Protein AF-0000000083108172 (afdb_homodimer)

Sequence (520 aa):
MPKREPLAPMTARENNGAVRSPKTAEIVADTLRRMIVEGQLKDGDFLPYEAELMNHFQVSRPSLREAVRVLESDRLVEVRRGSRTGARVRVPGPEIVARPAGFLLALAGTTLADVMTARMGIEPYAARLLAEDGTVAAHRELRDLIDEIPAAWETGELAAASTGLHRRLVELSGNTTLTVIAGMLHEIFERHMTAAFLSVQNVVPKAQYNKLMRSYIRLADLVAERDGTEAEAHWRRHMKNASAELLKGYEKTKVQDIMHMPKREPLAPMTARENNGAVRSPKTAEIVADTLRRMIVEGQLKDGDFLPYEAELMNHFQVSRPSLREAVRVLESDRLVEVRRGSRTGARVRVPGPEIVARPAGFLLALAGTTLADVMTARMGIEPYAARLLAEDGTVAAHRELRDLIDEIPAAWETGELAAASTGLHRRLVELSGNTTLTVIAGMLHEIFERHMTAAFLSVQNVVPKAQYNKLMRSYIRLADLVAERDGTEAEAHWRRHMKNASAELLKGYEKTKVQDIMH

Foldseek 3Di:
DDDDDDDDWADDPDDPPCPPDVVLLQVLLVVVVVCDVVPVADAFDFDPQLVRSCRVSVHDSVSPVSSVVVCVVLVQWDDDPPDPTHTGGHDDALQSVLQVVLVVQQVVQHALLNLLVVLLVQQLLLLLLLLQPFDPVLLVVLVVLLVCQVVCLVVLNNVVSVLVSSLSSNVRSVDVVSNSVSRSSSVQNVVVCCVVCVVPSDRDDPVRVVVLSVLSVVSSVSSVVSVSVVNSVSVSVVSVVVVCVSCVVPRSPTGDNPND/DDDDDDDDQAQPDDPPPCPPDVVLLQVLLVVVVVCDVVPVADAFDFDPQLVSSCRRSVHDSVSPVSSVVVCVVLVQWADDPPDSTHTGGHDDALQSVLQVVLVVQQVVQHALLNLLVVLLVQQLLLLLLLLQPFDPVLLVVLVVLLVCQVVCLVVLNNVVSVLVSSLSSNVRSVDVVSNSVSRSSSVQNVVVCCVVCVVPSDNDDPVNVVVLSVLSVVSSVSSPVSVSVVNSVSVSVVSVVVVCVSCVVPRSPGGDNPND

pLDDT: mean 84.2, std 18.69, range [23.95, 98.88]

Organism: NCBI:txid185642

Solvent-accessible surface area (backbone atoms only — not comparable to full-atom values): 27479 Å² total; per-residue (Å²): 135,82,78,93,73,82,94,78,90,40,80,82,74,82,82,70,86,67,84,69,53,82,63,52,19,49,50,53,29,49,51,52,47,48,32,39,42,71,54,78,42,43,70,68,37,61,46,68,50,67,69,58,47,28,35,68,68,69,47,53,70,69,33,49,50,49,11,51,48,52,34,33,76,70,42,39,29,47,75,58,84,88,48,91,59,45,40,27,30,37,71,69,62,37,60,63,29,19,30,49,43,28,36,54,35,21,50,68,63,32,30,50,52,40,47,53,54,38,46,56,26,45,49,17,47,21,39,16,39,27,11,64,68,34,48,72,67,43,50,51,50,53,46,54,57,56,67,46,43,63,62,24,51,76,71,72,39,37,68,60,49,52,52,49,48,58,54,46,47,27,48,46,24,68,37,63,48,45,30,45,52,48,40,17,50,46,50,52,49,49,59,51,41,51,66,60,39,72,69,51,85,70,78,75,52,69,70,60,47,52,54,52,50,52,52,51,51,50,46,47,50,28,33,70,69,40,36,22,70,59,22,20,55,50,42,40,55,51,47,56,56,51,50,53,62,71,32,60,93,39,61,78,40,57,44,59,66,54,78,117,133,80,74,85,70,79,82,71,86,23,90,35,67,87,80,70,89,62,83,62,51,83,62,48,19,48,49,53,29,49,52,53,48,48,33,38,42,71,54,77,43,42,72,69,36,61,45,68,50,68,69,57,47,26,46,39,67,48,47,53,70,68,33,48,51,48,12,51,47,53,35,33,76,69,43,38,29,46,74,58,85,88,47,91,58,44,40,27,30,37,72,71,63,37,60,63,31,18,30,47,44,26,38,54,36,21,49,68,63,34,30,48,50,41,46,53,54,39,46,57,24,47,48,17,45,21,38,16,38,25,13,64,70,34,50,72,67,43,50,51,48,52,44,54,56,57,67,46,42,65,61,24,50,75,71,70,39,37,69,60,49,52,50,50,47,58,53,47,47,26,48,47,25,66,38,64,48,45,30,46,52,49,40,16,51,46,51,53,49,48,60,50,40,51,66,60,37,72,69,51,85,70,79,74,52,68,71,59,47,53,53,49,48,52,51,54,52,51,45,48,52,28,33,70,68,40,36,23,72,59,21,20,54,50,42,40,53,50,47,55,57,51,48,54,62,71,33,61,96,41,59,79,39,56,42,59,65,54,80,118

InterPro domains:
  IPR000524 Transcription regulator HTH, GntR [PF00392] (25-85)
  IPR000524 Transcription regulator HTH, GntR [PR00035] (47-61)
  IPR000524 Transcription regulator HTH, GntR [PR00035] (61-77)
  IPR000524 Transcription regulator HTH, GntR [PS50949] (22-92)
  IPR000524 Transcription regulator HTH, GntR [SM00345] (28-89)
  IPR000524 Transcription regulator HTH, GntR [cd07377] (25-90)
  IPR008920 Transcription regulator FadR/GntR, C-terminal [G3DSA:1.20.120.530] (97-252)
  IPR008920 Transcription regulator FadR/GntR, C-terminal [SSF48008] (112-248)
  IPR011711 GntR, C-terminal [PF07729] (114-240)
  IPR011711 GntR, C-terminal [SM00895] (114-241)
  IPR036388 Winged helix-like DNA-binding domain superfamily [G3DSA:1.10.10.10] (15-89)
  IPR036390 Winged helix DNA-binding domain superfamily [SSF46785] (20-93)

Nearest PDB structures (foldseek):
  6az6-assembly1_B  TM=8.075E-01  e=2.100E-08  Streptococcus agalactiae
  6az6-assembly1_A  TM=8.289E-01  e=2.541E-08  Streptococcus agalactiae
  9jpj-assembly2_C  TM=5.125E-01  e=6.687E-06  Achromobacter denitrificans NBRC 15125
  6on4-assembly1_B  TM=4.326E-01  e=1.094E-06  Escherichia coli K-12
  9jpj-assembly2_D  TM=5.599E-01  e=1.010E-04  Achromobacter denitrificans NBRC 15125

Structure (mmCIF, N/CA/C/O backbone):
data_AF-0000000083108172-model_v1
#
loop_
_entity.id
_entity.type
_entity.pdbx_description
1 polymer 'GntR family transcriptional regulator'
#
loop_
_atom_site.group_PDB
_atom_site.id
_atom_site.type_symbol
_atom_site.label_atom_id
_atom_site.label_alt_id
_atom_site.label_comp_id
_atom_site.label_asym_id
_atom_site.label_entity_id
_atom_site.label_seq_id
_atom_site.pdbx_PDB_ins_code
_atom_site.Cartn_x
_atom_site.Cartn_y
_atom_site.Cartn_z
_atom_site.occupancy
_atom_site.B_iso_or_equiv
_atom_site.auth_seq_id
_atom_site.auth_comp_id
_atom_site.auth_asym_id
_atom_site.auth_atom_id
_atom_site.pdbx_PDB_model_num
ATOM 1 N N . MET A 1 1 ? 22.766 3.486 49.062 1 23.95 1 MET A N 1
ATOM 2 C CA . MET A 1 1 ? 23.094 4.27 47.875 1 23.95 1 MET A CA 1
ATOM 3 C C . MET A 1 1 ? 21.828 4.762 47.156 1 23.95 1 MET A C 1
ATOM 5 O O . MET A 1 1 ? 20.984 3.963 46.781 1 23.95 1 MET A O 1
ATOM 9 N N . PRO A 1 2 ? 21.203 5.934 47.062 1 26.52 2 PRO A N 1
ATOM 10 C CA . PRO A 1 2 ? 19.844 6.367 46.719 1 26.52 2 PRO A CA 1
ATOM 11 C C . PRO A 1 2 ? 19.609 6.469 45.219 1 26.52 2 PRO A C 1
ATOM 13 O O . PRO A 1 2 ? 20.453 6.992 44.5 1 26.52 2 PRO A O 1
ATOM 16 N N . LYS A 1 3 ? 19.078 5.777 44.344 1 31.72 3 LYS A N 1
ATOM 17 C CA . LYS A 1 3 ? 19.344 5.668 42.906 1 31.72 3 LYS A CA 1
ATOM 18 C C . LYS A 1 3 ? 18.812 6.879 42.156 1 31.72 3 LYS A C 1
ATOM 20 O O . LYS A 1 3 ? 17.609 7.188 42.25 1 31.72 3 LYS A O 1
ATOM 25 N N . ARG A 1 4 ? 19.281 8 42 1 31.02 4 ARG A N 1
ATOM 26 C CA . ARG A 1 4 ? 18.766 8.93 41 1 31.02 4 ARG A CA 1
ATOM 27 C C . ARG A 1 4 ? 18.219 8.188 39.781 1 31.02 4 ARG A C 1
ATOM 29 O O . ARG A 1 4 ? 18.766 7.172 39.375 1 31.02 4 ARG A O 1
ATOM 36 N N . GLU A 1 5 ? 16.875 8.57 39.094 1 29.33 5 GLU A N 1
ATOM 37 C CA . GLU A 1 5 ? 15.523 8.812 38.625 1 29.33 5 GLU A CA 1
ATOM 38 C C . GLU A 1 5 ? 15.539 9.406 37.219 1 29.33 5 GLU A C 1
ATOM 40 O O . GLU A 1 5 ? 16.281 10.352 36.938 1 29.33 5 GLU A O 1
ATOM 45 N N . PRO A 1 6 ? 15.234 8.906 35.969 1 34.59 6 PRO A N 1
ATOM 46 C CA . PRO A 1 6 ? 16 9.156 34.75 1 34.59 6 PRO A CA 1
ATOM 47 C C . PRO A 1 6 ? 16.219 10.641 34.469 1 34.59 6 PRO A C 1
ATOM 49 O O . PRO A 1 6 ? 15.578 11.484 35.094 1 34.59 6 PRO A O 1
ATOM 52 N N . LEU A 1 7 ? 16.688 11.109 33.281 1 29.92 7 LEU A N 1
ATOM 53 C CA . LEU A 1 7 ? 17 12.375 32.625 1 29.92 7 LEU A CA 1
ATOM 54 C C . LEU A 1 7 ? 15.969 13.445 33 1 29.92 7 LEU A C 1
ATOM 56 O O . LEU A 1 7 ? 14.773 13.258 32.75 1 29.92 7 LEU A O 1
ATOM 60 N N . ALA A 1 8 ? 16.188 14.492 33.812 1 29.23 8 ALA A N 1
ATOM 61 C CA . ALA A 1 8 ? 15.852 15.836 34.25 1 29.23 8 ALA A CA 1
ATOM 62 C C . ALA A 1 8 ? 15.93 16.844 33.125 1 29.23 8 ALA A C 1
ATOM 64 O O . ALA A 1 8 ? 16.656 16.641 32.156 1 29.23 8 ALA A O 1
ATOM 65 N N . PRO A 1 9 ? 15.508 18.25 33.531 1 26.44 9 PRO A N 1
ATOM 66 C CA . PRO A 1 9 ? 15.18 19.391 32.656 1 26.44 9 PRO A CA 1
ATOM 67 C C . PRO A 1 9 ? 16.375 19.906 31.875 1 26.44 9 PRO A C 1
ATOM 69 O O . PRO A 1 9 ? 17.531 19.594 32.219 1 26.44 9 PRO A O 1
ATOM 72 N N . MET A 1 10 ? 16.188 21.031 31.156 1 27.2 10 MET A N 1
ATOM 73 C CA . MET A 1 10 ? 16.422 21.922 30.031 1 27.2 10 MET A CA 1
ATOM 74 C C . MET A 1 10 ? 17.594 22.859 30.312 1 27.2 10 MET A C 1
ATOM 76 O O . MET A 1 10 ? 17.516 23.719 31.172 1 27.2 10 MET A O 1
ATOM 80 N N . THR A 1 11 ? 18.703 22.672 30.438 1 30.03 11 THR A N 1
ATOM 81 C CA . THR A 1 11 ? 19.578 23.812 30.641 1 30.03 11 THR A CA 1
ATOM 82 C C . THR A 1 11 ? 19.344 24.891 29.578 1 30.03 11 THR A C 1
ATOM 84 O O . THR A 1 11 ? 19.25 24.578 28.391 1 30.03 11 THR A O 1
ATOM 87 N N . ALA A 1 12 ? 18.922 26.266 30.016 1 29.67 12 ALA A N 1
ATOM 88 C CA . ALA A 1 12 ? 18.469 27.547 29.453 1 29.67 12 ALA A CA 1
ATOM 89 C C . ALA A 1 12 ? 19.5 28.094 28.469 1 29.67 12 ALA A C 1
ATOM 91 O O . ALA A 1 12 ? 20.547 28.609 28.875 1 29.67 12 ALA A O 1
ATOM 92 N N . ARG A 1 13 ? 19.734 27.484 27.422 1 32.09 13 ARG A N 1
ATOM 93 C CA . ARG A 1 13 ? 20.578 28.266 26.531 1 32.09 13 ARG A CA 1
ATOM 94 C C . ARG A 1 13 ? 20.031 29.672 26.359 1 32.09 13 ARG A C 1
ATOM 96 O O . ARG A 1 13 ? 18.812 29.891 26.453 1 32.09 13 ARG A O 1
ATOM 103 N N . GLU A 1 14 ? 20.859 30.703 26.062 1 30.8 14 GLU A N 1
ATOM 104 C CA . GLU A 1 14 ? 20.891 32.156 25.828 1 30.8 14 GLU A CA 1
ATOM 105 C C . GLU A 1 14 ? 19.828 32.562 24.828 1 30.8 14 GLU A C 1
ATOM 107 O O . GLU A 1 14 ? 19.375 31.766 24.016 1 30.8 14 GLU A O 1
ATOM 112 N N . ASN A 1 15 ? 19.172 33.875 24.891 1 31.91 15 ASN A N 1
ATOM 113 C CA . ASN A 1 15 ? 18.078 34.781 24.547 1 31.91 15 ASN A CA 1
ATOM 114 C C . ASN A 1 15 ? 17.969 34.938 23.031 1 31.91 15 ASN A C 1
ATOM 116 O O . ASN A 1 15 ? 17.406 35.938 22.562 1 31.91 15 ASN A O 1
ATOM 120 N N . ASN A 1 16 ? 18.953 34.406 22.156 1 36.12 16 ASN A N 1
ATOM 121 C CA . ASN A 1 16 ? 18.859 35.062 20.844 1 36.12 16 ASN A CA 1
ATOM 122 C C . ASN A 1 16 ? 17.453 35 20.281 1 36.12 16 ASN A C 1
ATOM 124 O O . ASN A 1 16 ? 16.672 34.094 20.625 1 36.12 16 ASN A O 1
ATOM 128 N N . GLY A 1 17 ? 16.828 36.156 19.781 1 36.31 17 GLY A N 1
ATOM 129 C CA . GLY A 1 17 ? 15.555 36.406 19.141 1 36.31 17 GLY A CA 1
ATOM 130 C C . GLY A 1 17 ? 15.094 35.281 18.234 1 36.31 17 GLY A C 1
ATOM 131 O O . GLY A 1 17 ? 15.391 35.281 17.047 1 36.31 17 GLY A O 1
ATOM 132 N N . ALA A 1 18 ? 14.961 34.125 18.656 1 39.12 18 ALA A N 1
ATOM 133 C CA . ALA A 1 18 ? 14.758 32.812 18 1 39.12 18 ALA A CA 1
ATOM 134 C C . ALA A 1 18 ? 13.469 32.812 17.188 1 39.12 18 ALA A C 1
ATOM 136 O O . ALA A 1 18 ? 12.383 32.625 17.734 1 39.12 18 ALA A O 1
ATOM 137 N N . VAL A 1 19 ? 13.055 33.875 16.484 1 40.12 19 VAL A N 1
ATOM 138 C CA . VAL A 1 19 ? 12.023 33.719 15.469 1 40.12 19 VAL A CA 1
ATOM 139 C C . VAL A 1 19 ? 12.242 32.375 14.734 1 40.12 19 VAL A C 1
ATOM 141 O O . VAL A 1 19 ? 13.164 32.281 13.922 1 40.12 19 VAL A O 1
ATOM 144 N N . ARG A 1 20 ? 12.344 31.109 15.352 1 47.69 20 ARG A N 1
ATOM 145 C CA . ARG A 1 20 ? 12.812 29.781 14.984 1 47.69 20 ARG A CA 1
ATOM 146 C C . ARG A 1 20 ? 11.914 29.156 13.922 1 47.69 20 ARG A C 1
ATOM 148 O O . ARG A 1 20 ? 10.695 29.062 14.109 1 47.69 20 ARG A O 1
ATOM 155 N N . SER A 1 21 ? 12.242 29.078 12.492 1 54.81 21 SER A N 1
ATOM 156 C CA . SER A 1 21 ? 11.828 28.781 11.125 1 54.81 21 SER A CA 1
ATOM 157 C C . SER A 1 21 ? 11.125 27.438 11.039 1 54.81 21 SER A C 1
ATOM 159 O O . SER A 1 21 ? 11.266 26.594 11.93 1 54.81 21 SER A O 1
ATOM 161 N N . PRO A 1 22 ? 10.031 27.297 10.102 1 59.28 22 PRO A N 1
ATOM 162 C CA . PRO A 1 22 ? 9.383 26.078 9.617 1 59.28 22 PRO A CA 1
ATOM 163 C C . PRO A 1 22 ? 10.297 24.859 9.672 1 59.28 22 PRO A C 1
ATOM 165 O O . PRO A 1 22 ? 9.844 23.766 10.031 1 59.28 22 PRO A O 1
ATOM 168 N N . LYS A 1 23 ? 11.531 25.031 9.758 1 71.88 23 LYS A N 1
ATOM 169 C CA . LYS A 1 23 ? 12.492 23.938 9.789 1 71.88 23 LYS A CA 1
ATOM 170 C C . LYS A 1 23 ? 12.617 23.375 11.203 1 71.88 23 LYS A C 1
ATOM 172 O O . LYS A 1 23 ? 12.742 22.156 11.383 1 71.88 23 LYS A O 1
ATOM 177 N N . THR A 1 24 ? 12.445 24.297 12.234 1 81.62 24 THR A N 1
ATOM 178 C CA . THR A 1 24 ? 12.609 23.812 13.609 1 81.62 24 THR A CA 1
ATOM 179 C C . THR A 1 24 ? 11.445 22.922 14.016 1 81.62 24 THR A C 1
ATOM 181 O O . THR A 1 24 ? 11.648 21.875 14.633 1 81.62 24 THR A O 1
ATOM 184 N N . ALA A 1 25 ? 10.273 23.375 13.688 1 86.06 25 ALA A N 1
ATOM 185 C CA . ALA A 1 25 ? 9.086 22.578 13.984 1 86.06 25 ALA A CA 1
ATOM 186 C C . ALA A 1 25 ? 9.18 21.188 13.352 1 86.06 25 ALA A C 1
ATOM 188 O O . ALA A 1 25 ? 8.812 20.188 13.977 1 86.06 25 ALA A O 1
ATOM 189 N N . GLU A 1 26 ? 9.695 21.172 12.234 1 82.56 26 GLU A N 1
ATOM 190 C CA . GLU A 1 26 ? 9.844 19.906 11.516 1 82.56 26 GLU A CA 1
ATOM 191 C C . GLU A 1 26 ? 10.844 19 12.211 1 82.56 26 GLU A C 1
ATOM 193 O O . GLU A 1 26 ? 10.633 17.781 12.297 1 82.56 26 GLU A O 1
ATOM 198 N N . ILE A 1 27 ? 11.867 19.594 12.656 1 85.56 27 ILE A N 1
ATOM 199 C CA . ILE A 1 27 ? 12.898 18.828 13.352 1 85.56 27 ILE A CA 1
ATOM 200 C C . ILE A 1 27 ? 12.32 18.234 14.633 1 85.56 27 ILE A C 1
ATOM 202 O O . ILE A 1 27 ? 12.555 17.062 14.938 1 85.56 27 ILE A O 1
ATOM 206 N N . VAL A 1 28 ? 11.633 19.047 15.367 1 90.38 28 VAL A N 1
ATOM 207 C CA . VAL A 1 28 ? 11.016 18.578 16.609 1 90.38 28 VAL A CA 1
ATOM 208 C C . VAL A 1 28 ? 10.023 17.453 16.281 1 90.38 28 VAL A C 1
ATOM 210 O O . VAL A 1 28 ? 10.023 16.422 16.953 1 90.38 28 VAL A O 1
ATOM 213 N N . ALA A 1 29 ? 9.203 17.656 15.281 1 88.56 29 ALA A N 1
ATOM 214 C CA . ALA A 1 29 ? 8.234 16.641 14.875 1 88.56 29 ALA A CA 1
ATOM 215 C C . ALA A 1 29 ? 8.93 15.344 14.5 1 88.56 29 ALA A C 1
ATOM 217 O O . ALA A 1 29 ? 8.492 14.258 14.906 1 88.56 29 ALA A O 1
ATOM 218 N N . ASP A 1 30 ? 9.984 15.484 13.82 1 85.25 30 ASP A N 1
ATOM 219 C CA . ASP A 1 30 ? 10.734 14.312 13.383 1 85.25 30 ASP A CA 1
ATOM 220 C C . ASP A 1 30 ? 11.32 13.562 14.57 1 85.25 30 ASP A C 1
ATOM 222 O O . ASP A 1 30 ? 11.32 12.328 14.594 1 85.25 30 ASP A O 1
ATOM 226 N N . THR A 1 31 ? 11.844 14.289 15.477 1 88 31 THR A N 1
ATOM 227 C CA . THR A 1 31 ? 12.414 13.656 16.672 1 88 31 THR A CA 1
ATOM 228 C C . THR A 1 31 ? 11.336 12.922 17.453 1 88 31 THR A C 1
ATOM 230 O O . THR A 1 31 ? 11.539 11.781 17.875 1 88 31 THR A O 1
ATOM 233 N N . LEU A 1 32 ? 10.25 13.531 17.672 1 88.94 32 LEU A N 1
ATOM 234 C CA . LEU A 1 32 ? 9.156 12.898 18.391 1 88.94 32 LEU A CA 1
ATOM 235 C C . LEU A 1 32 ? 8.648 11.664 17.656 1 88.94 32 LEU A C 1
ATOM 237 O O . LEU A 1 32 ? 8.344 10.641 18.266 1 88.94 32 LEU A O 1
ATOM 241 N N . ARG A 1 33 ? 8.586 11.781 16.422 1 87.12 33 ARG A N 1
ATOM 242 C CA . ARG A 1 33 ? 8.211 10.641 15.594 1 87.12 33 ARG A CA 1
ATOM 243 C C . ARG A 1 33 ? 9.18 9.477 15.789 1 87.12 33 ARG A C 1
ATOM 245 O O . ARG A 1 33 ? 8.75 8.328 15.922 1 87.12 33 ARG A O 1
ATOM 252 N N . ARG A 1 34 ? 10.422 9.797 15.781 1 85.69 34 ARG A N 1
ATOM 253 C CA . ARG A 1 34 ? 11.43 8.766 16 1 85.69 34 ARG A CA 1
ATOM 254 C C . ARG A 1 34 ? 11.242 8.109 17.359 1 85.69 34 ARG A C 1
ATOM 256 O O . ARG A 1 34 ? 11.383 6.887 17.5 1 85.69 34 ARG A O 1
ATOM 263 N N . MET A 1 35 ? 10.898 8.891 18.297 1 87.62 35 MET A N 1
ATOM 264 C CA . MET A 1 35 ? 10.68 8.352 19.625 1 87.62 35 MET A CA 1
ATOM 265 C C . MET A 1 35 ? 9.492 7.395 19.641 1 87.62 35 MET A C 1
ATOM 267 O O . MET A 1 35 ? 9.5 6.391 20.359 1 87.62 35 MET A O 1
ATOM 271 N N . ILE A 1 36 ? 8.547 7.672 18.859 1 87 36 ILE A N 1
ATOM 272 C CA . ILE A 1 36 ? 7.375 6.805 18.75 1 87 36 ILE A CA 1
ATOM 273 C C . ILE A 1 36 ? 7.75 5.512 18.031 1 87 36 ILE A C 1
ATOM 275 O O . ILE A 1 36 ? 7.441 4.418 18.516 1 87 36 ILE A O 1
ATOM 279 N N . VAL A 1 37 ? 8.5 5.645 17.016 1 83.88 37 VAL A N 1
ATOM 280 C CA . VAL A 1 37 ? 8.883 4.5 16.203 1 83.88 37 VAL A CA 1
ATOM 281 C C . VAL A 1 37 ? 9.82 3.59 16.984 1 83.88 37 VAL A C 1
ATOM 283 O O . VAL A 1 37 ? 9.719 2.365 16.906 1 83.88 37 VAL A O 1
ATOM 286 N N . GLU A 1 38 ? 10.656 4.227 17.781 1 85.38 38 GLU A N 1
ATOM 287 C CA . GLU A 1 38 ? 11.648 3.463 18.531 1 85.38 38 GLU A CA 1
ATOM 288 C C . GLU A 1 38 ? 11.062 2.945 19.844 1 85.38 38 GLU A C 1
ATOM 290 O O . GLU A 1 38 ? 11.727 2.234 20.594 1 85.38 38 GLU A O 1
ATOM 295 N N . GLY A 1 39 ? 9.875 3.314 20.109 1 85.38 39 GLY A N 1
ATOM 296 C CA . GLY A 1 39 ? 9.172 2.75 21.25 1 85.38 39 GLY A CA 1
ATOM 297 C C . GLY A 1 39 ? 9.383 3.531 22.531 1 85.38 39 GLY A C 1
ATOM 298 O O . GLY A 1 39 ? 8.93 3.119 23.609 1 85.38 39 GLY A O 1
ATOM 299 N N . GLN A 1 40 ? 10.086 4.598 22.438 1 88.69 40 GLN A N 1
ATOM 300 C CA . GLN A 1 40 ? 10.258 5.445 23.609 1 88.69 40 GLN A CA 1
ATOM 301 C C . GLN A 1 40 ? 8.938 6.09 24.031 1 88.69 40 GLN A C 1
ATOM 303 O O . GLN A 1 40 ? 8.727 6.367 25.219 1 88.69 40 GLN A O 1
ATOM 308 N N . LEU A 1 41 ? 8.125 6.41 23.062 1 89.69 41 LEU A N 1
ATOM 309 C CA . LEU A 1 41 ? 6.738 6.836 23.25 1 89.69 41 LEU A CA 1
ATOM 310 C C . LEU A 1 41 ? 5.77 5.793 22.703 1 89.69 41 LEU A C 1
ATOM 312 O O . LEU A 1 41 ? 5.836 5.438 21.516 1 89.69 41 LEU A O 1
ATOM 316 N N . LYS A 1 42 ? 4.926 5.301 23.562 1 90.25 42 LYS A N 1
ATOM 317 C CA . LYS A 1 42 ? 4.051 4.195 23.188 1 90.25 42 LYS A CA 1
ATOM 318 C C . LYS A 1 42 ? 2.613 4.672 23 1 90.25 42 LYS A C 1
ATOM 320 O O . LYS A 1 42 ? 2.25 5.762 23.438 1 90.25 42 LYS A O 1
ATOM 325 N N . ASP A 1 43 ? 1.905 3.805 22.25 1 89.81 43 ASP A N 1
ATOM 326 C CA . ASP A 1 43 ? 0.487 4.09 22.062 1 89.81 43 ASP A CA 1
ATOM 327 C C . ASP A 1 43 ? -0.2 4.367 23.391 1 89.81 43 ASP A C 1
ATOM 329 O O . ASP A 1 43 ? -0.028 3.613 24.359 1 89.81 43 ASP A O 1
ATOM 333 N N . GLY A 1 44 ? -0.871 5.48 23.422 1 90.88 44 GLY A N 1
ATOM 334 C CA . GLY A 1 44 ? -1.602 5.832 24.625 1 90.88 44 GLY A CA 1
ATOM 335 C C . GLY A 1 44 ? -0.826 6.758 25.547 1 90.88 44 GLY A C 1
ATOM 336 O O . GLY A 1 44 ? -1.405 7.387 26.438 1 90.88 44 GLY A O 1
ATOM 337 N N . ASP A 1 45 ? 0.447 6.793 25.406 1 90.94 45 ASP A N 1
ATOM 338 C CA . ASP A 1 45 ? 1.252 7.707 26.219 1 90.94 45 ASP A CA 1
ATOM 339 C C . ASP A 1 45 ? 0.892 9.164 25.922 1 90.94 45 ASP A C 1
ATOM 341 O O . ASP A 1 45 ? 0.511 9.5 24.797 1 90.94 45 ASP A O 1
ATOM 345 N N . PHE A 1 46 ? 1.088 9.914 26.922 1 91 46 PHE A N 1
ATOM 346 C CA . PHE A 1 46 ? 1.019 11.359 26.719 1 91 46 PHE A CA 1
ATOM 347 C C . PHE A 1 46 ? 2.406 11.938 26.469 1 91 46 PHE A C 1
ATOM 349 O O . PHE A 1 46 ? 3.379 11.523 27.109 1 91 46 PHE A O 1
ATOM 356 N N . LEU A 1 47 ? 2.365 12.836 25.516 1 91.12 47 LEU A N 1
ATOM 357 C CA . LEU A 1 47 ? 3.605 13.594 25.406 1 91.12 47 LEU A CA 1
ATOM 358 C C . LEU A 1 47 ? 3.887 14.359 26.703 1 91.12 47 LEU A C 1
ATOM 360 O O . LEU A 1 47 ? 2.959 14.789 27.391 1 91.12 47 LEU A O 1
ATOM 364 N N . PRO A 1 48 ? 5.219 14.547 26.938 1 85.81 48 PRO A N 1
ATOM 365 C CA . PRO A 1 48 ? 5.535 15.414 28.078 1 85.81 48 PRO A CA 1
ATOM 366 C C . PRO A 1 48 ? 4.895 16.797 27.969 1 85.81 48 PRO A C 1
ATOM 368 O O . PRO A 1 48 ? 4.461 17.188 26.891 1 85.81 48 PRO A O 1
ATOM 371 N N . TYR A 1 49 ? 4.867 17.453 29.094 1 85.81 49 TYR A N 1
ATOM 372 C CA . TYR A 1 49 ? 4.285 18.797 29.125 1 85.81 49 TYR A CA 1
ATOM 373 C C . TYR A 1 49 ? 5.031 19.734 28.188 1 85.81 49 TYR A C 1
ATOM 375 O O . TYR A 1 49 ? 6.242 19.609 28 1 85.81 49 TYR A O 1
ATOM 383 N N . GLU A 1 50 ? 4.242 20.641 27.609 1 87.12 50 GLU A N 1
ATOM 384 C CA . GLU A 1 50 ? 4.793 21.594 26.656 1 87.12 50 GLU A CA 1
ATOM 385 C C . GLU A 1 50 ? 6.055 22.266 27.203 1 87.12 50 GLU A C 1
ATOM 387 O O . GLU A 1 50 ? 7.047 22.406 26.484 1 87.12 50 GLU A O 1
ATOM 392 N N . ALA A 1 51 ? 6.004 22.609 28.516 1 87.38 51 ALA A N 1
ATOM 393 C CA . ALA A 1 51 ? 7.145 23.281 29.141 1 87.38 51 ALA A CA 1
ATOM 394 C C . ALA A 1 51 ? 8.383 22.406 29.109 1 87.38 51 ALA A C 1
ATOM 396 O O . ALA A 1 51 ? 9.492 22.875 28.844 1 87.38 51 ALA A O 1
ATOM 397 N N . GLU A 1 52 ? 8.25 21.156 29.406 1 89.81 52 GLU A N 1
ATOM 398 C CA . GLU A 1 52 ? 9.352 20.203 29.406 1 89.81 52 GLU A CA 1
ATOM 399 C C . GLU A 1 52 ? 9.906 20 28 1 89.81 52 GLU A C 1
ATOM 401 O O . GLU A 1 52 ? 11.125 19.953 27.797 1 89.81 52 GLU A O 1
ATOM 406 N N . LEU A 1 53 ? 8.992 19.891 27.078 1 89.56 53 LEU A N 1
ATOM 407 C CA . LEU A 1 53 ? 9.414 19.688 25.703 1 89.56 53 LEU A CA 1
ATOM 408 C C . LEU A 1 53 ? 10.133 20.922 25.172 1 89.56 53 LEU A C 1
ATOM 410 O O . LEU A 1 53 ? 11.125 20.797 24.453 1 89.56 53 LEU A O 1
ATOM 414 N N . MET A 1 54 ? 9.617 22.062 25.5 1 90.69 54 MET A N 1
ATOM 415 C CA . MET A 1 54 ? 10.258 23.312 25.094 1 90.69 54 MET A CA 1
ATOM 416 C C . MET A 1 54 ? 11.688 23.391 25.641 1 90.69 54 MET A C 1
ATOM 418 O O . MET A 1 54 ? 12.602 23.797 24.922 1 90.69 54 MET A O 1
ATOM 422 N N . ASN A 1 55 ? 11.805 22.984 26.875 1 90.88 55 ASN A N 1
ATOM 423 C CA . ASN A 1 55 ? 13.117 23 27.516 1 90.88 55 ASN A CA 1
ATOM 424 C C . ASN A 1 55 ? 14.047 21.969 26.891 1 90.88 55 ASN A C 1
ATOM 426 O O . ASN A 1 55 ? 15.219 22.25 26.641 1 90.88 55 ASN A O 1
ATOM 430 N N . HIS A 1 56 ? 13.531 20.875 26.625 1 89.44 56 HIS A N 1
ATOM 431 C CA . HIS A 1 56 ? 14.32 19.781 26.062 1 89.44 56 HIS A CA 1
ATOM 432 C C . HIS A 1 56 ? 14.789 20.094 24.656 1 89.44 56 HIS A C 1
ATOM 434 O O . HIS A 1 56 ? 15.953 19.875 24.312 1 89.44 56 HIS A O 1
ATOM 440 N N . PHE A 1 57 ? 13.875 20.625 23.891 1 90.75 57 PHE A N 1
ATOM 441 C CA . PHE A 1 57 ? 14.188 20.844 22.484 1 90.75 57 PHE A CA 1
ATOM 442 C C . PHE A 1 57 ? 14.695 22.266 22.266 1 90.75 57 PHE A C 1
ATOM 444 O O . PHE A 1 57 ? 15.156 22.594 21.188 1 90.75 57 PHE A O 1
ATOM 451 N N . GLN A 1 58 ? 14.578 23.062 23.266 1 91.56 58 GLN A N 1
ATOM 452 C CA . GLN A 1 58 ? 14.977 24.469 23.188 1 91.56 58 GLN A CA 1
ATOM 453 C C . GLN A 1 58 ? 14.273 25.172 22.031 1 91.56 58 GLN A C 1
ATOM 455 O O . GLN A 1 58 ? 14.922 25.797 21.188 1 91.56 58 GLN A O 1
ATOM 460 N N . VAL A 1 59 ? 12.977 25.031 22.062 1 92.25 59 VAL A N 1
ATOM 461 C CA . VAL A 1 59 ? 12.164 25.641 21.016 1 92.25 59 VAL A CA 1
ATOM 462 C C . VAL A 1 59 ? 11.047 26.469 21.656 1 92.25 59 VAL A C 1
ATOM 464 O O . VAL A 1 59 ? 10.742 26.312 22.844 1 92.25 59 VAL A O 1
ATOM 467 N N . SER A 1 60 ? 10.539 27.375 20.812 1 90.75 60 SER A N 1
ATOM 468 C CA . SER A 1 60 ? 9.438 28.219 21.266 1 90.75 60 SER A CA 1
ATOM 469 C C . SER A 1 60 ? 8.125 27.438 21.297 1 90.75 60 SER A C 1
ATOM 471 O O . SER A 1 60 ? 8.031 26.344 20.734 1 90.75 60 SER A O 1
ATOM 473 N N . ARG A 1 61 ? 7.172 28 22.047 1 88.19 61 ARG A N 1
ATOM 474 C CA . ARG A 1 61 ? 5.859 27.375 22.156 1 88.19 61 ARG A CA 1
ATOM 475 C C . ARG A 1 61 ? 5.191 27.266 20.781 1 88.19 61 ARG A C 1
ATOM 477 O O . ARG A 1 61 ? 4.652 26.219 20.438 1 88.19 61 ARG A O 1
ATOM 484 N N . PRO A 1 62 ? 5.258 28.312 20 1 86.06 62 PRO A N 1
ATOM 485 C CA . PRO A 1 62 ? 4.66 28.188 18.672 1 86.06 62 PRO A CA 1
ATOM 486 C C . PRO A 1 62 ? 5.312 27.094 17.828 1 86.06 62 PRO A C 1
ATOM 488 O O . PRO A 1 62 ? 4.625 26.375 17.109 1 86.06 62 PRO A O 1
ATOM 491 N N . SER A 1 63 ? 6.547 26.969 17.906 1 87.75 63 SER A N 1
ATOM 492 C CA . SER A 1 63 ? 7.262 25.922 17.172 1 87.75 63 SER A CA 1
ATOM 493 C C . SER A 1 63 ? 6.871 24.531 17.656 1 87.75 63 SER A C 1
ATOM 495 O O . SER A 1 63 ? 6.695 23.609 16.859 1 87.75 63 SER A O 1
ATOM 497 N N . LEU A 1 64 ? 6.789 24.406 18.891 1 90.38 64 LEU A N 1
ATOM 498 C CA . LEU A 1 64 ? 6.391 23.109 19.453 1 90.38 64 LEU A CA 1
ATOM 499 C C . LEU A 1 64 ? 4.969 22.75 19.031 1 90.38 64 LEU A C 1
ATOM 501 O O . LEU A 1 64 ? 4.699 21.609 18.641 1 90.38 64 LEU A O 1
ATOM 505 N N . ARG A 1 65 ? 4.113 23.656 19.078 1 83.75 65 ARG A N 1
ATOM 506 C CA . ARG A 1 65 ? 2.73 23.422 18.688 1 83.75 65 ARG A CA 1
ATOM 507 C C . ARG A 1 65 ? 2.637 23.047 17.219 1 83.75 65 ARG A C 1
ATOM 509 O O . ARG A 1 65 ? 1.819 22.219 16.828 1 83.75 65 ARG A O 1
ATOM 516 N N . GLU A 1 66 ? 3.436 23.703 16.453 1 84.12 66 GLU A N 1
ATOM 517 C CA . GLU A 1 66 ? 3.492 23.344 15.047 1 84.12 66 GLU A CA 1
ATOM 518 C C . GLU A 1 66 ? 3.984 21.906 14.867 1 84.12 66 GLU A C 1
ATOM 520 O O . GLU A 1 66 ? 3.463 21.172 14.031 1 84.12 66 GLU A O 1
ATOM 525 N N . ALA A 1 67 ? 4.934 21.547 15.625 1 87.94 67 ALA A N 1
ATOM 526 C CA . ALA A 1 67 ? 5.445 20.188 15.578 1 87.94 67 ALA A CA 1
ATOM 527 C C . ALA A 1 67 ? 4.359 19.188 15.953 1 87.94 67 ALA A C 1
ATOM 529 O O . ALA A 1 67 ? 4.203 18.156 15.281 1 87.94 67 ALA A O 1
ATOM 530 N N . VAL A 1 68 ? 3.672 19.5 16.953 1 86.62 68 VAL A N 1
ATOM 531 C CA . VAL A 1 68 ? 2.611 18.609 17.422 1 86.62 68 VAL A CA 1
ATOM 532 C C . VAL A 1 68 ? 1.492 18.547 16.375 1 86.62 68 VAL A C 1
ATOM 534 O O . VAL A 1 68 ? 0.895 17.484 16.172 1 86.62 68 VAL A O 1
ATOM 537 N N . ARG A 1 69 ? 1.255 19.625 15.734 1 81.44 69 ARG A N 1
ATOM 538 C CA . ARG A 1 69 ? 0.249 19.641 14.672 1 81.44 69 ARG A CA 1
ATOM 539 C C . ARG A 1 69 ? 0.644 18.734 13.523 1 81.44 69 ARG A C 1
ATOM 541 O O . ARG A 1 69 ? -0.208 18.047 12.938 1 81.44 69 ARG A O 1
ATOM 548 N N . VAL A 1 70 ? 1.844 18.797 13.203 1 78.31 70 VAL A N 1
ATOM 549 C CA . VAL A 1 70 ? 2.344 17.906 12.156 1 78.31 70 VAL A CA 1
ATOM 550 C C . VAL A 1 70 ? 2.109 16.453 12.555 1 78.31 70 VAL A C 1
ATOM 552 O O . VAL A 1 70 ? 1.621 15.656 11.75 1 78.31 70 VAL A O 1
ATOM 555 N N . LEU A 1 71 ? 2.42 16.141 13.773 1 83.94 71 LEU A N 1
ATOM 556 C CA . LEU A 1 71 ? 2.229 14.781 14.273 1 83.94 71 LEU A CA 1
ATOM 557 C C . LEU A 1 71 ? 0.75 14.414 14.281 1 83.94 71 LEU A C 1
ATOM 559 O O . LEU A 1 71 ? 0.393 13.258 14.039 1 83.94 71 LEU A O 1
ATOM 563 N N . GLU A 1 72 ? -0.024 15.375 14.547 1 82.62 72 GLU A N 1
ATOM 564 C CA . GLU A 1 72 ? -1.466 15.148 14.555 1 82.62 72 GLU A CA 1
ATOM 565 C C . GLU A 1 72 ? -1.985 14.875 13.141 1 82.62 72 GLU A C 1
ATOM 567 O O . GLU A 1 72 ? -2.803 13.977 12.938 1 82.62 72 GLU A O 1
ATOM 572 N N . SER A 1 73 ? -1.493 15.656 12.25 1 73.62 73 SER A N 1
ATOM 573 C CA . SER A 1 73 ? -1.878 15.461 10.859 1 73.62 73 SER A CA 1
ATOM 574 C C . SER A 1 73 ? -1.487 14.07 10.367 1 73.62 73 SER A C 1
ATOM 576 O O . SER A 1 73 ? -2.172 13.492 9.523 1 73.62 73 SER A O 1
ATOM 578 N N . ASP A 1 74 ? -0.401 13.609 10.984 1 74.31 74 ASP A N 1
ATOM 579 C CA . ASP A 1 74 ? 0.07 12.266 10.641 1 74.31 74 ASP A CA 1
ATOM 580 C C . ASP A 1 74 ? -0.645 11.203 11.469 1 74.31 74 ASP A C 1
ATOM 582 O O . ASP A 1 74 ? -0.343 10.016 11.352 1 74.31 74 ASP A O 1
ATOM 586 N N . ARG A 1 75 ? -1.456 11.609 12.375 1 80.06 75 ARG A N 1
ATOM 587 C CA . ARG A 1 75 ? -2.277 10.766 13.234 1 80.06 75 ARG A CA 1
ATOM 588 C C . ARG A 1 75 ? -1.419 10.023 14.258 1 80.06 75 ARG A C 1
ATOM 590 O O . ARG A 1 75 ? -1.748 8.906 14.656 1 80.06 75 ARG A O 1
ATOM 597 N N . LEU A 1 76 ? -0.344 10.648 14.562 1 85.38 76 LEU A N 1
ATOM 598 C CA . LEU A 1 76 ? 0.558 10.031 15.531 1 85.38 76 LEU A CA 1
ATOM 599 C C . LEU A 1 76 ? 0.236 10.5 16.953 1 85.38 76 LEU A C 1
ATOM 601 O O . LEU A 1 76 ? 0.676 9.891 17.922 1 85.38 76 LEU A O 1
ATOM 605 N N . VAL A 1 77 ? -0.448 11.648 17.031 1 88.44 77 VAL A N 1
ATOM 606 C CA . VAL A 1 77 ? -0.905 12.148 18.312 1 88.44 77 VAL A CA 1
ATOM 607 C C . VAL A 1 77 ? -2.33 12.68 18.188 1 88.44 77 VAL A C 1
ATOM 609 O O . VAL A 1 77 ? -2.805 12.945 17.078 1 88.44 77 VAL A O 1
ATOM 612 N N . GLU A 1 78 ? -2.979 12.672 19.172 1 87.75 78 GLU A N 1
ATOM 613 C CA . GLU A 1 78 ? -4.301 13.289 19.281 1 87.75 78 GLU A CA 1
ATOM 614 C C . GLU A 1 78 ? -4.305 14.406 20.328 1 87.75 78 GLU A C 1
ATOM 616 O O . GLU A 1 78 ? -3.85 14.219 21.453 1 87.75 78 GLU A O 1
ATOM 621 N N . VAL A 1 79 ? -4.684 15.562 19.797 1 83.5 79 VAL A N 1
ATOM 622 C CA . VAL A 1 79 ? -4.738 16.703 20.703 1 83.5 79 VAL A CA 1
ATOM 623 C C . VAL A 1 79 ? -6.188 16.984 21.094 1 83.5 79 VAL A C 1
ATOM 625 O O . VAL A 1 79 ? -7.066 17.078 20.234 1 83.5 79 VAL A O 1
ATOM 628 N N . ARG A 1 80 ? -6.508 16.797 22.328 1 74.69 80 ARG A N 1
ATOM 629 C CA . ARG A 1 80 ? -7.832 17.172 22.797 1 74.69 80 ARG A CA 1
ATOM 630 C C . ARG A 1 80 ? -7.879 18.641 23.188 1 74.69 80 ARG A C 1
ATOM 632 O O . ARG A 1 80 ? -7.055 19.109 23.969 1 74.69 80 ARG A O 1
ATOM 639 N N . ARG A 1 81 ? -8.711 19.359 22.531 1 66.12 81 ARG A N 1
ATOM 640 C CA . ARG A 1 81 ? -8.852 20.797 22.812 1 66.12 81 ARG A CA 1
ATOM 641 C C . ARG A 1 81 ? -9.219 21.031 24.266 1 66.12 81 ARG A C 1
ATOM 643 O O . ARG A 1 81 ? -10.078 20.344 24.812 1 66.12 81 ARG A O 1
ATOM 650 N N . GLY A 1 82 ? -8.539 21.891 24.75 1 62.19 82 GLY A N 1
ATOM 651 C CA . GLY A 1 82 ? -8.875 22.312 26.109 1 62.19 82 GLY A CA 1
ATOM 652 C C . GLY A 1 82 ? -8.273 21.406 27.172 1 62.19 82 GLY A C 1
ATOM 653 O O . GLY A 1 82 ? -8.422 21.672 28.375 1 62.19 82 GLY A O 1
ATOM 654 N N . SER A 1 83 ? -7.812 20.281 26.719 1 61.09 83 SER A N 1
ATOM 655 C CA . SER A 1 83 ? -7.293 19.359 27.734 1 61.09 83 SER A CA 1
ATOM 656 C C . SER A 1 83 ? -5.949 19.828 28.266 1 61.09 83 SER A C 1
ATOM 658 O O . SER A 1 83 ? -5.16 20.438 27.547 1 61.09 83 SER A O 1
ATOM 660 N N . ARG A 1 84 ? -5.887 19.953 29.5 1 63.25 84 ARG A N 1
ATOM 661 C CA . ARG A 1 84 ? -4.641 20.266 30.188 1 63.25 84 ARG A CA 1
ATOM 662 C C . ARG A 1 84 ? -3.637 19.125 30.047 1 63.25 84 ARG A C 1
ATOM 664 O O . ARG A 1 84 ? -2.484 19.25 30.469 1 63.25 84 ARG A O 1
ATOM 671 N N . THR A 1 85 ? -4.188 18.016 29.328 1 67.12 85 THR A N 1
ATOM 672 C CA . THR A 1 85 ? -3.291 16.875 29.156 1 67.12 85 THR A CA 1
ATOM 673 C C . THR A 1 85 ? -2.57 16.953 27.812 1 67.12 85 THR A C 1
ATOM 675 O O . THR A 1 85 ? -3.07 17.578 26.875 1 67.12 85 THR A O 1
ATOM 678 N N . GLY A 1 86 ? -1.276 16.953 27.75 1 79.5 86 GLY A N 1
ATOM 679 C CA . GLY A 1 86 ? -0.445 16.938 26.562 1 79.5 86 GLY A CA 1
ATOM 680 C C . GLY A 1 86 ? -1.004 16.062 25.453 1 79.5 86 GLY A C 1
ATOM 681 O O . GLY A 1 86 ? -2.039 15.414 25.625 1 79.5 86 GLY A O 1
ATOM 682 N N . ALA A 1 87 ? -0.662 16.156 24.234 1 88.88 87 ALA A N 1
ATOM 683 C CA . ALA A 1 87 ? -1.027 15.305 23.109 1 88.88 87 ALA A CA 1
ATOM 684 C C . ALA A 1 87 ? -0.797 13.836 23.422 1 88.88 87 ALA A C 1
ATOM 686 O O . ALA A 1 87 ? 0.186 13.477 24.078 1 88.88 87 ALA A O 1
ATOM 687 N N . ARG A 1 88 ? -1.787 13 23.109 1 92.31 88 ARG A N 1
ATOM 688 C CA . ARG A 1 88 ? -1.683 11.57 23.344 1 92.31 88 ARG A CA 1
ATOM 689 C C . ARG A 1 88 ? -1.164 10.844 22.109 1 92.31 88 ARG A C 1
ATOM 691 O O . ARG A 1 88 ? -1.649 11.07 21 1 92.31 88 ARG A O 1
ATOM 698 N N . VAL A 1 89 ? -0.209 10.016 22.328 1 91.38 89 VAL A N 1
ATOM 699 C CA . VAL A 1 89 ? 0.371 9.234 21.234 1 91.38 89 VAL A CA 1
ATOM 700 C C . VAL A 1 89 ? -0.636 8.188 20.766 1 91.38 89 VAL A C 1
ATOM 702 O O . VAL A 1 89 ? -1.298 7.539 21.578 1 91.38 89 VAL A O 1
ATOM 705 N N . ARG A 1 90 ? -0.8 8.125 19.422 1 88.5 90 ARG A N 1
ATOM 706 C CA . ARG A 1 90 ? -1.627 7.125 18.766 1 88.5 90 ARG A CA 1
ATOM 707 C C . ARG A 1 90 ? -0.854 6.434 17.641 1 88.5 90 ARG A C 1
ATOM 709 O O . ARG A 1 90 ? -0.162 7.09 16.859 1 88.5 90 ARG A O 1
ATOM 716 N N . VAL A 1 91 ? -0.888 5.148 17.766 1 82.19 91 VAL A N 1
ATOM 717 C CA . VAL A 1 91 ? -0.301 4.391 16.672 1 82.19 91 VAL A CA 1
ATOM 718 C C . VAL A 1 91 ? -1.391 3.998 15.672 1 82.19 91 VAL A C 1
ATOM 720 O O . VAL A 1 91 ? -2.291 3.223 16 1 82.19 91 VAL A O 1
ATOM 723 N N . PRO A 1 92 ? -1.271 4.59 14.555 1 81.75 92 PRO A N 1
ATOM 724 C CA . PRO A 1 92 ? -2.324 4.312 13.57 1 81.75 92 PRO A CA 1
ATOM 725 C C . PRO A 1 92 ? -2.236 2.9 13 1 81.75 92 PRO A C 1
ATOM 727 O O . PRO A 1 92 ? -1.206 2.236 13.133 1 81.75 92 PRO A O 1
ATOM 730 N N . GLY A 1 93 ? -3.43 2.445 12.516 1 83 93 GLY A N 1
ATOM 731 C CA . GLY A 1 93 ? -3.494 1.194 11.773 1 83 93 GLY A CA 1
ATOM 732 C C . GLY A 1 93 ? -3.373 1.38 10.273 1 83 93 GLY A C 1
ATOM 733 O O . GLY A 1 93 ? -2.875 2.408 9.812 1 83 93 GLY A O 1
ATOM 734 N N . PRO A 1 94 ? -3.699 0.417 9.57 1 84.19 94 PRO A N 1
ATOM 735 C CA . PRO A 1 94 ? -3.543 0.452 8.117 1 84.19 94 PRO A CA 1
ATOM 736 C C . PRO A 1 94 ? -4.367 1.559 7.461 1 84.19 94 PRO A C 1
ATOM 738 O O . PRO A 1 94 ? -4.145 1.885 6.293 1 84.19 94 PRO A O 1
ATOM 741 N N . GLU A 1 95 ? -5.281 2.105 8.172 1 84.81 95 GLU A N 1
ATOM 742 C CA . GLU A 1 95 ? -6.125 3.156 7.605 1 84.81 95 GLU A CA 1
ATOM 743 C C . GLU A 1 95 ? -5.297 4.367 7.188 1 84.81 95 GLU A C 1
ATOM 745 O O . GLU A 1 95 ? -5.691 5.117 6.293 1 84.81 95 GLU A O 1
ATOM 750 N N . ILE A 1 96 ? -4.148 4.559 7.785 1 85.06 96 ILE A N 1
ATOM 751 C CA . ILE A 1 96 ? -3.344 5.73 7.469 1 85.06 96 ILE A CA 1
ATOM 752 C C . ILE A 1 96 ? -2.689 5.551 6.098 1 85.06 96 ILE A C 1
ATOM 754 O O . ILE A 1 96 ? -2.324 6.531 5.445 1 85.06 96 ILE A O 1
ATOM 758 N N . VAL A 1 97 ? -2.512 4.312 5.688 1 90.81 97 VAL A N 1
ATOM 759 C CA . VAL A 1 97 ? -1.974 4.023 4.359 1 90.81 97 VAL A CA 1
ATOM 760 C C . VAL A 1 97 ? -3.098 4.055 3.328 1 90.81 97 VAL A C 1
ATOM 762 O O . VAL A 1 97 ? -2.893 4.488 2.191 1 90.81 97 VAL A O 1
ATOM 765 N N . ALA A 1 98 ? -4.246 3.711 3.766 1 92 98 ALA A N 1
ATOM 766 C CA . ALA A 1 98 ? -5.395 3.602 2.873 1 92 98 ALA A CA 1
ATOM 767 C C . ALA A 1 98 ? -5.82 4.973 2.35 1 92 98 ALA A C 1
ATOM 769 O O . ALA A 1 98 ? -6.281 5.094 1.213 1 92 98 ALA A O 1
ATOM 770 N N . ARG A 1 99 ? -5.656 5.895 3.117 1 85.12 99 ARG A N 1
ATOM 771 C CA . ARG A 1 99 ? -6.164 7.215 2.76 1 85.12 99 ARG A CA 1
ATOM 772 C C . ARG A 1 99 ? -5.445 7.766 1.534 1 85.12 99 ARG A C 1
ATOM 774 O O . ARG A 1 99 ? -6.074 8.055 0.514 1 85.12 99 ARG A O 1
ATOM 781 N N . PRO A 1 100 ? -4.141 7.883 1.618 1 86.19 100 PRO A N 1
ATOM 782 C CA . PRO A 1 100 ? -3.461 8.398 0.426 1 86.19 100 PRO A CA 1
ATOM 783 C C . PRO A 1 100 ? -3.561 7.445 -0.765 1 86.19 100 PRO A C 1
ATOM 785 O O . PRO A 1 100 ? -3.615 7.891 -1.913 1 86.19 100 PRO A O 1
ATOM 788 N N . ALA A 1 101 ? -3.59 6.188 -0.517 1 93.06 101 ALA A N 1
ATOM 789 C CA . ALA A 1 101 ? -3.758 5.23 -1.607 1 93.06 101 ALA A CA 1
ATOM 790 C C . ALA A 1 101 ? -5.125 5.383 -2.266 1 93.06 101 ALA A C 1
ATOM 792 O O . ALA A 1 101 ? -5.23 5.402 -3.494 1 93.06 101 ALA A O 1
ATOM 793 N N . GLY A 1 102 ? -6.129 5.41 -1.378 1 90.75 102 GLY A N 1
ATOM 794 C CA . GLY A 1 102 ? -7.473 5.621 -1.89 1 90.75 102 GLY A CA 1
ATOM 795 C C . GLY A 1 102 ? -7.605 6.887 -2.711 1 90.75 102 GLY A C 1
ATOM 796 O O . GLY A 1 102 ? -8.297 6.902 -3.732 1 90.75 102 GLY A O 1
ATOM 797 N N . PHE A 1 103 ? -6.945 7.895 -2.334 1 84.94 103 PHE A N 1
ATOM 798 C CA . PHE A 1 103 ? -6.949 9.164 -3.055 1 84.94 103 PHE A CA 1
ATOM 799 C C . PHE A 1 103 ? -6.363 8.992 -4.449 1 84.94 103 PHE A C 1
ATOM 801 O O . PHE A 1 103 ? -6.961 9.422 -5.438 1 84.94 103 PHE A O 1
ATOM 808 N N . LEU A 1 104 ? -5.203 8.375 -4.52 1 90.44 104 LEU A N 1
ATOM 809 C CA . LEU A 1 104 ? -4.555 8.172 -5.812 1 90.44 104 LEU A CA 1
ATOM 810 C C . LEU A 1 104 ? -5.418 7.301 -6.719 1 90.44 104 LEU A C 1
ATOM 812 O O . LEU A 1 104 ? -5.516 7.555 -7.922 1 90.44 104 LEU A O 1
ATOM 816 N N . LEU A 1 105 ? -6 6.332 -6.156 1 93.94 105 LEU A N 1
ATOM 817 C CA . LEU A 1 105 ? -6.848 5.445 -6.945 1 93.94 105 LEU A CA 1
ATOM 818 C C . LEU A 1 105 ? -8.086 6.184 -7.449 1 93.94 105 LEU A C 1
ATOM 820 O O . LEU A 1 105 ? -8.49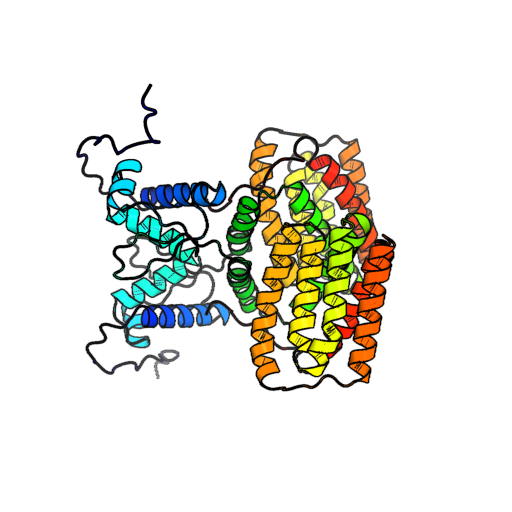2 6 -8.594 1 93.94 105 LEU A O 1
ATOM 824 N N . ALA A 1 106 ? -8.664 6.969 -6.562 1 89.31 106 ALA A N 1
ATOM 825 C CA . ALA A 1 106 ? -9.82 7.773 -6.965 1 89.31 106 ALA A CA 1
ATOM 826 C C . ALA A 1 106 ? -9.445 8.742 -8.086 1 89.31 106 ALA A C 1
ATOM 828 O O . ALA A 1 106 ? -10.188 8.891 -9.062 1 89.31 106 ALA A O 1
ATOM 829 N N . LEU A 1 107 ? -8.352 9.391 -7.957 1 87.38 107 LEU A N 1
ATOM 830 C CA . LEU A 1 107 ? -7.863 10.336 -8.953 1 87.38 107 LEU A CA 1
ATOM 831 C C . LEU A 1 107 ? -7.684 9.656 -10.305 1 87.38 107 LEU A C 1
ATOM 833 O O . LEU A 1 107 ? -7.945 10.258 -11.352 1 87.38 107 LEU A O 1
ATOM 837 N N . ALA A 1 108 ? -7.293 8.406 -10.25 1 91.38 108 ALA A N 1
ATOM 838 C CA . ALA A 1 108 ? -7.031 7.652 -11.477 1 91.38 108 ALA A CA 1
ATOM 839 C C . ALA A 1 108 ? -8.32 7.059 -12.039 1 91.38 108 ALA A C 1
ATOM 841 O O . ALA A 1 108 ? -8.305 6.434 -13.102 1 91.38 108 ALA A O 1
ATOM 842 N N . GLY A 1 109 ? -9.414 7.23 -11.344 1 90.31 109 GLY A N 1
ATOM 843 C CA . GLY A 1 109 ? -10.664 6.637 -11.789 1 90.31 109 GLY A CA 1
ATOM 844 C C . GLY A 1 109 ? -10.664 5.121 -11.688 1 90.31 109 GLY A C 1
ATOM 845 O O . GLY A 1 109 ? -11.305 4.445 -12.5 1 90.31 109 GLY A O 1
ATOM 846 N N . THR A 1 110 ? -9.984 4.57 -10.703 1 94.56 110 THR A N 1
ATOM 847 C CA . THR A 1 110 ? -9.812 3.133 -10.539 1 94.56 110 THR A CA 1
ATOM 848 C C . THR A 1 110 ? -11.102 2.482 -10.062 1 94.56 110 THR A C 1
ATOM 850 O O . THR A 1 110 ? -11.82 3.051 -9.234 1 94.56 110 THR A O 1
ATOM 853 N N . THR A 1 111 ? -11.359 1.291 -10.516 1 93.25 111 THR A N 1
ATOM 854 C CA . THR A 1 111 ? -12.57 0.571 -10.125 1 93.25 111 THR A CA 1
ATOM 855 C C . THR A 1 111 ? -12.289 -0.347 -8.938 1 93.25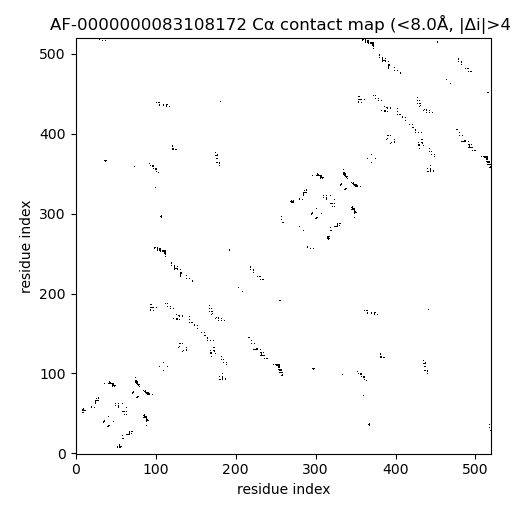 111 THR A C 1
ATOM 857 O O . THR A 1 111 ? -11.133 -0.679 -8.664 1 93.25 111 THR A O 1
ATOM 860 N N . LEU A 1 112 ? -13.367 -0.78 -8.32 1 91.56 112 LEU A N 1
ATOM 861 C CA . LEU A 1 112 ? -13.258 -1.776 -7.258 1 91.56 112 LEU A CA 1
ATOM 862 C C . LEU A 1 112 ? -12.758 -3.105 -7.812 1 91.56 112 LEU A C 1
ATOM 864 O O . LEU A 1 112 ? -12.039 -3.842 -7.129 1 91.56 112 LEU A O 1
ATOM 868 N N . ALA A 1 113 ? -13.117 -3.4 -9.062 1 93.44 113 ALA A N 1
ATOM 869 C CA . ALA A 1 113 ? -12.617 -4.605 -9.719 1 93.44 113 ALA A CA 1
ATOM 870 C C . ALA A 1 113 ? -11.102 -4.582 -9.82 1 93.44 113 ALA A C 1
ATOM 872 O O . ALA A 1 113 ? -10.445 -5.617 -9.672 1 93.44 113 ALA A O 1
ATOM 873 N N . ASP A 1 114 ? -10.594 -3.436 -10.062 1 96 114 ASP A N 1
ATOM 874 C CA . ASP A 1 114 ? -9.148 -3.262 -10.125 1 96 114 ASP A CA 1
ATOM 875 C C . ASP A 1 114 ? -8.5 -3.541 -8.773 1 96 114 ASP A C 1
ATOM 877 O O . ASP A 1 114 ? -7.492 -4.242 -8.688 1 96 114 ASP A O 1
ATOM 881 N N . VAL A 1 115 ? -9.125 -3.082 -7.719 1 95.44 115 VAL A N 1
ATOM 882 C CA . VAL A 1 115 ? -8.656 -3.324 -6.355 1 95.44 115 VAL A CA 1
ATOM 883 C C . VAL A 1 115 ? -8.711 -4.82 -6.051 1 95.44 115 VAL A C 1
ATOM 885 O O . VAL A 1 115 ? -7.773 -5.375 -5.473 1 95.44 115 VAL A O 1
ATOM 888 N N . MET A 1 116 ? -9.75 -5.441 -6.465 1 93.81 116 MET A N 1
ATOM 889 C CA . MET A 1 116 ? -9.898 -6.871 -6.223 1 93.81 116 MET A CA 1
ATOM 890 C C . MET A 1 116 ? -8.836 -7.664 -6.977 1 93.81 116 MET A C 1
ATOM 892 O O . MET A 1 116 ? -8.305 -8.648 -6.457 1 93.81 116 MET A O 1
ATOM 896 N N . THR A 1 117 ? -8.547 -7.246 -8.156 1 96.25 117 THR A N 1
ATOM 897 C CA . THR A 1 117 ? -7.48 -7.895 -8.914 1 96.25 117 THR A CA 1
ATOM 898 C C . THR A 1 117 ? -6.156 -7.797 -8.164 1 96.25 117 THR A C 1
ATOM 900 O O . THR A 1 117 ? -5.406 -8.773 -8.094 1 96.25 117 THR A O 1
ATOM 903 N N . ALA A 1 118 ? -5.867 -6.668 -7.598 1 97.75 118 ALA A N 1
ATOM 904 C CA . ALA A 1 118 ? -4.637 -6.508 -6.824 1 97.75 118 ALA A CA 1
ATOM 905 C C . ALA A 1 118 ? -4.617 -7.441 -5.621 1 97.75 118 ALA A C 1
ATOM 907 O O . ALA A 1 118 ? -3.574 -8.008 -5.285 1 97.75 118 ALA A O 1
ATOM 908 N N . ARG A 1 119 ? -5.73 -7.613 -4.984 1 97 119 ARG A N 1
ATOM 909 C CA . ARG A 1 119 ? -5.816 -8.523 -3.846 1 97 119 ARG A CA 1
ATOM 910 C C . ARG A 1 119 ? -5.441 -9.945 -4.25 1 97 119 ARG A C 1
ATOM 912 O O . ARG A 1 119 ? -4.914 -10.703 -3.436 1 97 119 ARG A O 1
ATOM 919 N N . MET A 1 120 ? -5.641 -10.289 -5.516 1 96.69 120 MET A N 1
ATOM 920 C CA . MET A 1 120 ? -5.32 -11.617 -6.027 1 96.69 120 MET A CA 1
ATOM 921 C C . MET A 1 120 ? -3.812 -11.828 -6.09 1 96.69 120 MET A C 1
ATOM 923 O O . MET A 1 120 ? -3.342 -12.969 -6.137 1 96.69 120 MET A O 1
ATOM 927 N N . GLY A 1 121 ? -3.094 -10.773 -6.109 1 96.75 121 GLY A N 1
ATOM 928 C CA . GLY A 1 121 ? -1.646 -10.891 -6.043 1 96.75 121 GLY A CA 1
ATOM 929 C C . GLY A 1 121 ? -1.124 -11.023 -4.625 1 96.75 121 GLY A C 1
ATOM 930 O O . GLY A 1 121 ? -0.016 -11.523 -4.414 1 96.75 121 GLY A O 1
ATOM 931 N N . ILE A 1 122 ? -1.923 -10.695 -3.645 1 98.19 122 ILE A N 1
ATOM 932 C CA . ILE A 1 122 ? -1.47 -10.57 -2.262 1 98.19 122 ILE A CA 1
ATOM 933 C C . ILE A 1 122 ? -1.902 -11.805 -1.467 1 98.19 122 ILE A C 1
ATOM 935 O O . ILE A 1 122 ? -1.062 -12.523 -0.924 1 98.19 122 ILE A O 1
ATOM 939 N N . GLU A 1 123 ? -3.16 -12.094 -1.438 1 98.5 123 GLU A N 1
ATOM 940 C CA . GLU A 1 123 ? -3.711 -13.062 -0.496 1 98.5 123 GLU A CA 1
ATOM 941 C C . GLU A 1 123 ? -3.303 -14.484 -0.868 1 98.5 123 GLU A C 1
ATOM 943 O O . GLU A 1 123 ? -2.914 -15.273 -0.002 1 98.5 123 GLU A O 1
ATOM 948 N N . PRO A 1 124 ? -3.354 -14.898 -2.186 1 98.56 124 PRO A N 1
ATOM 949 C CA . PRO A 1 124 ? -2.896 -16.25 -2.514 1 98.56 124 PRO A CA 1
ATOM 950 C C . PRO A 1 124 ? -1.424 -16.469 -2.176 1 98.56 124 PRO A C 1
ATOM 952 O O . PRO A 1 124 ? -1.056 -17.547 -1.681 1 98.56 124 PRO A O 1
ATOM 955 N N . TYR A 1 125 ? -0.617 -15.445 -2.436 1 98.5 125 TYR A N 1
ATOM 956 C CA . TYR A 1 125 ? 0.792 -15.562 -2.074 1 98.5 125 TYR A CA 1
ATOM 957 C C . TYR A 1 125 ? 0.959 -15.68 -0.564 1 98.5 125 TYR A C 1
ATOM 959 O O . TYR A 1 125 ? 1.794 -16.453 -0.084 1 98.5 125 TYR A O 1
ATOM 967 N N . ALA A 1 126 ? 0.161 -14.922 0.202 1 98.81 126 ALA A N 1
ATOM 968 C CA . ALA A 1 126 ? 0.176 -15.031 1.659 1 98.81 126 ALA A CA 1
ATOM 969 C C . ALA A 1 126 ? -0.208 -16.438 2.107 1 98.81 126 ALA A C 1
ATOM 971 O O . ALA A 1 126 ? 0.365 -16.969 3.062 1 98.81 126 ALA A O 1
ATOM 972 N N . ALA A 1 127 ? -1.188 -17.047 1.41 1 98.88 127 ALA A N 1
ATOM 973 C CA . ALA A 1 127 ? -1.58 -18.422 1.714 1 98.88 127 ALA A CA 1
ATOM 974 C C . ALA A 1 127 ? -0.418 -19.391 1.494 1 98.88 127 ALA A C 1
ATOM 976 O O . ALA A 1 127 ? -0.205 -20.297 2.291 1 98.88 127 ALA A O 1
ATOM 977 N N . ARG A 1 128 ? 0.327 -19.172 0.448 1 98.62 128 ARG A N 1
ATOM 978 C CA . ARG A 1 128 ? 1.513 -19.969 0.186 1 98.62 128 ARG A CA 1
ATOM 979 C C . ARG A 1 128 ? 2.529 -19.844 1.314 1 98.62 128 ARG A C 1
ATOM 981 O O . ARG A 1 128 ? 3.031 -20.844 1.831 1 98.62 128 ARG A O 1
ATOM 988 N N . LEU A 1 129 ? 2.834 -18.594 1.672 1 98.62 129 LEU A N 1
ATOM 989 C CA . LEU A 1 129 ? 3.811 -18.359 2.729 1 98.62 129 LEU A CA 1
ATOM 990 C C . LEU A 1 129 ? 3.371 -19.016 4.035 1 98.62 129 LEU A C 1
ATOM 992 O O . LEU A 1 129 ? 4.188 -19.609 4.742 1 98.62 129 LEU A O 1
ATOM 996 N N . LEU A 1 130 ? 2.07 -18.844 4.344 1 98.81 130 LEU A N 1
ATOM 997 C CA . LEU A 1 130 ? 1.536 -19.453 5.562 1 98.81 130 LEU A CA 1
ATOM 998 C C . LEU A 1 130 ? 1.715 -20.969 5.547 1 98.81 130 LEU A C 1
ATOM 1000 O O . LEU A 1 130 ? 2.078 -21.562 6.566 1 98.81 130 LEU A O 1
ATOM 1004 N N . ALA A 1 131 ? 1.454 -21.594 4.391 1 98.81 131 ALA A N 1
ATOM 1005 C CA . ALA A 1 131 ? 1.617 -23.031 4.262 1 98.81 131 ALA A CA 1
ATOM 1006 C C . ALA A 1 131 ? 3.082 -23.438 4.406 1 98.81 131 ALA A C 1
ATOM 1008 O O . ALA A 1 131 ? 3.41 -24.344 5.176 1 98.81 131 ALA A O 1
ATOM 1009 N N . GLU A 1 132 ? 3.98 -22.719 3.793 1 98.31 132 GLU A N 1
ATOM 1010 C CA . GLU A 1 132 ? 5.379 -23.125 3.691 1 98.31 132 GLU A CA 1
ATOM 1011 C C . GLU A 1 132 ? 6.148 -22.766 4.961 1 98.31 132 GLU A C 1
ATOM 1013 O O . GLU A 1 132 ? 6.992 -23.547 5.418 1 98.31 132 GLU A O 1
ATOM 1018 N N . ASP A 1 133 ? 5.785 -21.594 5.566 1 97.38 133 ASP A N 1
ATOM 1019 C CA . ASP A 1 133 ? 6.664 -21.062 6.602 1 97.38 133 ASP A CA 1
ATOM 1020 C C . ASP A 1 133 ? 5.906 -20.844 7.91 1 97.38 133 ASP A C 1
ATOM 1022 O O . ASP A 1 133 ? 6.512 -20.547 8.938 1 97.38 133 ASP A O 1
ATOM 1026 N N . GLY A 1 134 ? 4.574 -20.969 7.895 1 97.69 134 GLY A N 1
ATOM 1027 C CA . GLY A 1 134 ? 3.771 -20.703 9.078 1 97.69 134 GLY A CA 1
ATOM 1028 C C . GLY A 1 134 ? 4.051 -21.656 10.219 1 97.69 134 GLY A C 1
ATOM 1029 O O . GLY A 1 134 ? 4.422 -22.797 10 1 97.69 134 GLY A O 1
ATOM 1030 N N . THR A 1 135 ? 3.838 -21.188 11.406 1 98 135 THR A N 1
ATOM 1031 C CA . THR A 1 135 ? 3.969 -22.031 12.594 1 98 135 THR A CA 1
ATOM 1032 C C . THR A 1 135 ? 2.723 -22.906 12.781 1 98 135 THR A C 1
ATOM 1034 O O . THR A 1 135 ? 1.673 -22.625 12.195 1 98 135 THR A O 1
ATOM 1037 N N . VAL A 1 136 ? 2.906 -23.875 13.609 1 97.75 136 VAL A N 1
ATOM 1038 C CA . VAL A 1 136 ? 1.772 -24.734 13.961 1 97.75 136 VAL A CA 1
ATOM 1039 C C . VAL A 1 136 ? 0.685 -23.891 14.625 1 97.75 136 VAL A C 1
ATOM 1041 O O . VAL A 1 136 ? -0.505 -24.094 14.383 1 97.75 136 VAL A O 1
ATOM 1044 N N . ALA A 1 137 ? 1.085 -22.969 15.383 1 98.31 137 ALA A N 1
ATOM 1045 C CA . ALA A 1 137 ? 0.131 -22.078 16.047 1 98.31 137 ALA A CA 1
ATOM 1046 C C . ALA A 1 137 ? -0.642 -21.25 15.031 1 98.31 137 ALA A C 1
ATOM 1048 O O . ALA A 1 137 ? -1.85 -21.047 15.172 1 98.31 137 ALA A O 1
ATOM 1049 N N . ALA A 1 138 ? 0.011 -20.781 14.047 1 98.5 138 ALA A N 1
ATOM 1050 C CA . ALA A 1 138 ? -0.643 -20 12.992 1 98.5 138 ALA A CA 1
ATOM 1051 C C . ALA A 1 138 ? -1.631 -20.859 12.211 1 98.5 138 ALA A C 1
ATOM 1053 O O . ALA A 1 138 ? -2.73 -20.406 11.883 1 98.5 138 ALA A O 1
ATOM 1054 N N . HIS A 1 139 ? -1.203 -22.109 11.914 1 98.56 139 HIS A N 1
ATOM 1055 C CA . HIS A 1 139 ? -2.098 -23.031 11.227 1 98.56 139 HIS A CA 1
ATOM 1056 C C . HIS A 1 139 ? -3.357 -23.297 12.047 1 98.56 139 HIS A C 1
ATOM 1058 O O . HIS A 1 139 ? -4.465 -23.297 11.5 1 98.56 139 HIS A O 1
ATOM 1064 N N . ARG A 1 140 ? -3.188 -23.484 13.312 1 98.31 140 ARG A N 1
ATOM 1065 C CA . ARG A 1 140 ? -4.316 -23.734 14.203 1 98.31 140 ARG A CA 1
ATOM 1066 C C . ARG A 1 140 ? -5.234 -22.516 14.273 1 98.31 140 ARG A C 1
ATOM 1068 O O . ARG A 1 140 ? -6.457 -22.656 14.258 1 98.31 140 ARG A O 1
ATOM 1075 N N . GLU A 1 141 ? -4.645 -21.359 14.297 1 98.62 141 GLU A N 1
ATOM 1076 C CA . GLU A 1 141 ? -5.453 -20.141 14.344 1 98.62 141 GLU A CA 1
ATOM 1077 C C . GLU A 1 141 ? -6.309 -20 13.086 1 98.62 141 GLU A C 1
ATOM 1079 O O . GLU A 1 141 ? -7.465 -19.562 13.164 1 98.62 141 GLU A O 1
ATOM 1084 N N . LEU A 1 142 ? -5.758 -20.328 11.969 1 98.62 142 LEU A N 1
ATOM 1085 C CA . LEU A 1 142 ? -6.539 -20.281 10.734 1 98.62 142 LEU A CA 1
ATOM 1086 C C . LEU A 1 142 ? -7.758 -21.203 10.836 1 98.62 142 LEU A C 1
ATOM 1088 O O . LEU A 1 142 ? -8.867 -20.797 10.484 1 98.62 142 LEU A O 1
ATOM 1092 N N . ARG A 1 143 ? -7.547 -22.359 11.352 1 98.38 143 ARG A N 1
ATOM 1093 C CA . ARG A 1 143 ? -8.641 -23.312 11.516 1 98.38 143 ARG A CA 1
ATOM 1094 C C . ARG A 1 143 ? -9.688 -22.797 12.492 1 98.38 143 ARG A C 1
ATOM 1096 O O . ARG A 1 143 ? -10.883 -22.938 12.266 1 98.38 143 ARG A O 1
ATOM 1103 N N . ASP A 1 144 ? -9.227 -22.234 13.547 1 98.44 144 ASP A N 1
ATOM 1104 C CA . ASP A 1 144 ? -10.141 -21.656 14.539 1 98.44 144 ASP A CA 1
ATOM 1105 C C . ASP A 1 144 ? -11.016 -20.578 13.914 1 98.44 144 ASP A C 1
ATOM 1107 O O . ASP A 1 144 ? -12.211 -20.5 14.188 1 98.44 144 ASP A O 1
ATOM 1111 N N . LEU A 1 145 ? -10.422 -19.75 13.094 1 98.31 145 LEU A N 1
ATOM 1112 C CA . LEU A 1 145 ? -11.172 -18.688 12.414 1 98.31 145 LEU A CA 1
ATOM 1113 C C . LEU A 1 145 ? -12.227 -19.281 11.484 1 98.31 145 LEU A C 1
ATOM 1115 O O . LEU A 1 145 ? -13.352 -18.797 11.422 1 98.31 145 LEU A O 1
ATOM 1119 N N . ILE A 1 146 ? -11.867 -20.344 10.797 1 98.56 146 ILE A N 1
ATOM 1120 C CA . ILE A 1 146 ? -12.781 -21 9.867 1 98.56 146 ILE A CA 1
ATOM 1121 C C . ILE A 1 146 ? -13.93 -21.641 10.641 1 98.56 146 ILE A C 1
ATOM 1123 O O . ILE A 1 146 ? -15.078 -21.609 10.195 1 98.56 146 ILE A O 1
ATOM 1127 N N . ASP A 1 147 ? -13.656 -22.141 11.805 1 97.94 147 ASP A N 1
ATOM 1128 C CA . ASP A 1 147 ? -14.656 -22.797 12.641 1 97.94 147 ASP A CA 1
ATOM 1129 C C . ASP A 1 147 ? -15.688 -21.797 13.156 1 97.94 147 ASP A C 1
ATOM 1131 O O . ASP A 1 147 ? -16.75 -22.188 13.641 1 97.94 147 ASP A O 1
ATOM 1135 N N . GLU A 1 148 ? -15.406 -20.516 13.039 1 97.38 148 GLU A N 1
ATOM 1136 C CA . GLU A 1 148 ? -16.328 -19.484 13.492 1 97.38 148 GLU A CA 1
ATOM 1137 C C . GLU A 1 148 ? -17.312 -19.109 12.391 1 97.38 148 GLU A C 1
ATOM 1139 O O . GLU A 1 148 ? -18.328 -18.453 12.648 1 97.38 148 GLU A O 1
ATOM 1144 N N . ILE A 1 149 ? -17.094 -19.547 11.211 1 97.31 149 ILE A N 1
ATOM 1145 C CA . ILE A 1 149 ? -17.828 -19.078 10.039 1 97.31 149 ILE A CA 1
ATOM 1146 C C . ILE A 1 149 ? -19.281 -19.547 10.109 1 97.31 149 ILE A C 1
ATOM 1148 O O . ILE A 1 149 ? -20.203 -18.766 9.836 1 97.31 149 ILE A O 1
ATOM 1152 N N . PRO A 1 150 ? -19.547 -20.828 10.578 1 97.25 150 PRO A N 1
ATOM 1153 C CA . PRO A 1 150 ? -20.938 -21.266 10.648 1 97.25 150 PRO A CA 1
ATOM 1154 C C . PRO A 1 150 ? -21.797 -20.406 11.578 1 97.25 150 PRO A C 1
ATOM 1156 O O . PRO A 1 150 ? -22.906 -20.016 11.219 1 97.25 150 PRO A O 1
ATOM 1159 N N . ALA A 1 151 ? -21.281 -20.062 12.68 1 96.88 151 ALA A N 1
ATOM 1160 C CA . ALA A 1 151 ? -22.016 -19.203 13.609 1 96.88 151 ALA A CA 1
ATOM 1161 C C . ALA A 1 151 ? -22.266 -17.828 13 1 96.88 151 ALA A C 1
ATOM 1163 O O . ALA A 1 151 ? -23.344 -17.25 13.172 1 96.88 151 ALA A O 1
ATOM 1164 N N . ALA A 1 152 ? -21.344 -17.25 12.273 1 94.56 152 ALA A N 1
ATOM 1165 C CA . ALA A 1 152 ? -21.484 -15.953 11.625 1 94.56 152 ALA A CA 1
ATOM 1166 C C . ALA A 1 152 ? -22.547 -15.992 10.539 1 94.56 152 ALA A C 1
ATOM 1168 O O . ALA A 1 152 ? -23.297 -15.031 10.359 1 94.56 152 ALA A O 1
ATOM 1169 N N . TRP A 1 153 ? -22.547 -17.078 9.828 1 94.12 153 TRP A N 1
ATOM 1170 C CA . TRP A 1 153 ? -23.578 -17.234 8.797 1 94.12 153 TRP A CA 1
ATOM 1171 C C . TRP A 1 153 ? -24.969 -17.25 9.406 1 94.12 153 TRP A C 1
ATOM 1173 O O . TRP A 1 153 ? -25.875 -16.562 8.922 1 94.12 153 TRP A O 1
ATOM 1183 N N . GLU A 1 154 ? -25.125 -17.938 10.523 1 94.12 154 GLU A N 1
ATOM 1184 C CA . GLU A 1 154 ? -26.406 -18.062 11.195 1 94.12 154 GLU A CA 1
ATOM 1185 C C . GLU A 1 154 ? -26.875 -16.703 11.734 1 94.12 154 GLU A C 1
ATOM 1187 O O . GLU A 1 154 ? -28.062 -16.422 11.758 1 94.12 154 GLU A O 1
ATOM 1192 N N . THR A 1 155 ? -25.969 -15.883 12.102 1 92.81 155 THR A N 1
ATOM 1193 C CA . THR A 1 155 ? -26.312 -14.625 12.742 1 92.81 155 THR A CA 1
ATOM 1194 C C . THR A 1 155 ? -26.312 -13.477 11.734 1 92.81 155 THR A C 1
ATOM 1196 O O . THR A 1 155 ? -26.5 -12.32 12.109 1 92.81 155 THR A O 1
ATOM 1199 N N . GLY A 1 156 ? -26.078 -13.781 10.508 1 86.94 156 GLY A N 1
ATOM 1200 C CA . GLY A 1 156 ? -26.094 -12.75 9.477 1 86.94 156 GLY A CA 1
ATOM 1201 C C . GLY A 1 156 ? -24.828 -11.922 9.445 1 86.94 156 GLY A C 1
ATOM 1202 O O . GLY A 1 156 ? -24.828 -10.797 8.945 1 86.94 156 GLY A O 1
ATOM 1203 N N . GLU A 1 157 ? -23.719 -12.406 10 1 90.19 157 GLU A N 1
ATOM 1204 C CA . GLU A 1 157 ? -22.453 -11.68 10.094 1 90.19 157 GLU A CA 1
ATOM 1205 C C . GLU A 1 157 ? -21.391 -12.312 9.195 1 90.19 157 GLU A C 1
ATOM 1207 O O . GLU A 1 157 ? -20.188 -12.133 9.422 1 90.19 157 GLU A O 1
ATOM 1212 N N . LEU A 1 158 ? -21.828 -13.078 8.156 1 90.81 158 LEU A N 1
ATOM 1213 C CA . LEU A 1 158 ? -20.906 -13.836 7.316 1 90.81 158 LEU A CA 1
ATOM 1214 C C . LEU A 1 158 ? -19.953 -12.906 6.566 1 90.81 158 LEU A C 1
ATOM 1216 O O . LEU A 1 158 ? -18.766 -13.195 6.426 1 90.81 158 LEU A O 1
ATOM 1220 N N . ALA A 1 159 ? -20.469 -11.789 6.129 1 85.06 159 ALA A N 1
ATOM 1221 C CA . ALA A 1 159 ? -19.641 -10.852 5.375 1 85.06 159 ALA A CA 1
ATOM 1222 C C . ALA A 1 159 ? -18.484 -10.352 6.219 1 85.06 159 ALA A C 1
ATOM 1224 O O . ALA A 1 159 ? -17.328 -10.359 5.773 1 85.06 159 ALA A O 1
ATOM 1225 N N . ALA A 1 160 ? -18.781 -10 7.402 1 86.5 160 ALA A N 1
ATOM 1226 C CA . ALA A 1 160 ? -17.75 -9.5 8.312 1 86.5 160 ALA A CA 1
ATOM 1227 C C . ALA A 1 160 ? -16.766 -10.602 8.688 1 86.5 160 ALA A C 1
ATOM 1229 O O . ALA A 1 160 ? -15.555 -10.367 8.711 1 86.5 160 ALA A O 1
ATOM 1230 N N . ALA A 1 161 ? -17.25 -11.75 8.953 1 91.62 161 ALA A N 1
ATOM 1231 C CA . ALA A 1 161 ? -16.391 -12.875 9.32 1 91.62 161 ALA A CA 1
ATOM 1232 C C . ALA A 1 161 ? -15.477 -13.266 8.164 1 91.62 161 ALA A C 1
ATOM 1234 O O . ALA A 1 161 ? -14.297 -13.57 8.367 1 91.62 161 ALA A O 1
ATOM 1235 N N . SER A 1 162 ? -15.984 -13.297 6.957 1 92.38 162 SER A N 1
ATOM 1236 C CA . SER A 1 162 ? -15.203 -13.617 5.77 1 92.38 162 SER A CA 1
ATOM 1237 C C . SER A 1 162 ? -14.109 -12.57 5.531 1 92.38 162 SER A C 1
ATOM 1239 O O . SER A 1 162 ? -12.961 -12.922 5.25 1 92.38 162 SER A O 1
ATOM 1241 N N . THR A 1 163 ? -14.516 -11.367 5.73 1 89.75 163 THR A N 1
ATOM 1242 C CA . THR A 1 163 ? -13.539 -10.289 5.594 1 89.75 163 THR A CA 1
ATOM 1243 C C . THR A 1 163 ? -12.422 -10.438 6.625 1 89.75 163 THR A C 1
ATOM 1245 O O . THR A 1 163 ? -11.242 -10.289 6.297 1 89.75 163 THR A O 1
ATOM 1248 N N . GLY A 1 164 ? -12.82 -10.703 7.797 1 92.69 164 GLY A N 1
ATOM 1249 C CA . GLY A 1 164 ? -11.844 -10.914 8.852 1 92.69 164 GLY A CA 1
ATOM 1250 C C . GLY A 1 164 ? -10.914 -12.078 8.57 1 92.69 164 GLY A C 1
ATOM 1251 O O . GLY A 1 164 ? -9.719 -12 8.844 1 92.69 164 GLY A O 1
ATOM 1252 N N . LEU A 1 165 ? -11.453 -13.141 8.031 1 96.94 165 LEU A N 1
ATOM 1253 C CA . LEU A 1 165 ? -10.664 -14.328 7.707 1 96.94 165 LEU A CA 1
ATOM 1254 C C . LEU A 1 165 ? -9.617 -14 6.645 1 96.94 165 LEU A C 1
ATOM 1256 O O . LEU A 1 165 ? -8.453 -14.375 6.781 1 96.94 165 LEU A O 1
ATOM 1260 N N . HIS A 1 166 ? -10 -13.305 5.594 1 96.75 166 HIS A N 1
ATOM 1261 C CA . HIS A 1 166 ? -9.078 -12.945 4.523 1 96.75 166 HIS A CA 1
ATOM 1262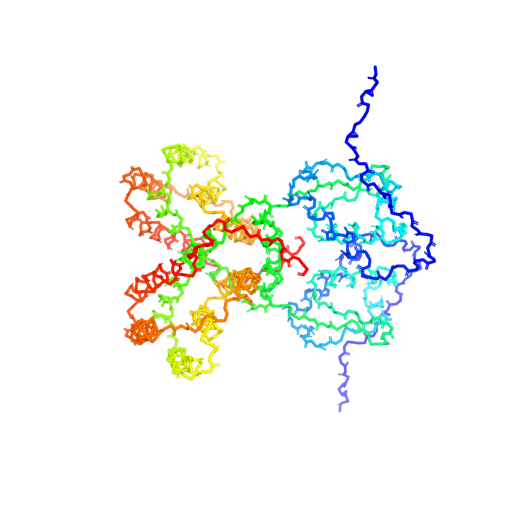 C C . HIS A 1 166 ? -7.945 -12.062 5.039 1 96.75 166 HIS A C 1
ATOM 1264 O O . HIS A 1 166 ? -6.781 -12.281 4.703 1 96.75 166 HIS A O 1
ATOM 1270 N N . ARG A 1 167 ? -8.273 -11.125 5.871 1 95.12 167 ARG A N 1
ATOM 1271 C CA . ARG A 1 167 ? -7.27 -10.234 6.438 1 95.12 167 ARG A CA 1
ATOM 1272 C C . ARG A 1 167 ? -6.316 -10.992 7.352 1 95.12 167 ARG A C 1
ATOM 1274 O O . ARG A 1 167 ? -5.094 -10.844 7.254 1 95.12 167 ARG A O 1
ATOM 1281 N N . ARG A 1 168 ? -6.859 -11.789 8.195 1 97.56 168 ARG A N 1
ATOM 1282 C CA . ARG A 1 168 ? -6.047 -12.523 9.164 1 97.56 168 ARG A CA 1
ATOM 1283 C C . ARG A 1 168 ? -5.164 -13.555 8.461 1 97.56 168 ARG A C 1
ATOM 1285 O O . ARG A 1 168 ? -4.039 -13.812 8.898 1 97.56 168 ARG A O 1
ATOM 1292 N N . LEU A 1 169 ? -5.699 -14.141 7.391 1 98.56 169 LEU A N 1
ATOM 1293 C CA . LEU A 1 169 ? -4.895 -15.047 6.586 1 98.56 169 LEU A CA 1
ATOM 1294 C C . LEU A 1 169 ? -3.568 -14.406 6.195 1 98.56 169 LEU A C 1
ATOM 1296 O O . LEU A 1 169 ? -2.508 -15.016 6.355 1 98.56 169 LEU A O 1
ATOM 1300 N N . VAL A 1 170 ? -3.6 -13.172 5.777 1 98.56 170 VAL A N 1
ATOM 1301 C CA . VAL A 1 170 ? -2.393 -12.477 5.352 1 98.56 170 VAL A CA 1
ATOM 1302 C C . VAL A 1 170 ? -1.504 -12.195 6.562 1 98.56 170 VAL A C 1
ATOM 1304 O O . VAL A 1 170 ? -0.285 -12.367 6.5 1 98.56 170 VAL A O 1
ATOM 1307 N N . GLU A 1 171 ? -2.104 -11.82 7.66 1 97.75 171 GLU A N 1
ATOM 1308 C CA . GLU A 1 171 ? -1.341 -11.578 8.883 1 97.75 171 GLU A CA 1
ATOM 1309 C C . GLU A 1 171 ? -0.616 -12.836 9.344 1 97.75 171 GLU A C 1
ATOM 1311 O O . GLU A 1 171 ? 0.543 -12.781 9.758 1 97.75 171 GLU A O 1
ATOM 1316 N N . LEU A 1 172 ? -1.282 -13.953 9.219 1 98.5 172 LEU A N 1
ATOM 1317 C CA . LEU A 1 172 ? -0.745 -15.227 9.695 1 98.5 172 LEU A CA 1
ATOM 1318 C C . LEU A 1 172 ? 0.391 -15.703 8.797 1 98.5 172 LEU A C 1
ATOM 1320 O O . LEU A 1 172 ? 1.153 -16.594 9.18 1 98.5 172 LEU A O 1
ATOM 1324 N N . SER A 1 173 ? 0.505 -15.148 7.586 1 98.25 173 SER A N 1
ATOM 1325 C CA . SER A 1 173 ? 1.611 -15.5 6.703 1 98.25 173 SER A CA 1
ATOM 1326 C C . SER A 1 173 ? 2.951 -15.086 7.301 1 98.25 173 SER A C 1
ATOM 1328 O O . SER A 1 173 ? 4.004 -15.57 6.883 1 98.25 173 SER A O 1
ATOM 1330 N N . GLY A 1 174 ? 2.908 -14.078 8.172 1 97.62 174 GLY A N 1
ATOM 1331 C CA . GLY A 1 174 ? 4.113 -13.625 8.852 1 97.62 174 GLY A CA 1
ATOM 1332 C C . GLY A 1 174 ? 4.828 -12.508 8.117 1 97.62 174 GLY A C 1
ATOM 1333 O O . GLY A 1 174 ? 5.832 -11.984 8.594 1 97.62 174 GLY A O 1
ATOM 1334 N N . ASN A 1 175 ? 4.418 -12.117 7.035 1 98.06 175 ASN A N 1
ATOM 1335 C CA . ASN A 1 175 ? 5.02 -11.008 6.305 1 98.06 175 ASN A CA 1
ATOM 1336 C C . ASN A 1 175 ? 4.336 -9.68 6.637 1 98.06 175 ASN A C 1
ATOM 1338 O O . ASN A 1 175 ? 3.193 -9.445 6.238 1 98.06 175 ASN A O 1
ATOM 1342 N N . THR A 1 176 ? 5.035 -8.828 7.293 1 97.5 176 THR A N 1
ATOM 1343 C CA . THR A 1 176 ? 4.484 -7.578 7.809 1 97.5 176 THR A CA 1
ATOM 1344 C C . THR A 1 176 ? 4.113 -6.641 6.664 1 97.5 176 THR A C 1
ATOM 1346 O O . THR A 1 176 ? 3.094 -5.945 6.727 1 97.5 176 THR A O 1
ATOM 1349 N N . THR A 1 177 ? 4.91 -6.613 5.641 1 97.81 177 THR A N 1
ATOM 1350 C CA . THR A 1 177 ? 4.645 -5.742 4.5 1 97.81 177 THR A CA 1
ATOM 1351 C C . THR A 1 177 ? 3.342 -6.137 3.809 1 97.81 177 THR A C 1
ATOM 1353 O O . THR A 1 177 ? 2.494 -5.285 3.535 1 97.81 177 THR A O 1
ATOM 1356 N N . LEU A 1 178 ? 3.113 -7.406 3.6 1 98.5 178 LEU A N 1
ATOM 1357 C CA . LEU A 1 178 ? 1.856 -7.879 3.029 1 98.5 178 LEU A CA 1
ATOM 1358 C C . LEU A 1 178 ? 0.68 -7.516 3.928 1 98.5 178 LEU A C 1
ATOM 1360 O O . LEU A 1 178 ? -0.401 -7.18 3.438 1 98.5 178 LEU A O 1
ATOM 1364 N N . THR A 1 179 ? 0.898 -7.605 5.219 1 98 179 THR A N 1
ATOM 1365 C CA . THR A 1 179 ? -0.143 -7.27 6.188 1 98 179 THR A CA 1
ATOM 1366 C C . THR A 1 179 ? -0.561 -5.809 6.043 1 98 179 THR A C 1
ATOM 1368 O O . THR A 1 179 ? -1.754 -5.496 6.035 1 98 179 THR A O 1
ATOM 1371 N N . VAL A 1 180 ? 0.417 -4.949 5.852 1 96.75 180 VAL A N 1
ATOM 1372 C CA . VAL A 1 180 ? 0.13 -3.527 5.684 1 96.75 180 VAL A CA 1
ATOM 1373 C C . VAL A 1 180 ? -0.643 -3.307 4.387 1 96.75 180 VAL A C 1
ATOM 1375 O O . VAL A 1 180 ? -1.639 -2.58 4.363 1 96.75 180 VAL A O 1
ATOM 1378 N N . ILE A 1 181 ? -0.265 -3.945 3.312 1 98 181 ILE A N 1
ATOM 1379 C CA . ILE A 1 181 ? -0.901 -3.805 2.006 1 98 181 ILE A CA 1
ATOM 1380 C C . ILE A 1 181 ? -2.334 -4.328 2.072 1 98 181 ILE A C 1
ATOM 1382 O O . ILE A 1 181 ? -3.268 -3.654 1.625 1 98 181 ILE A O 1
ATOM 1386 N N . ALA A 1 182 ? -2.467 -5.484 2.688 1 97.44 182 ALA A N 1
ATOM 1387 C CA . ALA A 1 182 ? -3.797 -6.078 2.799 1 97.44 182 ALA A CA 1
ATOM 1388 C C . ALA A 1 182 ? -4.719 -5.203 3.643 1 97.44 182 ALA A C 1
ATOM 1390 O O . ALA A 1 182 ? -5.891 -5.016 3.301 1 97.44 182 ALA A O 1
ATOM 1391 N N . GLY A 1 183 ? -4.18 -4.75 4.762 1 95.44 183 GLY A N 1
ATOM 1392 C CA . GLY A 1 183 ? -4.965 -3.85 5.59 1 95.44 183 GLY A CA 1
ATOM 1393 C C . GLY A 1 183 ? -5.414 -2.602 4.855 1 95.44 183 GLY A C 1
ATOM 1394 O O . GLY A 1 183 ? -6.566 -2.18 4.984 1 95.44 183 GLY A O 1
ATOM 1395 N N . MET A 1 184 ? -4.52 -2.051 4.07 1 94.19 184 MET A N 1
ATOM 1396 C CA . MET A 1 184 ? -4.816 -0.878 3.252 1 94.19 184 MET A CA 1
ATOM 1397 C C . MET A 1 184 ? -5.941 -1.173 2.266 1 94.19 184 MET A C 1
ATOM 1399 O O . MET A 1 184 ? -6.914 -0.424 2.188 1 94.19 184 MET A O 1
ATOM 1403 N N . LEU A 1 185 ? -5.906 -2.24 1.555 1 95.38 185 LEU A N 1
ATOM 1404 C CA . LEU A 1 185 ? -6.891 -2.59 0.535 1 95.38 185 LEU A CA 1
ATOM 1405 C C . LEU A 1 185 ? -8.234 -2.936 1.171 1 95.38 185 LEU A C 1
ATOM 1407 O O . LEU A 1 185 ? -9.289 -2.623 0.614 1 95.38 185 LEU A O 1
ATOM 1411 N N . HIS A 1 186 ? -8.102 -3.59 2.314 1 92 186 HIS A N 1
ATOM 1412 C CA . HIS A 1 186 ? -9.32 -3.898 3.053 1 92 186 HIS A CA 1
ATOM 1413 C C . HIS A 1 186 ? -10.07 -2.627 3.439 1 92 186 HIS A C 1
ATOM 1415 O O . HIS A 1 186 ? -11.281 -2.541 3.266 1 92 186 HIS A O 1
ATOM 1421 N N . GLU A 1 187 ? -9.359 -1.692 3.91 1 89.62 187 GLU A N 1
ATOM 1422 C CA . GLU A 1 187 ? -9.969 -0.424 4.289 1 89.62 187 GLU A CA 1
ATOM 1423 C C . GLU A 1 187 ? -10.633 0.249 3.086 1 89.62 187 GLU A C 1
ATOM 1425 O O . GLU A 1 187 ? -11.75 0.745 3.184 1 89.62 187 GLU A O 1
ATOM 1430 N N . ILE A 1 188 ? -9.977 0.23 1.994 1 89.19 188 ILE A N 1
ATOM 1431 C CA . ILE A 1 188 ? -10.484 0.864 0.781 1 89.19 188 ILE A CA 1
ATOM 1432 C C . ILE A 1 188 ? -11.727 0.13 0.293 1 89.19 188 ILE A C 1
ATOM 1434 O O . ILE A 1 188 ? -12.742 0.758 -0.03 1 89.19 188 ILE A O 1
ATOM 1438 N N . PHE A 1 189 ? -11.672 -1.172 0.318 1 84.81 189 PHE A N 1
ATOM 1439 C CA . PHE A 1 189 ? -12.773 -1.983 -0.188 1 84.81 189 PHE A CA 1
ATOM 1440 C C . PHE A 1 189 ? -13.977 -1.902 0.743 1 84.81 189 PHE A C 1
ATOM 1442 O O . PHE A 1 189 ? -15.117 -1.752 0.286 1 84.81 189 PHE A O 1
ATOM 1449 N N . GLU A 1 190 ? -13.789 -2.018 2.061 1 80.69 190 GLU A N 1
ATOM 1450 C CA . GLU A 1 190 ? -14.867 -2.012 3.039 1 80.69 190 GLU A CA 1
ATOM 1451 C C . GLU A 1 190 ? -15.641 -0.694 3 1 80.69 190 GLU A C 1
ATOM 1453 O O . GLU A 1 190 ? -16.859 -0.677 3.17 1 80.69 190 GLU A O 1
ATOM 1458 N N . ARG A 1 191 ? -15.023 0.264 2.793 1 78.31 191 ARG A N 1
ATOM 1459 C CA . ARG A 1 191 ? -15.688 1.563 2.754 1 78.31 191 ARG A CA 1
ATOM 1460 C C . ARG A 1 191 ? -16.641 1.658 1.566 1 78.31 191 ARG A C 1
ATOM 1462 O O . ARG A 1 191 ? -17.688 2.311 1.649 1 78.31 191 ARG A O 1
ATOM 1469 N N . HIS A 1 192 ? -16.375 1.023 0.559 1 76.31 192 HIS A N 1
ATOM 1470 C CA . HIS A 1 192 ? -17.234 1.056 -0.622 1 76.31 192 HIS A CA 1
ATOM 1471 C C . HIS A 1 192 ? -18.344 0.01 -0.529 1 76.31 192 HIS A C 1
ATOM 1473 O O . HIS A 1 192 ? -19.453 0.23 -1.017 1 76.31 192 HIS A O 1
ATOM 1479 N N . MET A 1 193 ? -17.984 -1.085 0.1 1 72.5 193 MET A N 1
ATOM 1480 C CA . MET A 1 193 ? -19.016 -2.113 0.239 1 72.5 193 MET A CA 1
ATOM 1481 C C . MET A 1 193 ? -20.094 -1.679 1.228 1 72.5 193 MET A C 1
ATOM 1483 O O . MET A 1 193 ? -21.281 -1.953 1.023 1 72.5 193 MET A O 1
ATOM 1487 N N . THR A 1 194 ? -19.625 -1.161 2.275 1 63.25 194 THR A N 1
ATOM 1488 C CA . THR A 1 194 ? -20.609 -0.649 3.213 1 63.25 194 THR A CA 1
ATOM 1489 C C . THR A 1 194 ? -21.531 0.363 2.529 1 63.25 194 THR A C 1
ATOM 1491 O O . THR A 1 194 ? -22.75 0.343 2.73 1 63.25 194 THR A O 1
ATOM 1494 N N . ALA A 1 195 ? -20.984 1.05 1.727 1 56.75 195 ALA A N 1
ATOM 1495 C CA . ALA A 1 195 ? -21.797 2.025 0.998 1 56.75 195 ALA A CA 1
ATOM 1496 C C . ALA A 1 195 ? -22.734 1.334 0.016 1 56.75 195 ALA A C 1
ATOM 1498 O O . ALA A 1 195 ? -23.891 1.738 -0.134 1 56.75 195 ALA A O 1
ATOM 1499 N N . ALA A 1 196 ? -22.188 0.324 -0.58 1 54.41 196 ALA A N 1
ATOM 1500 C CA . ALA A 1 196 ? -22.969 -0.411 -1.573 1 54.41 196 ALA A CA 1
ATOM 1501 C C . ALA A 1 196 ? -23.891 -1.425 -0.905 1 54.41 196 ALA A C 1
ATOM 1503 O O . ALA A 1 196 ? -25.031 -1.626 -1.347 1 54.41 196 ALA A O 1
ATOM 1504 N N . PHE A 1 197 ? -23.344 -2.152 0.141 1 53.41 197 PHE A N 1
ATOM 1505 C CA . PHE A 1 197 ? -24.062 -3.266 0.743 1 53.41 197 PHE A CA 1
ATOM 1506 C C . PHE A 1 197 ? -25.078 -2.762 1.768 1 53.41 197 PHE A C 1
ATOM 1508 O O . PHE A 1 197 ? -26 -3.486 2.145 1 53.41 197 PHE A O 1
ATOM 1515 N N . LEU A 1 198 ? -24.766 -1.595 2.52 1 49.5 198 LEU A N 1
ATOM 1516 C CA . LEU A 1 198 ? -25.859 -1.135 3.371 1 49.5 198 LEU A CA 1
ATOM 1517 C C . LEU A 1 198 ? -27.203 -1.352 2.689 1 49.5 198 LEU A C 1
ATOM 1519 O O . LEU A 1 198 ? -28.234 -1.395 3.355 1 49.5 198 LEU A O 1
ATOM 1523 N N . SER A 1 199 ? -27.109 -1.427 1.522 1 46.59 199 SER A N 1
ATOM 1524 C CA . SER A 1 199 ? -28.453 -1.572 0.973 1 46.59 199 SER A CA 1
ATOM 1525 C C . SER A 1 199 ? -28.875 -3.039 0.903 1 46.59 199 SER A C 1
ATOM 1527 O O . SER A 1 199 ? -30.047 -3.35 0.709 1 46.59 199 SER A O 1
ATOM 1529 N N . VAL A 1 200 ? -27.859 -3.973 0.802 1 47.72 200 VAL A N 1
ATOM 1530 C CA . VAL A 1 200 ? -28.391 -5.297 0.501 1 47.72 200 VAL A CA 1
ATOM 1531 C C . VAL A 1 200 ? -28.266 -6.199 1.729 1 47.72 200 VAL A C 1
ATOM 1533 O O . VAL A 1 200 ? -27.156 -6.402 2.246 1 47.72 200 VAL A O 1
ATOM 1536 N N . GLN A 1 201 ? -29.078 -6.168 2.689 1 51.44 201 GLN A N 1
ATOM 1537 C CA . GLN A 1 201 ? -29.25 -7.172 3.734 1 51.44 201 GLN A CA 1
ATOM 1538 C C . GLN A 1 201 ? -28.938 -8.57 3.211 1 51.44 201 GLN A C 1
ATOM 1540 O O . GLN A 1 201 ? -29.844 -9.328 2.871 1 51.44 201 GLN A O 1
ATOM 1545 N N . ASN A 1 202 ? -27.922 -8.922 2.303 1 57.91 202 ASN A N 1
ATOM 1546 C CA . ASN A 1 202 ? -28.094 -10.141 1.523 1 57.91 202 ASN A CA 1
ATOM 1547 C C . ASN A 1 202 ? -27.641 -11.375 2.305 1 57.91 202 ASN A C 1
ATOM 1549 O O . ASN A 1 202 ? -26.516 -11.43 2.787 1 57.91 202 ASN A O 1
ATOM 1553 N N . VAL A 1 203 ? -28.703 -12.047 2.92 1 70.19 203 VAL A N 1
ATOM 1554 C CA . VAL A 1 203 ? -28.547 -13.43 3.344 1 70.19 203 VAL A CA 1
ATOM 1555 C C . VAL A 1 203 ? -27.875 -14.242 2.242 1 70.19 203 VAL A C 1
ATOM 1557 O O . VAL A 1 203 ? -28.328 -14.242 1.094 1 70.19 203 VAL A O 1
ATOM 1560 N N . VAL A 1 204 ? -26.734 -14.773 2.596 1 83.38 204 VAL A N 1
ATOM 1561 C CA . VAL A 1 204 ? -26.047 -15.664 1.667 1 83.38 204 VAL A CA 1
ATOM 1562 C C . VAL A 1 204 ? -26.766 -17 1.602 1 83.38 204 VAL A C 1
ATOM 1564 O O . VAL A 1 204 ? -26.891 -17.703 2.611 1 83.38 204 VAL A O 1
ATOM 1567 N N . PRO A 1 205 ? -27.266 -17.359 0.453 1 89 205 PRO A N 1
ATOM 1568 C CA . PRO A 1 205 ? -27.969 -18.641 0.317 1 89 205 PRO A CA 1
ATOM 1569 C C . PRO A 1 205 ? -27.125 -19.828 0.752 1 89 205 PRO A C 1
ATOM 1571 O O . PRO A 1 205 ? -25.906 -19.812 0.607 1 89 205 PRO A O 1
ATOM 1574 N N . LYS A 1 206 ? -27.781 -20.922 1.237 1 93.81 206 LYS A N 1
ATOM 1575 C CA . LYS A 1 206 ? -27.125 -22.094 1.81 1 93.81 206 LYS A CA 1
ATOM 1576 C C . LYS A 1 206 ? -26.156 -22.719 0.813 1 93.81 206 LYS A C 1
ATOM 1578 O O . LYS A 1 206 ? -25.062 -23.141 1.189 1 93.81 206 LYS A O 1
ATOM 1583 N N . ALA A 1 207 ? -26.5 -22.766 -0.457 1 94.06 207 ALA A N 1
ATOM 1584 C CA . ALA A 1 207 ? -25.641 -23.359 -1.477 1 94.06 207 ALA A CA 1
ATOM 1585 C C . ALA A 1 207 ? -24.328 -22.594 -1.604 1 94.06 207 ALA A C 1
ATOM 1587 O O . ALA A 1 207 ? -23.266 -23.203 -1.724 1 94.06 207 ALA A O 1
ATOM 1588 N N . GLN A 1 208 ? -24.453 -21.297 -1.576 1 91.44 208 GLN A N 1
ATOM 1589 C CA . GLN A 1 208 ? -23.266 -20.469 -1.657 1 91.44 208 GLN A CA 1
ATOM 1590 C C . GLN A 1 208 ? -22.422 -20.594 -0.393 1 91.44 208 GLN A C 1
ATOM 1592 O O . GLN A 1 208 ? -21.188 -20.641 -0.464 1 91.44 208 GLN A O 1
ATOM 1597 N N . TYR A 1 209 ? -23.094 -20.672 0.712 1 94.06 209 TYR A N 1
ATOM 1598 C CA . TYR A 1 209 ? -22.406 -20.875 1.989 1 94.06 209 TYR A CA 1
ATOM 1599 C C . TYR A 1 209 ? -21.656 -22.203 2 1 94.06 209 TYR A C 1
ATOM 1601 O O . TYR A 1 209 ? -20.5 -22.25 2.43 1 94.06 209 TYR A O 1
ATOM 1609 N N . ASN A 1 210 ? -22.234 -23.281 1.521 1 96.88 210 ASN A N 1
ATOM 1610 C CA . ASN A 1 210 ? -21.594 -24.594 1.495 1 96.88 210 ASN A CA 1
ATOM 1611 C C . ASN A 1 210 ? -20.344 -24.594 0.608 1 96.88 210 ASN A C 1
ATOM 1613 O O . ASN A 1 210 ? -19.328 -25.188 0.958 1 96.88 210 ASN A O 1
ATOM 1617 N N . LYS A 1 211 ? -20.453 -23.922 -0.507 1 96 211 LYS A N 1
ATOM 1618 C CA . LYS A 1 211 ? -19.297 -23.797 -1.394 1 96 211 LYS A CA 1
ATOM 1619 C C . LYS A 1 211 ? -18.172 -23.031 -0.717 1 96 211 LYS A C 1
ATOM 1621 O O . LYS A 1 211 ? -17.016 -23.422 -0.803 1 96 211 LYS A O 1
ATOM 1626 N N . LEU A 1 212 ? -18.547 -22.016 -0.032 1 96.06 212 LEU A N 1
ATOM 1627 C CA . LEU A 1 212 ? -17.578 -21.188 0.695 1 96.06 212 LEU A CA 1
ATOM 1628 C C . LEU A 1 212 ? -16.891 -22 1.781 1 96.06 212 LEU A C 1
ATOM 1630 O O . LEU A 1 212 ? -15.656 -21.969 1.892 1 96.06 212 LEU A O 1
ATOM 1634 N N . MET A 1 213 ? -17.656 -22.766 2.498 1 97.75 213 MET A N 1
ATOM 1635 C CA . MET A 1 213 ? -17.109 -23.547 3.6 1 97.75 213 MET A CA 1
ATOM 1636 C C . MET A 1 213 ? -16.172 -24.641 3.08 1 97.75 213 MET A C 1
ATOM 1638 O O . MET A 1 213 ? -15.117 -24.891 3.672 1 97.75 213 MET A O 1
ATOM 1642 N N . ARG A 1 214 ? -16.547 -25.266 1.948 1 98.25 214 ARG A N 1
ATOM 1643 C CA . ARG A 1 214 ? -15.664 -26.266 1.355 1 98.25 214 ARG A CA 1
ATOM 1644 C C . ARG A 1 214 ? -14.32 -25.656 0.97 1 98.25 214 ARG A C 1
ATOM 1646 O O . ARG A 1 214 ? -13.266 -26.266 1.195 1 98.25 214 ARG A O 1
ATOM 1653 N N . SER A 1 215 ? -14.422 -24.516 0.441 1 98.44 215 SER A N 1
ATOM 1654 C CA . SER A 1 215 ? -13.195 -23.828 0.031 1 98.44 215 SER A CA 1
ATOM 1655 C C . SER A 1 215 ? -12.336 -23.469 1.235 1 98.44 215 SER A C 1
ATOM 1657 O O . SER A 1 215 ? -11.117 -23.672 1.21 1 98.44 215 SER A O 1
ATOM 1659 N N . TYR A 1 216 ? -12.93 -22.984 2.311 1 98.69 216 TYR A N 1
ATOM 1660 C CA . TYR A 1 216 ? -12.195 -22.594 3.514 1 98.69 216 TYR A CA 1
ATOM 1661 C C . TYR A 1 216 ? -11.555 -23.812 4.176 1 98.69 216 TYR A C 1
ATOM 1663 O O . TYR A 1 216 ? -10.391 -23.766 4.578 1 98.69 216 TYR A O 1
ATOM 1671 N N . ILE A 1 217 ? -12.281 -24.891 4.207 1 98.69 217 ILE A N 1
ATOM 1672 C CA . ILE A 1 217 ? -11.773 -26.109 4.82 1 98.69 217 ILE A CA 1
ATOM 1673 C C . ILE A 1 217 ? -10.602 -26.656 4 1 98.69 217 ILE A C 1
ATOM 1675 O O . ILE A 1 217 ? -9.578 -27.047 4.559 1 98.69 217 ILE A O 1
ATOM 1679 N N . ARG A 1 218 ? -10.758 -26.625 2.711 1 98.81 218 ARG A N 1
ATOM 1680 C CA . ARG A 1 218 ? -9.688 -27.094 1.84 1 98.81 218 ARG A CA 1
ATOM 1681 C C . ARG A 1 218 ? -8.422 -26.25 2.041 1 98.81 218 ARG A C 1
ATOM 1683 O O . ARG A 1 218 ? -7.312 -26.797 2.059 1 98.81 218 ARG A O 1
ATOM 1690 N N . LEU A 1 219 ? -8.547 -24.938 2.176 1 98.81 219 LEU A N 1
ATOM 1691 C CA . LEU A 1 219 ? -7.391 -24.094 2.447 1 98.81 219 LEU A CA 1
ATOM 1692 C C . LEU A 1 219 ? -6.688 -24.516 3.729 1 98.81 219 LEU A C 1
ATOM 1694 O O . LEU A 1 219 ? -5.461 -24.656 3.75 1 98.81 219 LEU A O 1
ATOM 1698 N N . ALA A 1 220 ? -7.469 -24.703 4.785 1 98.75 220 ALA A N 1
ATOM 1699 C CA . ALA A 1 220 ? -6.891 -25.109 6.066 1 98.75 220 ALA A CA 1
ATOM 1700 C C . ALA A 1 220 ? -6.121 -26.422 5.938 1 98.75 220 ALA A C 1
ATOM 1702 O O . ALA A 1 220 ? -5.047 -26.578 6.516 1 98.75 220 ALA A O 1
ATOM 1703 N N . ASP A 1 221 ? -6.672 -27.344 5.137 1 98.69 221 ASP A N 1
ATOM 1704 C CA . ASP A 1 221 ? -6.016 -28.625 4.926 1 98.69 221 ASP A CA 1
ATOM 1705 C C . ASP A 1 221 ? -4.688 -28.453 4.191 1 98.69 221 ASP A C 1
ATOM 1707 O O . ASP A 1 221 ? -3.674 -29.031 4.59 1 98.69 221 ASP A O 1
ATOM 1711 N N . LEU A 1 222 ? -4.668 -27.672 3.168 1 98.81 222 LEU A N 1
ATOM 1712 C CA . LEU A 1 222 ? -3.465 -27.453 2.371 1 98.81 222 LEU A CA 1
ATOM 1713 C C . LEU A 1 222 ? -2.383 -26.766 3.199 1 98.81 222 LEU A C 1
ATOM 1715 O O . LEU A 1 222 ? -1.197 -27.062 3.053 1 98.81 222 LEU A O 1
ATOM 1719 N N . VAL A 1 223 ? -2.799 -25.844 4.047 1 98.75 223 VAL A N 1
ATOM 1720 C CA . VAL A 1 223 ? -1.873 -25.141 4.926 1 98.75 223 VAL A CA 1
ATOM 1721 C C . VAL A 1 223 ? -1.276 -26.125 5.934 1 98.75 223 VAL A C 1
ATOM 1723 O O . VAL A 1 223 ? -0.064 -26.125 6.16 1 98.75 223 VAL A O 1
ATOM 1726 N N . ALA A 1 224 ? -2.062 -26.953 6.48 1 98.25 224 ALA A N 1
ATOM 1727 C CA . ALA A 1 224 ? -1.6 -27.953 7.441 1 98.25 224 ALA A CA 1
ATOM 1728 C C . ALA A 1 224 ? -0.645 -28.938 6.781 1 98.25 224 ALA A C 1
ATOM 1730 O O . ALA A 1 224 ? 0.297 -29.422 7.418 1 98.25 224 ALA A O 1
ATOM 1731 N N . GLU A 1 225 ? -0.83 -29.25 5.516 1 98.38 225 GLU A N 1
ATOM 1732 C CA . GLU A 1 225 ? 0.003 -30.172 4.742 1 98.38 225 GLU A CA 1
ATOM 1733 C C . GLU A 1 225 ? 1.281 -29.484 4.266 1 98.38 225 GLU A C 1
ATOM 1735 O O . GLU A 1 225 ? 2.152 -30.125 3.672 1 98.38 225 GLU A O 1
ATOM 1740 N N . ARG A 1 226 ? 1.33 -28.203 4.441 1 98.62 226 ARG A N 1
ATOM 1741 C CA . ARG A 1 226 ? 2.453 -27.359 4.055 1 98.62 226 ARG A CA 1
ATOM 1742 C C . ARG A 1 226 ? 2.682 -27.406 2.547 1 98.62 226 ARG A C 1
ATOM 1744 O O . ARG A 1 226 ? 3.826 -27.375 2.086 1 98.62 226 ARG A O 1
ATOM 1751 N N . ASP A 1 227 ? 1.582 -27.609 1.85 1 98.5 227 ASP A N 1
ATOM 1752 C CA . ASP A 1 227 ? 1.627 -27.562 0.392 1 98.5 227 ASP A CA 1
ATOM 1753 C C . ASP A 1 227 ? 1.404 -26.141 -0.119 1 98.5 227 ASP A C 1
ATOM 1755 O O . ASP A 1 227 ? 0.29 -25.781 -0.502 1 98.5 227 ASP A O 1
ATOM 1759 N N . GLY A 1 228 ? 2.471 -25.391 -0.215 1 98.19 228 GLY A N 1
ATOM 1760 C CA . GLY A 1 228 ? 2.389 -23.969 -0.572 1 98.19 228 GLY A CA 1
ATOM 1761 C C . GLY A 1 228 ? 1.892 -23.75 -1.986 1 98.19 228 GLY A C 1
ATOM 1762 O O . GLY A 1 228 ? 1.093 -22.844 -2.229 1 98.19 228 GLY A O 1
ATOM 1763 N N . THR A 1 229 ? 2.371 -24.578 -2.871 1 97.19 229 THR A N 1
ATOM 1764 C CA . THR A 1 229 ? 1.981 -24.438 -4.27 1 97.19 229 THR A CA 1
ATOM 1765 C C . THR A 1 229 ? 0.474 -24.609 -4.43 1 97.19 229 THR A C 1
ATOM 1767 O O . THR A 1 229 ? -0.193 -23.766 -5.023 1 97.19 229 THR A O 1
ATOM 1770 N N . GLU A 1 230 ? -0.044 -25.641 -3.85 1 98.44 230 GLU A N 1
ATOM 1771 C CA . GLU A 1 230 ? -1.473 -25.906 -4 1 98.44 230 GLU A CA 1
ATOM 1772 C C . GLU A 1 230 ? -2.303 -24.922 -3.168 1 98.44 230 GLU A C 1
ATOM 1774 O O . GLU A 1 230 ? -3.42 -24.562 -3.551 1 98.44 230 GLU A O 1
ATOM 1779 N N . ALA A 1 231 ? -1.825 -24.469 -1.984 1 98.81 231 ALA A N 1
ATOM 1780 C CA . ALA A 1 231 ? -2.531 -23.469 -1.188 1 98.81 231 ALA A CA 1
ATOM 1781 C C . ALA A 1 231 ? -2.717 -22.172 -1.974 1 98.81 231 ALA A C 1
ATOM 1783 O O . ALA A 1 231 ? -3.807 -21.594 -1.978 1 98.81 231 ALA A O 1
ATOM 1784 N N . GLU A 1 232 ? -1.66 -21.75 -2.639 1 98.38 232 GLU A N 1
ATOM 1785 C CA . GLU A 1 232 ? -1.726 -20.531 -3.451 1 98.38 232 GLU A CA 1
ATOM 1786 C C . GLU A 1 232 ? -2.727 -20.688 -4.594 1 98.38 232 GLU A C 1
ATOM 1788 O O . GLU A 1 232 ? -3.572 -19.828 -4.809 1 98.38 232 GLU A O 1
ATOM 1793 N N . ALA A 1 233 ? -2.615 -21.812 -5.301 1 97.62 233 ALA A N 1
ATOM 1794 C CA . ALA A 1 233 ? -3.504 -22.047 -6.43 1 97.62 233 ALA A CA 1
ATOM 1795 C C . ALA A 1 233 ? -4.961 -22.125 -5.977 1 97.62 233 ALA A C 1
ATOM 1797 O O . ALA A 1 233 ? -5.844 -21.547 -6.613 1 97.62 233 ALA A O 1
ATOM 1798 N N . HIS A 1 234 ? -5.199 -22.844 -4.906 1 98.62 234 HIS A N 1
ATOM 1799 C CA . HIS A 1 234 ? -6.547 -23 -4.371 1 98.62 234 HIS A CA 1
ATOM 1800 C C . HIS A 1 234 ? -7.141 -21.656 -3.963 1 98.62 234 HIS A C 1
ATOM 1802 O O . HIS A 1 234 ? -8.289 -21.359 -4.293 1 98.62 234 HIS A O 1
ATOM 1808 N N . TRP A 1 235 ? -6.34 -20.859 -3.279 1 98.5 235 TRP A N 1
ATOM 1809 C CA . TRP A 1 235 ? -6.871 -19.578 -2.795 1 98.5 235 TRP A CA 1
ATOM 1810 C C . TRP A 1 235 ? -7.113 -18.625 -3.949 1 98.5 235 TRP A C 1
ATOM 1812 O O . TRP A 1 235 ? -8.047 -17.812 -3.906 1 98.5 235 TRP A O 1
ATOM 1822 N N . ARG A 1 236 ? -6.305 -18.703 -4.969 1 97.31 236 ARG A N 1
ATOM 1823 C CA . ARG A 1 236 ? -6.551 -17.906 -6.168 1 97.31 236 ARG A CA 1
ATOM 1824 C C . ARG A 1 236 ? -7.895 -18.266 -6.797 1 97.31 236 ARG A C 1
ATOM 1826 O O . ARG A 1 236 ? -8.656 -17.375 -7.18 1 97.31 236 ARG A O 1
ATOM 1833 N N . ARG A 1 237 ? -8.156 -19.562 -6.891 1 97.44 237 ARG A N 1
ATOM 1834 C CA . ARG A 1 237 ? -9.438 -20 -7.43 1 97.44 237 ARG A CA 1
ATOM 1835 C C . ARG A 1 237 ? -10.594 -19.516 -6.551 1 97.44 237 ARG A C 1
ATOM 1837 O O . ARG A 1 237 ? -11.609 -19.047 -7.059 1 97.44 237 ARG A O 1
ATOM 1844 N N . HIS A 1 238 ? -10.438 -19.656 -5.262 1 97.88 238 HIS A N 1
ATOM 1845 C CA . HIS A 1 238 ? -11.438 -19.188 -4.312 1 97.88 238 HIS A CA 1
ATOM 1846 C C . HIS A 1 238 ? -11.758 -17.703 -4.527 1 97.88 238 HIS A C 1
ATOM 1848 O O . HIS A 1 238 ? -12.922 -17.328 -4.625 1 97.88 238 HIS A O 1
ATOM 1854 N N . MET A 1 239 ? -10.727 -16.922 -4.66 1 96.62 239 MET A N 1
ATOM 1855 C CA . MET A 1 239 ? -10.898 -15.469 -4.75 1 96.62 239 MET A CA 1
ATOM 1856 C C . MET A 1 239 ? -11.492 -15.078 -6.098 1 96.62 239 MET A C 1
ATOM 1858 O O . MET A 1 239 ? -12.281 -14.133 -6.184 1 96.62 239 MET A O 1
ATOM 1862 N N . LYS A 1 240 ? -11.055 -15.742 -7.125 1 95 240 LYS A N 1
ATOM 1863 C CA . LYS A 1 240 ? -11.633 -15.469 -8.438 1 95 240 LYS A CA 1
ATOM 1864 C C . LYS A 1 240 ? -13.148 -15.664 -8.43 1 95 240 LYS A C 1
ATOM 1866 O O . LYS A 1 240 ? -13.891 -14.797 -8.883 1 95 240 LYS A O 1
ATOM 1871 N N . ASN A 1 241 ? -13.602 -16.766 -7.844 1 92.56 241 ASN A N 1
ATOM 1872 C CA . ASN A 1 241 ? -15.031 -17.062 -7.762 1 92.56 241 ASN A CA 1
ATOM 1873 C C . ASN A 1 241 ? -15.766 -16.094 -6.852 1 92.56 241 ASN A C 1
ATOM 1875 O O . ASN A 1 241 ? -16.828 -15.578 -7.207 1 92.56 241 ASN A O 1
ATOM 1879 N N . ALA A 1 242 ? -15.195 -15.812 -5.684 1 89.44 242 ALA A N 1
ATOM 1880 C CA . ALA A 1 242 ? -15.812 -14.93 -4.699 1 89.44 242 ALA A CA 1
ATOM 1881 C C . ALA A 1 242 ? -15.906 -13.5 -5.23 1 89.44 242 ALA A C 1
ATOM 1883 O O . ALA A 1 242 ? -16.906 -12.812 -5.02 1 89.44 242 ALA A O 1
ATOM 1884 N N . SER A 1 243 ? -14.859 -13.039 -5.922 1 87.94 243 SER A N 1
ATOM 1885 C CA . SER A 1 243 ? -14.828 -11.688 -6.465 1 87.94 243 SER A CA 1
ATOM 1886 C C . SER A 1 243 ? -15.906 -11.492 -7.531 1 87.94 243 SER A C 1
ATOM 1888 O O . SER A 1 243 ? -16.531 -10.438 -7.598 1 87.94 243 SER A O 1
ATOM 1890 N N . ALA A 1 244 ? -16.094 -12.516 -8.344 1 86.69 244 ALA A N 1
ATOM 1891 C CA . ALA A 1 244 ? -17.125 -12.453 -9.383 1 86.69 244 ALA A CA 1
ATOM 1892 C C . ALA A 1 244 ? -18.516 -12.281 -8.773 1 86.69 244 ALA A C 1
ATOM 1894 O O . ALA A 1 244 ? -19.312 -11.477 -9.25 1 86.69 244 ALA A O 1
ATOM 1895 N N . GLU A 1 245 ? -18.719 -12.961 -7.77 1 83.06 245 GLU A N 1
ATOM 1896 C CA . GLU A 1 245 ? -20 -12.875 -7.086 1 83.06 245 GLU A CA 1
ATOM 1897 C C . GLU A 1 245 ? -20.172 -11.523 -6.398 1 83.06 245 GLU A C 1
ATOM 1899 O O . GLU A 1 245 ? -21.234 -10.906 -6.477 1 83.06 245 GLU A O 1
ATOM 1904 N N . LEU A 1 246 ? -19.172 -11.031 -5.75 1 80.81 246 LEU A N 1
ATOM 1905 C CA . LEU A 1 246 ? -19.203 -9.812 -4.957 1 80.81 246 LEU A CA 1
ATOM 1906 C C . LEU A 1 246 ? -19.375 -8.586 -5.852 1 80.81 246 LEU A C 1
ATOM 1908 O O . LEU A 1 246 ? -20.062 -7.633 -5.48 1 80.81 246 LEU A O 1
ATOM 1912 N N . LEU A 1 247 ? -18.844 -8.617 -7.027 1 84.12 247 LEU A N 1
ATOM 1913 C CA . LEU A 1 247 ? -18.797 -7.445 -7.887 1 84.12 247 LEU A CA 1
ATOM 1914 C C . LEU A 1 247 ? -19.969 -7.461 -8.875 1 84.12 247 LEU A C 1
ATOM 1916 O O . LEU A 1 247 ? -20.125 -6.527 -9.664 1 84.12 247 LEU A O 1
ATOM 1920 N N . LYS A 1 248 ? -20.703 -8.531 -8.805 1 81.88 248 LYS A N 1
ATOM 1921 C CA . LYS A 1 248 ? -21.812 -8.609 -9.742 1 81.88 248 LYS A CA 1
ATOM 1922 C C . LYS A 1 248 ? -22.703 -7.371 -9.648 1 81.88 248 LYS A C 1
ATOM 1924 O O . LYS A 1 248 ? -23.234 -7.059 -8.586 1 81.88 248 LYS A O 1
ATOM 1929 N N . GLY A 1 249 ? -22.812 -6.605 -10.664 1 78.56 249 GLY A N 1
ATOM 1930 C CA . GLY A 1 249 ? -23.594 -5.383 -10.711 1 78.56 249 GLY A CA 1
ATOM 1931 C C . GLY A 1 249 ? -22.812 -4.152 -10.289 1 78.56 249 GLY A C 1
ATOM 1932 O O . GLY A 1 249 ? -23.312 -3.029 -10.375 1 78.56 249 GLY A O 1
ATOM 1933 N N . TYR A 1 250 ? -21.547 -4.422 -9.82 1 80.25 250 TYR A N 1
ATOM 1934 C CA . TYR A 1 250 ? -20.719 -3.318 -9.336 1 80.25 250 TYR A CA 1
ATOM 1935 C C . TYR A 1 250 ? -19.375 -3.285 -10.031 1 80.25 250 TYR A C 1
ATOM 1937 O O . TYR A 1 250 ? -18.406 -2.725 -9.508 1 80.25 250 TYR A O 1
ATOM 1945 N N . GLU A 1 251 ? -19.344 -3.816 -11.18 1 81.69 251 GLU A N 1
ATOM 1946 C CA . GLU A 1 251 ? -18.078 -3.994 -11.891 1 81.69 251 GLU A CA 1
ATOM 1947 C C . GLU A 1 251 ? -17.469 -2.648 -12.266 1 81.69 251 GLU A C 1
ATOM 1949 O O . GLU A 1 251 ? -16.234 -2.525 -12.367 1 81.69 251 GLU A O 1
ATOM 1954 N N . LYS A 1 252 ? -18.312 -1.638 -12.359 1 84.88 252 LYS A N 1
ATOM 1955 C CA . LYS A 1 252 ? -17.828 -0.35 -12.844 1 84.88 252 LYS A CA 1
ATOM 1956 C C . LYS A 1 252 ? -17.797 0.683 -11.719 1 84.88 252 LYS A C 1
ATOM 1958 O O . LYS A 1 252 ? -17.516 1.86 -11.961 1 84.88 252 LYS A O 1
ATOM 1963 N N . THR A 1 253 ? -18 0.147 -10.516 1 87.06 253 THR A N 1
ATOM 1964 C CA . THR A 1 253 ? -17.969 1.066 -9.383 1 87.06 253 THR A CA 1
ATOM 1965 C C . THR A 1 253 ? -16.547 1.581 -9.156 1 87.06 253 THR A C 1
ATOM 1967 O O . THR A 1 253 ? -15.609 0.793 -9.055 1 87.06 253 THR A O 1
ATOM 1970 N N . LYS A 1 254 ? -16.453 2.887 -9.062 1 89.19 254 LYS A N 1
ATOM 1971 C CA . LYS A 1 254 ? -15.141 3.512 -8.906 1 89.19 254 LYS A CA 1
ATOM 1972 C C . LYS A 1 254 ? -14.805 3.713 -7.43 1 89.19 254 LYS A C 1
ATOM 1974 O O . LYS A 1 254 ? -15.695 3.932 -6.609 1 89.19 254 LYS A O 1
ATOM 1979 N N . VAL A 1 255 ? -13.508 3.574 -7.172 1 88.5 255 VAL A N 1
ATOM 1980 C CA . VAL A 1 255 ? -13.023 3.912 -5.84 1 88.5 255 VAL A CA 1
ATOM 1981 C C . VAL A 1 255 ? -13.281 5.391 -5.555 1 88.5 255 VAL A C 1
ATOM 1983 O O . VAL A 1 255 ? -13.031 6.246 -6.406 1 88.5 255 VAL A O 1
ATOM 1986 N N . GLN A 1 256 ? -13.828 5.648 -4.406 1 79 256 GLN A N 1
ATOM 1987 C CA . GLN A 1 256 ? -14.055 7.023 -3.963 1 79 256 GLN A CA 1
ATOM 1988 C C . GLN A 1 256 ? -13.008 7.441 -2.93 1 79 256 GLN A C 1
ATOM 1990 O O . GLN A 1 256 ? -12.43 6.594 -2.25 1 79 256 GLN A O 1
ATOM 1995 N N . ASP A 1 257 ? -12.688 8.703 -2.977 1 71.81 257 ASP A N 1
ATOM 1996 C CA . ASP A 1 257 ? -11.758 9.227 -1.978 1 71.81 257 ASP A CA 1
ATOM 1997 C C . ASP A 1 257 ? -12.281 8.984 -0.563 1 71.81 257 ASP A C 1
ATOM 1999 O O . ASP A 1 257 ? -13.422 9.344 -0.249 1 71.81 257 ASP A O 1
ATOM 2003 N N . ILE A 1 258 ? -11.445 8.211 0.213 1 59.81 258 ILE A N 1
ATOM 2004 C CA . ILE A 1 258 ? -11.906 7.754 1.519 1 59.81 258 ILE A CA 1
ATOM 2005 C C . ILE A 1 258 ? -11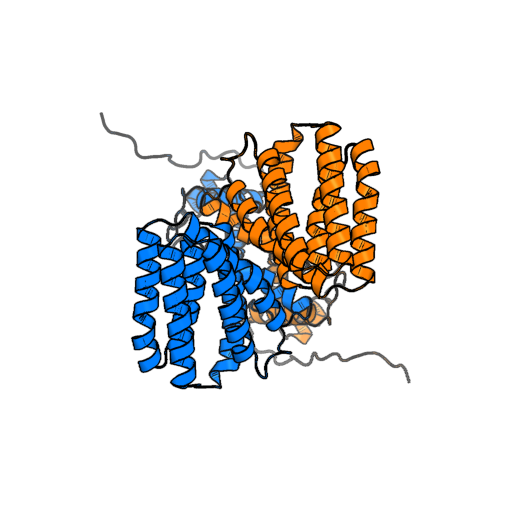.422 8.719 2.604 1 59.81 258 ILE A C 1
ATOM 2007 O O . ILE A 1 258 ? -11.391 8.367 3.785 1 59.81 258 ILE A O 1
ATOM 2011 N N . MET A 1 259 ? -10.852 9.922 2.371 1 58.41 259 MET A N 1
ATOM 2012 C CA . MET A 1 259 ? -10.258 10.805 3.369 1 58.41 259 MET A CA 1
ATOM 2013 C C . MET A 1 259 ? -11.25 11.109 4.488 1 58.41 259 MET A C 1
ATOM 2015 O O . MET A 1 259 ? -10.852 11.469 5.598 1 58.41 259 MET A O 1
ATOM 2019 N N . HIS A 1 260 ? -12.539 11.148 4.273 1 50.75 260 HIS A N 1
ATOM 2020 C CA . HIS A 1 260 ? -13.352 11.516 5.426 1 50.75 260 HIS A CA 1
ATOM 2021 C C . HIS A 1 260 ? -14.141 10.312 5.941 1 50.75 260 HIS A C 1
ATOM 2023 O O . HIS A 1 260 ? -14.523 9.438 5.164 1 50.75 260 HIS A O 1
A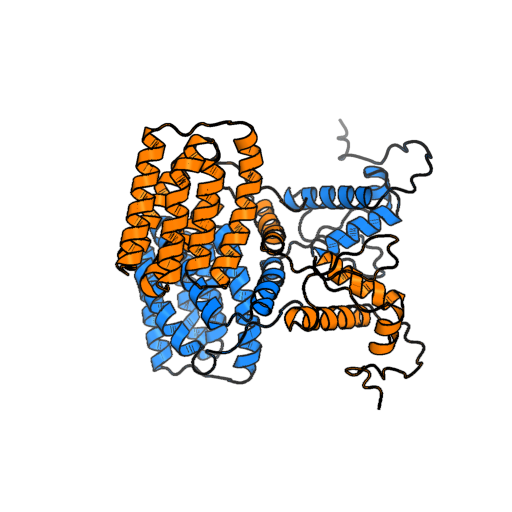TOM 2029 N N . MET B 1 1 ? -21.969 40.594 -27.484 1 24.44 1 MET B N 1
ATOM 2030 C CA . MET B 1 1 ? -22.359 40.125 -26.172 1 24.44 1 MET B CA 1
ATOM 2031 C C . MET B 1 1 ? -21.172 39.531 -25.438 1 24.44 1 MET B C 1
ATOM 2033 O O . MET B 1 1 ? -20.516 38.625 -25.953 1 24.44 1 MET B O 1
ATOM 2037 N N . PRO B 1 2 ? -20.484 39.906 -24.406 1 24.48 2 PRO B N 1
ATOM 2038 C CA . PRO B 1 2 ? -19.125 39.625 -23.953 1 24.48 2 PRO B CA 1
ATOM 2039 C C . PRO B 1 2 ? -19.031 38.281 -23.203 1 24.48 2 PRO B C 1
ATOM 2041 O O . PRO B 1 2 ? -19.891 37.969 -22.375 1 24.48 2 PRO B O 1
ATOM 2044 N N . LYS B 1 3 ? -18.688 37.312 -23.469 1 28.7 3 LYS B N 1
ATOM 2045 C CA . LYS B 1 3 ? -19.203 36 -22.984 1 28.7 3 LYS B CA 1
ATOM 2046 C C . LYS B 1 3 ? -18.625 35.656 -21.625 1 28.7 3 LYS B C 1
ATOM 2048 O O . LYS B 1 3 ? -18.047 34.594 -21.438 1 28.7 3 LYS B O 1
ATOM 2053 N N . ARG B 1 4 ? -18.156 36.656 -20.734 1 30.77 4 ARG B N 1
ATOM 2054 C CA . ARG B 1 4 ? -17.641 35.938 -19.578 1 30.77 4 ARG B CA 1
ATOM 2055 C C . ARG B 1 4 ? -18.656 34.906 -19.062 1 30.77 4 ARG B C 1
ATOM 2057 O O . ARG B 1 4 ? -19.859 35.062 -19.266 1 30.77 4 ARG B O 1
ATOM 2064 N N . GLU B 1 5 ? -18.359 33.656 -18.312 1 28.31 5 GLU B N 1
ATOM 2065 C CA . GLU B 1 5 ? -17.266 32.688 -18.156 1 28.31 5 GLU B CA 1
ATOM 2066 C C . GLU B 1 5 ? -17.594 31.656 -17.078 1 28.31 5 GLU B C 1
ATOM 2068 O O . GLU B 1 5 ? -18.109 32 -16.016 1 28.31 5 GLU B O 1
ATOM 2073 N N . PRO B 1 6 ? -17.609 30.391 -16.688 1 32.38 6 PRO B N 1
ATOM 2074 C CA . PRO B 1 6 ? -18.547 29.516 -15.992 1 32.38 6 PRO B CA 1
ATOM 2075 C C . PRO B 1 6 ? -18.969 30.078 -14.633 1 32.38 6 PRO B C 1
ATOM 2077 O O . PRO B 1 6 ? -18.234 30.859 -14.031 1 32.38 6 PRO B O 1
ATOM 2080 N N . LEU B 1 7 ? -20.359 30.203 -14.117 1 28.03 7 LEU B N 1
ATOM 2081 C CA . LEU B 1 7 ? -20.312 30.359 -12.664 1 28.03 7 LEU B CA 1
ATOM 2082 C C . LEU B 1 7 ? -19.062 29.703 -12.086 1 28.03 7 LEU B C 1
ATOM 2084 O O . LEU B 1 7 ? -18.734 28.578 -12.445 1 28.03 7 LEU B O 1
ATOM 2088 N N . ALA B 1 8 ? -18.875 29.969 -11.008 1 32.28 8 ALA B N 1
ATOM 2089 C CA . ALA B 1 8 ? -19.359 31.219 -10.422 1 32.28 8 ALA B CA 1
ATOM 2090 C C . ALA B 1 8 ? -19.984 30.984 -9.055 1 32.28 8 ALA B C 1
ATOM 2092 O O . ALA B 1 8 ? -20.438 31.938 -8.398 1 32.28 8 ALA B O 1
ATOM 2093 N N . PRO B 1 9 ? -20.109 29.453 -8.898 1 33 9 PRO B N 1
ATOM 2094 C CA . PRO B 1 9 ? -21.266 29.016 -8.102 1 33 9 PRO B CA 1
ATOM 2095 C C . PRO B 1 9 ? -21.297 29.656 -6.715 1 33 9 PRO B C 1
ATOM 2097 O O . PRO B 1 9 ? -22.094 29.234 -5.859 1 33 9 PRO B O 1
ATOM 2100 N N . MET B 1 10 ? -20.922 30.906 -6.418 1 28 10 MET B N 1
ATOM 2101 C CA . MET B 1 10 ? -20.594 31.219 -5.027 1 28 10 MET B CA 1
ATOM 2102 C C . MET B 1 10 ? -21.875 31.422 -4.211 1 28 10 MET B C 1
ATOM 2104 O O . MET B 1 10 ? -21.797 31.75 -3.025 1 28 10 MET B O 1
ATOM 2108 N N . THR B 1 11 ? -23.094 31.547 -4.309 1 29.92 11 THR B N 1
ATOM 2109 C CA . THR B 1 11 ? -23.766 32.594 -3.533 1 29.92 11 THR B CA 1
ATOM 2110 C C . THR B 1 11 ? -23.922 32.156 -2.076 1 29.92 11 THR B C 1
ATOM 2112 O O . THR B 1 11 ? -24.812 31.375 -1.742 1 29.92 11 THR B O 1
ATOM 2115 N N . ALA B 1 12 ? -22.844 31.969 -1.268 1 29.11 12 ALA B N 1
ATOM 2116 C CA . ALA B 1 12 ? -22.828 31.625 0.152 1 29.11 12 ALA B CA 1
ATOM 2117 C C . ALA B 1 12 ? -23.281 32.812 1.007 1 29.11 12 ALA B C 1
ATOM 2119 O O . ALA B 1 12 ? -22.641 33.125 2.014 1 29.11 12 ALA B O 1
ATOM 2120 N N . ARG B 1 13 ? -24.109 33.812 0.843 1 30.92 13 ARG B N 1
ATOM 2121 C CA . ARG B 1 13 ? -23.875 34.938 1.744 1 30.92 13 ARG B CA 1
ATOM 2122 C C . ARG B 1 13 ? -24.203 34.562 3.184 1 30.92 13 ARG B C 1
ATOM 2124 O O . ARG B 1 13 ? -23.875 35.312 4.113 1 30.92 13 ARG B O 1
ATOM 2131 N N . GLU B 1 14 ? -25.219 33.969 3.736 1 31.64 14 GLU B N 1
ATOM 2132 C CA . GLU B 1 14 ? -25.766 34.656 4.895 1 31.64 14 GLU B CA 1
ATOM 2133 C C . GLU B 1 14 ? -24.719 34.844 5.98 1 31.64 14 GLU B C 1
ATOM 2135 O O . GLU B 1 14 ? -23.766 34.062 6.078 1 31.64 14 GLU B O 1
ATOM 2140 N N . ASN B 1 15 ? -24.5 36.094 6.801 1 31.38 15 ASN B N 1
ATOM 2141 C CA . ASN B 1 15 ? -23.641 36.875 7.68 1 31.38 15 ASN B CA 1
ATOM 2142 C C . ASN B 1 15 ? -23.359 36.156 8.992 1 31.38 15 ASN B C 1
ATOM 2144 O O . ASN B 1 15 ? -22.875 36.75 9.945 1 31.38 15 ASN B O 1
ATOM 2148 N N . ASN B 1 16 ? -24.156 35.062 9.422 1 35.44 16 ASN B N 1
ATOM 2149 C CA . ASN B 1 16 ? -24.141 34.844 10.867 1 35.44 16 ASN B CA 1
ATOM 2150 C C . ASN B 1 16 ? -22.719 34.719 11.406 1 35.44 16 ASN B C 1
ATOM 2152 O O . ASN B 1 16 ? -21.797 34.375 10.664 1 35.44 16 ASN B O 1
ATOM 2156 N N . GLY B 1 17 ? -22.312 35.406 12.578 1 35.91 17 GLY B N 1
ATOM 2157 C CA . GLY B 1 17 ? -21.109 35.438 13.383 1 35.91 17 GLY B CA 1
ATOM 2158 C C . GLY B 1 17 ? -20.359 34.125 13.391 1 35.91 17 GLY B C 1
ATOM 2159 O O . GLY B 1 17 ? -20.5 33.312 14.312 1 35.91 17 GLY B O 1
ATOM 2160 N N . ALA B 1 18 ? -20.109 33.531 12.305 1 36.38 18 ALA B N 1
ATOM 2161 C CA . ALA B 1 18 ? -19.766 32.125 12.047 1 36.38 18 ALA B CA 1
ATOM 2162 C C . ALA B 1 18 ? -18.391 31.797 12.625 1 36.38 18 ALA B C 1
ATOM 2164 O O . ALA B 1 18 ? -17.359 32.188 12.07 1 36.38 18 ALA B O 1
ATOM 2165 N N . VAL B 1 19 ? -18.031 32.219 13.852 1 39.47 19 VAL B N 1
ATOM 2166 C CA . VAL B 1 19 ? -16.906 31.562 14.508 1 39.47 19 VAL B CA 1
ATOM 2167 C C . VAL B 1 19 ? -16.844 30.094 14.062 1 39.47 19 VAL B C 1
ATOM 2169 O O . VAL B 1 19 ? -17.641 29.266 14.5 1 39.47 19 VAL B O 1
ATOM 2172 N N . ARG B 1 20 ? -16.797 29.688 12.734 1 47.06 20 ARG B N 1
ATOM 2173 C CA . ARG B 1 20 ? -17.078 28.438 12.031 1 47.06 20 ARG B CA 1
ATOM 2174 C C . ARG B 1 20 ? -16 27.391 12.32 1 47.06 20 ARG B C 1
ATOM 2176 O O . ARG B 1 20 ? -14.812 27.656 12.188 1 47.06 20 ARG B O 1
ATOM 2183 N N . SER B 1 21 ? -16.219 26.297 13.266 1 54.78 21 SER B N 1
ATOM 2184 C CA . SER B 1 21 ? -15.672 25.141 13.969 1 54.78 21 SER B CA 1
ATOM 2185 C C . SER B 1 21 ? -14.773 24.328 13.055 1 54.78 21 SER B C 1
ATOM 2187 O O . SER B 1 21 ? -14.852 24.438 11.828 1 54.78 21 SER B O 1
ATOM 2189 N N . PRO B 1 22 ? -13.602 23.75 13.68 1 58.97 22 PRO B N 1
ATOM 2190 C CA . PRO B 1 22 ? -12.766 22.703 13.094 1 58.97 22 PRO B CA 1
ATOM 2191 C C . PRO B 1 22 ? -13.516 21.859 12.07 1 58.97 22 PRO B C 1
ATOM 2193 O O . PRO B 1 22 ? -12.945 21.484 11.039 1 58.97 22 PRO B O 1
ATOM 2196 N N . LYS B 1 23 ? -14.758 21.922 12.102 1 71.81 23 LYS B N 1
ATOM 2197 C CA . LYS B 1 23 ? -15.578 21.141 11.18 1 71.81 23 LYS B CA 1
ATOM 2198 C C . LYS B 1 23 ? -15.711 21.844 9.828 1 71.81 23 LYS B C 1
ATOM 2200 O O . LYS B 1 23 ? -15.688 21.203 8.781 1 71.81 23 LYS B O 1
ATOM 2205 N N . THR B 1 24 ? -15.719 23.25 9.906 1 81.38 24 THR B N 1
ATOM 2206 C CA . THR B 1 24 ? -15.906 23.984 8.656 1 81.38 24 THR B CA 1
ATOM 2207 C C . THR B 1 24 ? -14.656 23.875 7.781 1 81.38 24 THR B C 1
ATOM 2209 O O . THR B 1 24 ? -14.766 23.656 6.57 1 81.38 24 THR B O 1
ATOM 2212 N N . ALA B 1 25 ? -13.523 24.062 8.406 1 85.94 25 ALA B N 1
ATOM 2213 C CA . ALA B 1 25 ? -12.266 23.938 7.68 1 85.94 25 ALA B CA 1
ATOM 2214 C C . ALA B 1 25 ? -12.148 22.562 7.023 1 85.94 25 ALA B C 1
ATOM 2216 O O . ALA B 1 25 ? -11.703 22.453 5.879 1 85.94 25 ALA B O 1
ATOM 2217 N N . GLU B 1 26 ? -12.594 21.625 7.691 1 82.5 26 GLU B N 1
ATOM 2218 C CA . GLU B 1 26 ? -12.547 20.266 7.172 1 82.5 26 GLU B CA 1
ATOM 2219 C C . GLU B 1 26 ? -13.469 20.094 5.969 1 82.5 26 GLU B C 1
ATOM 2221 O O . GLU B 1 26 ? -13.109 19.422 4.996 1 82.5 26 GLU B O 1
ATOM 2226 N N . ILE B 1 27 ? -14.57 20.703 6.078 1 85.56 27 ILE B N 1
ATOM 2227 C CA . ILE B 1 27 ? -15.539 20.609 4.988 1 85.56 27 ILE B CA 1
ATOM 2228 C C . ILE B 1 27 ? -14.969 21.297 3.744 1 85.56 27 ILE B C 1
ATOM 2230 O O . ILE B 1 27 ? -15.062 20.75 2.637 1 85.56 27 ILE B O 1
ATOM 2234 N N . VAL B 1 28 ? -14.43 22.469 3.955 1 90.38 28 VAL B N 1
ATOM 2235 C CA . VAL B 1 28 ? -13.828 23.188 2.838 1 90.38 28 VAL B CA 1
ATOM 2236 C C . VAL B 1 28 ? -12.688 22.359 2.242 1 90.38 28 VAL B C 1
ATOM 2238 O O . VAL B 1 28 ? -12.594 22.203 1.021 1 90.38 28 VAL B O 1
ATOM 2241 N N . ALA B 1 29 ? -11.836 21.812 3.076 1 88.44 29 ALA B N 1
ATOM 2242 C CA . ALA B 1 29 ? -10.734 20.984 2.619 1 88.44 29 ALA B CA 1
ATOM 2243 C C . ALA B 1 29 ? -11.242 19.781 1.822 1 88.44 29 ALA B C 1
ATOM 2245 O O . ALA B 1 29 ? -10.695 19.469 0.761 1 88.44 29 ALA B O 1
ATOM 2246 N N . ASP B 1 30 ? -12.273 19.219 2.309 1 85.06 30 ASP B N 1
ATOM 2247 C CA . ASP B 1 30 ? -12.844 18.047 1.651 1 85.06 30 ASP B CA 1
ATOM 2248 C C . ASP B 1 30 ? -13.398 18.422 0.276 1 85.06 30 ASP B C 1
ATOM 2250 O O . ASP B 1 30 ? -13.25 17.656 -0.681 1 85.06 30 ASP B O 1
ATOM 2254 N N . THR B 1 31 ? -14.062 19.5 0.221 1 87.88 31 THR B N 1
ATOM 2255 C CA . THR B 1 31 ? -14.617 19.953 -1.055 1 87.88 31 THR B CA 1
ATOM 2256 C C . THR B 1 31 ? -13.5 20.219 -2.062 1 87.88 31 THR B C 1
ATOM 2258 O O . THR B 1 31 ? -13.586 19.797 -3.217 1 87.88 31 THR B O 1
ATOM 2261 N N . LEU B 1 32 ? -12.508 20.906 -1.671 1 88.94 32 LEU B N 1
ATOM 2262 C CA . LEU B 1 32 ? -11.391 21.188 -2.559 1 88.94 32 LEU B CA 1
ATOM 2263 C C . LEU B 1 32 ? -10.695 19.891 -2.994 1 88.94 32 LEU B C 1
ATOM 2265 O O . LEU B 1 32 ? -10.297 19.766 -4.152 1 88.94 32 LEU B O 1
ATOM 2269 N N . ARG B 1 33 ? -10.562 19.047 -2.111 1 86.94 33 ARG B N 1
ATOM 2270 C CA . ARG B 1 33 ? -10.008 17.734 -2.424 1 86.94 33 ARG B CA 1
ATOM 2271 C C . ARG B 1 33 ? -10.836 17.031 -3.496 1 86.94 33 ARG B C 1
ATOM 2273 O O . ARG B 1 33 ? -10.281 16.453 -4.441 1 86.94 33 ARG B O 1
ATOM 2280 N N . ARG B 1 34 ? -12.102 17.062 -3.326 1 85.31 34 ARG B N 1
ATOM 2281 C CA . ARG B 1 34 ? -12.992 16.469 -4.316 1 85.31 34 ARG B CA 1
ATOM 2282 C C . ARG B 1 34 ? -12.805 17.109 -5.684 1 85.31 34 ARG B C 1
ATOM 2284 O O . ARG B 1 34 ? -12.797 16.422 -6.707 1 85.31 34 ARG B O 1
ATOM 2291 N N . MET B 1 35 ? -12.617 18.359 -5.66 1 87.44 35 MET B N 1
ATOM 2292 C CA . MET B 1 35 ? -12.406 19.062 -6.918 1 87.44 35 MET B CA 1
ATOM 2293 C C . MET B 1 35 ? -11.109 18.609 -7.586 1 87.44 35 MET B C 1
ATOM 2295 O O . MET B 1 35 ? -11.039 18.531 -8.812 1 87.44 35 MET B O 1
ATOM 2299 N N . ILE B 1 36 ? -10.156 18.312 -6.816 1 86.81 36 ILE B N 1
ATOM 2300 C CA . ILE B 1 36 ? -8.883 17.828 -7.344 1 86.81 36 ILE B CA 1
ATOM 2301 C C . ILE B 1 36 ? -9.055 16.422 -7.895 1 86.81 36 ILE B C 1
ATOM 2303 O O . ILE B 1 36 ? -8.641 16.125 -9.016 1 86.81 36 ILE B O 1
ATOM 2307 N N . VAL B 1 37 ? -9.758 15.633 -7.18 1 83.06 37 VAL B N 1
ATOM 2308 C CA . VAL B 1 37 ? -9.953 14.234 -7.551 1 83.06 37 VAL B CA 1
ATOM 2309 C C . VAL B 1 37 ? -10.812 14.148 -8.805 1 83.06 37 VAL B C 1
ATOM 2311 O O . VAL B 1 37 ? -10.555 13.32 -9.688 1 83.06 37 VAL B O 1
ATOM 2314 N N . GLU B 1 38 ? -11.766 15.039 -8.875 1 85.06 38 GLU B N 1
ATOM 2315 C CA . GLU B 1 38 ? -12.695 15.008 -10 1 85.06 38 GLU B CA 1
ATOM 2316 C C . GLU B 1 38 ? -12.125 15.758 -11.203 1 85.06 38 GLU B C 1
ATOM 2318 O O . GLU B 1 38 ? -12.742 15.797 -12.266 1 85.06 38 GLU B O 1
ATOM 2323 N N . GLY B 1 39 ? -11.016 16.344 -11.023 1 85 39 GLY B N 1
ATOM 2324 C CA . GLY B 1 39 ? -10.312 16.953 -12.148 1 85 39 GLY B CA 1
ATOM 2325 C C . GLY B 1 39 ? -10.695 18.391 -12.391 1 85 39 GLY B C 1
ATOM 2326 O O . GLY B 1 39 ? -10.25 19.016 -13.359 1 85 39 GLY B O 1
ATOM 2327 N N . GLN B 1 40 ? -11.523 18.922 -11.555 1 88.31 40 GLN B N 1
ATOM 2328 C CA . GLN B 1 40 ? -11.867 20.328 -11.672 1 88.31 40 GLN B CA 1
ATOM 2329 C C . GLN B 1 40 ? -10.656 21.219 -11.367 1 88.31 40 GLN B C 1
ATOM 2331 O O . GLN B 1 40 ? -10.547 22.328 -11.898 1 88.31 40 GLN B O 1
ATOM 2336 N N . LEU B 1 41 ? -9.836 20.797 -10.461 1 89.56 41 LEU B N 1
ATOM 2337 C CA . LEU B 1 41 ? -8.531 21.375 -10.172 1 89.56 41 LEU B CA 1
ATOM 2338 C C . LEU B 1 41 ? -7.41 20.406 -10.562 1 89.56 41 LEU B C 1
ATOM 2340 O O . LEU B 1 41 ? -7.367 19.266 -10.086 1 89.56 41 LEU B O 1
ATOM 2344 N N . LYS B 1 42 ? -6.562 20.859 -11.445 1 90 42 LYS B N 1
ATOM 2345 C CA . LYS B 1 42 ? -5.539 19.969 -12 1 90 42 LYS B CA 1
ATOM 2346 C C . LYS B 1 42 ? -4.164 20.297 -11.422 1 90 42 LYS B C 1
ATOM 2348 O O . LYS B 1 42 ? -3.959 21.375 -10.859 1 90 42 LYS B O 1
ATOM 2353 N N . ASP B 1 43 ? -3.318 19.266 -11.578 1 89.81 43 ASP B N 1
ATOM 2354 C CA . ASP B 1 43 ? -1.937 19.469 -11.156 1 89.81 43 ASP B CA 1
ATOM 2355 C C . ASP B 1 43 ? -1.363 20.75 -11.758 1 89.81 43 ASP B C 1
ATOM 2357 O O . ASP B 1 43 ? -1.497 21 -12.961 1 89.81 43 ASP B O 1
ATOM 2361 N N . GLY B 1 44 ? -0.825 21.547 -10.875 1 90.88 44 GLY B N 1
ATOM 2362 C CA . GLY B 1 44 ? -0.21 22.781 -11.336 1 90.88 44 GLY B CA 1
ATOM 2363 C C . GLY B 1 44 ? -1.142 23.984 -11.258 1 90.88 44 GLY B C 1
ATOM 2364 O O . GLY B 1 44 ? -0.693 25.125 -11.312 1 90.88 44 GLY B O 1
ATOM 2365 N N . ASP B 1 45 ? -2.402 23.734 -11.219 1 90.94 45 ASP B N 1
ATOM 2366 C CA . ASP B 1 45 ? -3.357 24.844 -11.086 1 90.94 45 ASP B CA 1
ATOM 2367 C C . ASP B 1 45 ? -3.16 25.578 -9.766 1 90.94 45 ASP B C 1
ATOM 2369 O O . ASP B 1 45 ? -2.756 24.984 -8.766 1 90.94 45 ASP B O 1
ATOM 2373 N N . PHE B 1 46 ? -3.504 26.797 -9.844 1 91 46 PHE B N 1
ATOM 2374 C CA . PHE B 1 46 ? -3.596 27.562 -8.594 1 91 46 PHE B CA 1
ATOM 2375 C C . PHE B 1 46 ? -5.027 27.578 -8.078 1 91 46 PHE B C 1
ATOM 2377 O O . PHE B 1 46 ? -5.977 27.688 -8.859 1 91 46 PHE B O 1
ATOM 2384 N N . LEU B 1 47 ? -5.047 27.422 -6.77 1 91.12 47 LEU B N 1
ATOM 2385 C CA . LEU B 1 47 ? -6.363 27.672 -6.191 1 91.12 47 LEU B CA 1
ATOM 2386 C C . LEU B 1 47 ? -6.805 29.109 -6.445 1 91.12 47 LEU B C 1
ATOM 2388 O O . LEU B 1 47 ? -5.977 30.016 -6.496 1 91.12 47 LEU B O 1
ATOM 2392 N N . PRO B 1 48 ? -8.156 29.25 -6.535 1 85.75 48 PRO B N 1
ATOM 2393 C CA . PRO B 1 48 ? -8.641 30.625 -6.625 1 85.75 48 PRO B CA 1
ATOM 2394 C C . PRO B 1 48 ? -8.164 31.5 -5.457 1 85.75 48 PRO B C 1
ATOM 2396 O O . PRO B 1 48 ? -7.73 30.969 -4.434 1 85.75 48 PRO B O 1
ATOM 2399 N N . TYR B 1 49 ? -8.289 32.781 -5.66 1 85.75 49 TYR B N 1
ATOM 2400 C CA . TYR B 1 49 ? -7.871 33.719 -4.621 1 85.75 49 TYR B CA 1
ATOM 2401 C C . TYR B 1 49 ? -8.68 33.531 -3.346 1 85.75 49 TYR B C 1
ATOM 2403 O O . TYR B 1 49 ? -9.859 33.156 -3.4 1 85.75 49 TYR B O 1
ATOM 2411 N N . GLU B 1 50 ? -7.98 33.75 -2.234 1 87.12 50 GLU B N 1
ATOM 2412 C CA . GLU B 1 50 ? -8.594 33.562 -0.925 1 87.12 50 GLU B CA 1
ATOM 2413 C C . GLU B 1 50 ? -9.953 34.25 -0.847 1 87.12 50 GLU B C 1
ATOM 2415 O O . GLU B 1 50 ? -10.922 33.656 -0.336 1 87.12 50 GLU B O 1
ATOM 2420 N N . ALA B 1 51 ? -10.016 35.469 -1.412 1 87.38 51 ALA B N 1
ATOM 2421 C CA . ALA B 1 51 ? -11.258 36.219 -1.358 1 87.38 51 ALA B CA 1
ATOM 2422 C C . ALA B 1 51 ? -12.383 35.5 -2.098 1 87.38 51 ALA B C 1
ATOM 2424 O O . ALA B 1 51 ? -13.516 35.469 -1.624 1 87.38 51 ALA B O 1
ATOM 2425 N N . GLU B 1 52 ? -12.117 34.969 -3.219 1 89.75 52 GLU B N 1
ATOM 2426 C CA . GLU B 1 52 ? -13.086 34.219 -4.016 1 89.75 52 GLU B CA 1
ATOM 2427 C C . GLU B 1 52 ? -13.531 32.938 -3.301 1 89.75 52 GLU B C 1
ATOM 2429 O O . GLU B 1 52 ? -14.719 32.625 -3.289 1 89.75 52 GLU B O 1
ATOM 2434 N N . LEU B 1 53 ? -12.562 32.281 -2.756 1 89.5 53 LEU B N 1
ATOM 2435 C CA . LEU B 1 53 ? -12.867 31.047 -2.043 1 89.5 53 LEU B CA 1
ATOM 2436 C C . LEU B 1 53 ? -13.703 31.344 -0.8 1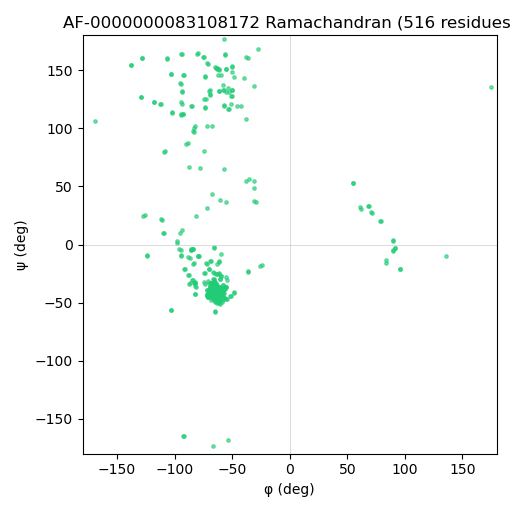 89.5 53 LEU B C 1
ATOM 2438 O O . LEU B 1 53 ? -14.641 30.594 -0.488 1 89.5 53 LEU B O 1
ATOM 2442 N N . MET B 1 54 ? -13.352 32.375 -0.106 1 90.62 54 MET B N 1
ATOM 2443 C CA . MET B 1 54 ? -14.117 32.781 1.071 1 90.62 54 MET B CA 1
ATOM 2444 C C . MET B 1 54 ? -15.57 33.062 0.702 1 90.62 54 MET B C 1
ATOM 2446 O O . MET B 1 54 ? -16.484 32.656 1.419 1 90.62 54 MET B O 1
ATOM 2450 N N . ASN B 1 55 ? -15.703 33.75 -0.397 1 91 55 ASN B N 1
ATOM 2451 C CA . ASN B 1 55 ? -17.047 34.094 -0.876 1 91 55 ASN B CA 1
ATOM 2452 C C . ASN B 1 55 ? -17.812 32.844 -1.315 1 91 55 ASN B C 1
ATOM 2454 O O . ASN B 1 55 ? -18.984 32.688 -1.013 1 91 55 ASN B O 1
ATOM 2458 N N . HIS B 1 56 ? -17.125 32 -1.938 1 89.25 56 HIS B N 1
ATOM 2459 C CA . HIS B 1 56 ? -17.75 30.797 -2.469 1 89.25 56 HIS B CA 1
ATOM 2460 C C . HIS B 1 56 ? -18.172 29.859 -1.347 1 89.25 56 HIS B C 1
ATOM 2462 O O . HIS B 1 56 ? -19.281 29.312 -1.373 1 89.25 56 HIS B O 1
ATOM 2468 N N . PHE B 1 57 ? -17.297 29.719 -0.424 1 90.62 57 PHE B N 1
ATOM 2469 C CA . PHE B 1 57 ? -17.562 28.734 0.632 1 90.62 57 PHE B CA 1
ATOM 2470 C C . PHE B 1 57 ? -18.219 29.406 1.833 1 90.62 57 PHE B C 1
ATOM 2472 O O . PHE B 1 57 ? -18.656 28.719 2.762 1 90.62 57 PHE B O 1
ATOM 2479 N N . GLN B 1 58 ? -18.25 30.688 1.797 1 91.31 58 GLN B N 1
ATOM 2480 C CA . GLN B 1 58 ? -18.812 31.469 2.896 1 91.31 58 GLN B CA 1
ATOM 2481 C C . GLN B 1 58 ? -18.141 31.109 4.219 1 91.31 58 GLN B C 1
ATOM 2483 O O . GLN B 1 58 ? -18.812 30.797 5.199 1 91.31 58 GLN B O 1
ATOM 2488 N N . VAL B 1 59 ? -16.859 31.203 4.156 1 92.12 59 VAL B N 1
ATOM 2489 C CA . VAL B 1 59 ? -16.078 30.891 5.344 1 92.12 59 VAL B CA 1
ATOM 2490 C C . VAL B 1 59 ? -15.117 32.031 5.641 1 92.12 59 VAL B C 1
ATOM 2492 O O . VAL B 1 59 ? -14.859 32.875 4.773 1 92.12 59 VAL B O 1
ATOM 2495 N N . SER B 1 60 ? -14.664 32.031 6.895 1 90.81 60 SER B N 1
ATOM 2496 C CA . SER B 1 60 ? -13.703 33.031 7.316 1 90.81 60 SER B CA 1
ATOM 2497 C C . SER B 1 60 ? -12.312 32.75 6.777 1 90.81 60 SER B C 1
ATOM 2499 O O . SER B 1 60 ? -12.047 31.625 6.309 1 90.81 60 SER B O 1
ATOM 2501 N N . ARG B 1 61 ? -11.477 33.781 6.781 1 88.25 61 ARG B N 1
ATOM 2502 C CA . ARG B 1 61 ? -10.102 33.625 6.316 1 88.25 61 ARG B CA 1
ATOM 2503 C C . ARG B 1 61 ? -9.359 32.594 7.148 1 88.25 61 ARG B C 1
ATOM 2505 O O . ARG B 1 61 ? -8.672 31.719 6.602 1 88.25 61 ARG B O 1
ATOM 2512 N N . PRO B 1 62 ? -9.508 32.625 8.438 1 86.06 62 PRO B N 1
ATOM 2513 C CA . PRO B 1 62 ? -8.828 31.609 9.234 1 86.06 62 PRO B CA 1
ATOM 2514 C C . PRO B 1 62 ? -9.297 30.188 8.906 1 86.06 62 PRO B C 1
ATOM 2516 O O . PRO B 1 62 ? -8.484 29.266 8.852 1 86.06 62 PRO B O 1
ATOM 2519 N N . SER B 1 63 ? -10.5 30.031 8.672 1 87.81 63 SER B N 1
ATOM 2520 C CA . SER B 1 63 ? -11.039 28.719 8.305 1 87.81 63 SER B CA 1
ATOM 2521 C C . SER B 1 63 ? -10.508 28.266 6.957 1 87.81 63 SER B C 1
ATOM 2523 O O . SER B 1 63 ? -10.172 27.094 6.781 1 87.81 63 SER B O 1
ATOM 2525 N N . LEU B 1 64 ? -10.469 29.125 6.07 1 90.38 64 LEU B N 1
ATOM 2526 C CA . LEU B 1 64 ? -9.945 28.797 4.75 1 90.38 64 LEU B CA 1
ATOM 2527 C C . LEU B 1 64 ? -8.469 28.422 4.836 1 90.38 64 LEU B C 1
ATOM 2529 O O . LEU B 1 64 ? -8.039 27.438 4.223 1 90.38 64 LEU B O 1
ATOM 2533 N N . ARG B 1 65 ? -7.75 29.141 5.535 1 83.62 65 ARG B N 1
ATOM 2534 C CA . ARG B 1 65 ? -6.328 28.859 5.691 1 83.62 65 ARG B CA 1
ATOM 2535 C C . ARG B 1 65 ? -6.109 27.5 6.355 1 83.62 65 ARG B C 1
ATOM 2537 O O . ARG B 1 65 ? -5.172 26.781 6.012 1 83.62 65 ARG B O 1
ATOM 2544 N N . GLU B 1 66 ? -6.938 27.234 7.293 1 84.19 66 GLU B N 1
ATOM 2545 C CA . GLU B 1 66 ? -6.871 25.922 7.914 1 84.19 66 GLU B CA 1
ATOM 2546 C C . GLU B 1 66 ? -7.172 24.812 6.902 1 84.19 66 GLU B C 1
ATOM 2548 O O . GLU B 1 66 ? -6.516 23.766 6.902 1 84.19 66 GLU B O 1
ATOM 2553 N N . ALA B 1 67 ? -8.109 25.047 6.09 1 88 67 ALA B N 1
ATOM 2554 C CA . ALA B 1 67 ? -8.445 24.094 5.043 1 88 67 ALA B CA 1
ATOM 2555 C C . ALA B 1 67 ? -7.266 23.875 4.102 1 88 67 ALA B C 1
ATOM 2557 O O . ALA B 1 67 ? -6.945 22.734 3.758 1 88 67 ALA B O 1
ATOM 2558 N N . VAL B 1 68 ? -6.676 24.922 3.736 1 86.69 68 VAL B N 1
ATOM 2559 C CA . VAL B 1 68 ? -5.539 24.859 2.822 1 86.69 68 VAL B CA 1
ATOM 2560 C C . VAL B 1 68 ? -4.367 24.156 3.504 1 86.69 68 VAL B C 1
ATOM 2562 O O . VAL B 1 68 ? -3.633 23.391 2.865 1 86.69 68 VAL B O 1
ATOM 2565 N N . ARG B 1 69 ? -4.227 24.359 4.766 1 81.5 69 ARG B N 1
ATOM 2566 C CA . ARG B 1 69 ? -3.176 23.688 5.523 1 81.5 69 ARG B CA 1
ATOM 2567 C C . ARG B 1 69 ? -3.389 22.188 5.539 1 81.5 69 ARG B C 1
ATOM 2569 O O . ARG B 1 69 ? -2.43 21.422 5.449 1 81.5 69 ARG B O 1
ATOM 2576 N N . VAL B 1 70 ? -4.57 21.828 5.715 1 78.25 70 VAL B N 1
ATOM 2577 C CA . VAL B 1 70 ? -4.895 20.406 5.684 1 78.25 70 VAL B CA 1
ATOM 2578 C C . VAL B 1 70 ? -4.508 19.828 4.328 1 78.25 70 VAL B C 1
ATOM 2580 O O . VAL B 1 70 ? -3.875 18.766 4.262 1 78.25 70 VAL B O 1
ATOM 2583 N N . LEU B 1 71 ? -4.852 20.516 3.287 1 83.81 71 LEU B N 1
ATOM 2584 C CA . LEU B 1 71 ? -4.523 20.062 1.94 1 83.81 71 LEU B CA 1
ATOM 2585 C C . LEU B 1 71 ? -3.012 20.016 1.735 1 83.81 71 LEU B C 1
ATOM 2587 O O . LEU B 1 71 ? -2.5 19.141 1.034 1 83.81 71 LEU B O 1
ATOM 2591 N N . GLU B 1 72 ? -2.381 20.938 2.355 1 82.56 72 GLU B N 1
ATOM 2592 C CA . GLU B 1 72 ? -0.924 20.969 2.262 1 82.56 72 GLU B CA 1
ATOM 2593 C C . GLU B 1 72 ? -0.294 19.781 2.988 1 82.56 72 GLU B C 1
ATOM 2595 O O . GLU B 1 72 ? 0.64 19.156 2.479 1 82.56 72 GLU B O 1
ATOM 2600 N N . SER B 1 73 ? -0.826 19.516 4.129 1 73.5 73 SER B N 1
ATOM 2601 C CA . SER B 1 73 ? -0.337 18.375 4.895 1 73.5 73 SER B CA 1
ATOM 2602 C C . SER B 1 73 ? -0.525 17.078 4.125 1 73.5 73 SER B C 1
ATOM 2604 O O . SER B 1 73 ? 0.271 16.141 4.262 1 73.5 73 SER B O 1
ATOM 2606 N N . ASP B 1 74 ? -1.578 17.125 3.305 1 74.19 74 ASP B N 1
ATOM 2607 C CA . ASP B 1 74 ? -1.858 15.961 2.477 1 74.19 74 ASP B CA 1
ATOM 2608 C C . ASP B 1 74 ? -1.067 16 1.171 1 74.19 74 ASP B C 1
ATOM 2610 O O . ASP B 1 74 ? -1.214 15.133 0.316 1 74.19 74 ASP B O 1
ATOM 2614 N N . ARG B 1 75 ? -0.36 17.062 0.946 1 80 75 ARG B N 1
ATOM 2615 C CA . ARG B 1 75 ? 0.509 17.281 -0.204 1 80 75 ARG B CA 1
ATOM 2616 C C . ARG B 1 75 ? -0.308 17.5 -1.476 1 80 75 ARG B C 1
ATOM 2618 O O . ARG B 1 75 ? 0.134 17.141 -2.568 1 80 75 ARG B O 1
ATOM 2625 N N . LEU B 1 76 ? -1.471 17.984 -1.268 1 85.12 76 LEU B N 1
ATOM 2626 C CA . LEU B 1 76 ? -2.342 18.234 -2.412 1 85.12 76 LEU B CA 1
ATOM 2627 C C . LEU B 1 76 ? -2.164 19.641 -2.941 1 85.12 76 LEU B C 1
ATOM 2629 O O . LEU B 1 76 ? -2.578 19.953 -4.062 1 85.12 76 LEU B O 1
ATOM 2633 N N . VAL B 1 77 ? -1.637 20.516 -2.074 1 88.38 77 VAL B N 1
ATOM 2634 C CA . VAL B 1 77 ? -1.321 21.875 -2.494 1 88.38 77 VAL B CA 1
ATOM 2635 C C . VAL B 1 77 ? 0.031 22.297 -1.919 1 88.38 77 VAL B C 1
ATOM 2637 O O . VAL B 1 77 ? 0.53 21.672 -0.978 1 88.38 77 VAL B O 1
ATOM 2640 N N . GLU B 1 78 ? 0.619 23.125 -2.521 1 87.62 78 GLU B N 1
ATOM 2641 C CA . GLU B 1 78 ? 1.847 23.75 -2.049 1 87.62 78 GLU B CA 1
ATOM 2642 C C . GLU B 1 78 ? 1.655 25.25 -1.856 1 87.62 78 GLU B C 1
ATOM 2644 O O . GLU B 1 78 ? 1.164 25.938 -2.754 1 87.62 78 GLU B O 1
ATOM 2649 N N . VAL B 1 79 ? 1.922 25.641 -0.608 1 83.38 79 VAL B N 1
ATOM 2650 C CA . VAL B 1 79 ? 1.79 27.062 -0.303 1 83.38 79 VAL B CA 1
ATOM 2651 C C . VAL B 1 79 ? 3.17 27.703 -0.261 1 83.38 79 VAL B C 1
ATOM 2653 O O . VAL B 1 79 ? 4.074 27.219 0.425 1 83.38 79 VAL B O 1
ATOM 2656 N N . ARG B 1 80 ? 3.441 28.562 -1.171 1 74.31 80 ARG B N 1
ATOM 2657 C CA . ARG B 1 80 ? 4.684 29.328 -1.115 1 74.31 80 ARG B CA 1
ATOM 2658 C C . ARG B 1 80 ? 4.531 30.562 -0.233 1 74.31 80 ARG B C 1
ATOM 2660 O O . ARG B 1 80 ? 3.607 31.359 -0.425 1 74.31 80 ARG B O 1
ATOM 2667 N N . ARG B 1 81 ? 5.305 30.625 0.78 1 65.94 81 ARG B N 1
ATOM 2668 C CA . ARG B 1 81 ? 5.25 31.75 1.698 1 65.94 81 ARG B CA 1
ATOM 2669 C C . ARG B 1 81 ? 5.504 33.062 0.963 1 65.94 81 ARG B C 1
ATOM 2671 O O . ARG B 1 81 ? 6.402 33.156 0.125 1 65.94 81 ARG B O 1
ATOM 2678 N N . GLY B 1 82 ? 4.695 33.906 1.271 1 62.03 82 GLY B N 1
ATOM 2679 C CA . GLY B 1 82 ? 4.895 35.219 0.739 1 62.03 82 GLY B CA 1
ATOM 2680 C C . GLY B 1 82 ? 4.344 35.406 -0.664 1 62.03 82 GLY B C 1
ATOM 2681 O O . GLY B 1 82 ? 4.383 36.5 -1.223 1 62.03 82 GLY B O 1
ATOM 2682 N N . SER B 1 83 ? 4.074 34.281 -1.271 1 60.91 83 SER B N 1
ATOM 2683 C CA . SER B 1 83 ? 3.607 34.406 -2.648 1 60.91 83 SER B CA 1
ATOM 2684 C C . SER B 1 83 ? 2.186 34.938 -2.705 1 60.91 83 SER B C 1
ATOM 2686 O O . SER B 1 83 ? 1.372 34.656 -1.82 1 60.91 83 SER B O 1
ATOM 2688 N N . ARG B 1 84 ? 2.039 35.938 -3.387 1 63.47 84 ARG B N 1
ATOM 2689 C CA . ARG B 1 84 ? 0.72 36.531 -3.654 1 63.47 84 ARG B CA 1
ATOM 2690 C C . ARG B 1 84 ? -0.118 35.562 -4.508 1 63.47 84 ARG B C 1
ATOM 2692 O O . ARG B 1 84 ? -1.297 35.844 -4.758 1 63.47 84 ARG B O 1
ATOM 2699 N N . THR B 1 85 ? 0.614 34.406 -4.871 1 67.5 85 THR B N 1
ATOM 2700 C CA . THR B 1 85 ? -0.118 33.438 -5.688 1 67.5 85 THR B CA 1
ATOM 2701 C C . THR B 1 85 ? -0.767 32.375 -4.809 1 67.5 85 THR B C 1
ATOM 2703 O O . THR B 1 85 ? -0.292 32.094 -3.705 1 67.5 85 THR B O 1
ATOM 2706 N N . GLY B 1 86 ? -2.059 32.188 -4.816 1 79.44 86 GLY B N 1
ATOM 2707 C CA . GLY B 1 86 ? -2.82 31.172 -4.121 1 79.44 86 GLY B CA 1
ATOM 2708 C C . GLY B 1 86 ? -2.104 29.828 -4.055 1 79.44 86 GLY B C 1
ATOM 2709 O O . GLY B 1 86 ? -1.005 29.688 -4.59 1 79.44 86 GLY B O 1
ATOM 2710 N N . ALA B 1 87 ? -2.389 28.922 -3.227 1 88.69 87 ALA B N 1
ATOM 2711 C CA . ALA B 1 87 ? -1.865 27.562 -3.127 1 88.69 87 ALA B CA 1
ATOM 2712 C C . ALA B 1 87 ? -1.93 26.844 -4.473 1 88.69 87 ALA B C 1
ATOM 2714 O O . ALA B 1 87 ? -2.896 27 -5.223 1 88.69 87 ALA B O 1
ATOM 2715 N N . ARG B 1 88 ? -0.819 26.188 -4.852 1 92.25 88 ARG B N 1
ATOM 2716 C CA . ARG B 1 88 ? -0.762 25.438 -6.109 1 92.25 88 ARG B CA 1
ATOM 2717 C C . ARG B 1 88 ? -1.119 23.969 -5.902 1 92.25 88 ARG B C 1
ATOM 2719 O O . ARG B 1 88 ? -0.601 23.328 -4.988 1 92.25 88 ARG B O 1
ATOM 2726 N N . VAL B 1 89 ? -1.98 23.516 -6.73 1 91.38 89 VAL B N 1
ATOM 2727 C CA . VAL B 1 89 ? -2.396 22.109 -6.668 1 91.38 89 VAL B CA 1
ATOM 2728 C C . VAL B 1 89 ? -1.245 21.219 -7.105 1 91.38 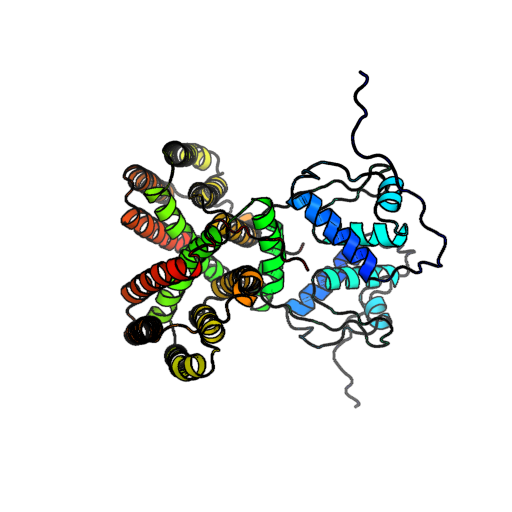89 VAL B C 1
ATOM 2730 O O . VAL B 1 89 ? -0.554 21.5 -8.086 1 91.38 89 VAL B O 1
ATOM 2733 N N . ARG B 1 90 ? -1.002 20.156 -6.293 1 88.44 90 ARG B N 1
ATOM 2734 C CA . ARG B 1 90 ? -0.024 19.125 -6.586 1 88.44 90 ARG B CA 1
ATOM 2735 C C . ARG B 1 90 ? -0.644 17.734 -6.449 1 88.44 90 ARG B C 1
ATOM 2737 O O . ARG B 1 90 ? -1.371 17.469 -5.492 1 88.44 90 ARG B O 1
ATOM 2744 N N . VAL B 1 91 ? -0.454 17.016 -7.523 1 81.94 91 VAL B N 1
ATOM 2745 C CA . VAL B 1 91 ? -0.879 15.633 -7.43 1 81.94 91 VAL B CA 1
ATOM 2746 C C . VAL B 1 91 ? 0.306 14.75 -7.031 1 81.94 91 VAL B C 1
ATOM 2748 O O . VAL B 1 91 ? 1.271 14.625 -7.785 1 81.94 91 VAL B O 1
ATOM 2751 N N . PRO B 1 92 ? 0.19 14.258 -5.863 1 81.5 92 PRO B N 1
ATOM 2752 C CA . PRO B 1 92 ? 1.324 13.461 -5.387 1 81.5 92 PRO B CA 1
ATOM 2753 C C . PRO B 1 92 ? 1.447 12.117 -6.105 1 81.5 92 PRO B C 1
ATOM 2755 O O . PRO B 1 92 ? 0.499 11.672 -6.758 1 81.5 92 PRO B O 1
ATOM 2758 N N . GLY B 1 93 ? 2.715 11.625 -6.086 1 82.94 93 GLY B N 1
ATOM 2759 C CA . GLY B 1 93 ? 2.977 10.273 -6.566 1 82.94 93 GLY B CA 1
ATOM 2760 C C . GLY B 1 93 ? 2.918 9.227 -5.469 1 82.94 93 GLY B C 1
ATOM 2761 O O . GLY B 1 93 ? 2.326 9.461 -4.414 1 82.94 93 GLY B O 1
ATOM 2762 N N . PRO B 1 94 ? 3.406 8.117 -5.742 1 84.31 94 PRO B N 1
ATOM 2763 C CA . PRO B 1 94 ? 3.328 7.004 -4.789 1 84.31 94 PRO B CA 1
ATOM 2764 C C . PRO B 1 94 ? 4.043 7.305 -3.475 1 84.31 94 PRO B C 1
ATOM 2766 O O . PRO B 1 94 ? 3.85 6.586 -2.488 1 84.31 94 PRO B O 1
ATOM 2769 N N . GLU B 1 95 ? 4.832 8.312 -3.461 1 84.81 95 GLU B N 1
ATOM 2770 C CA . GLU B 1 95 ? 5.57 8.656 -2.246 1 84.81 95 GLU B CA 1
ATOM 2771 C C . GLU B 1 95 ? 4.621 9 -1.103 1 84.81 95 GLU B C 1
ATOM 2773 O O . GLU B 1 95 ? 4.965 8.836 0.069 1 84.81 95 GLU B O 1
ATOM 2778 N N . ILE B 1 96 ? 3.432 9.438 -1.406 1 84.94 96 ILE B N 1
ATOM 2779 C CA . ILE B 1 96 ? 2.504 9.836 -0.354 1 84.94 96 ILE B CA 1
ATOM 2780 C C . ILE B 1 96 ? 1.955 8.594 0.349 1 84.94 96 ILE B C 1
ATOM 2782 O O . ILE B 1 96 ? 1.513 8.672 1.498 1 84.94 96 ILE B O 1
ATOM 2786 N N . VAL B 1 97 ? 1.958 7.469 -0.337 1 90.75 97 VAL B N 1
ATOM 2787 C CA . VAL B 1 97 ? 1.53 6.207 0.258 1 90.75 97 VAL B CA 1
ATOM 2788 C C . VAL B 1 97 ? 2.697 5.57 1.009 1 90.75 97 VAL B C 1
ATOM 2790 O O . VAL B 1 97 ? 2.502 4.941 2.053 1 90.75 97 VAL B O 1
ATOM 2793 N N . ALA B 1 98 ? 3.852 5.832 0.529 1 91.88 98 ALA B N 1
ATOM 2794 C CA . ALA B 1 98 ? 5.055 5.215 1.084 1 91.88 98 ALA B CA 1
ATOM 2795 C C . ALA B 1 98 ? 5.336 5.73 2.492 1 91.88 98 ALA B C 1
ATOM 2797 O O . ALA B 1 98 ? 5.84 4.992 3.342 1 91.88 98 ALA B O 1
ATOM 2798 N N . ARG B 1 99 ? 5.02 6.891 2.701 1 84.94 99 ARG B N 1
ATOM 2799 C CA . ARG B 1 99 ? 5.387 7.516 3.969 1 84.94 99 ARG B CA 1
ATOM 2800 C C . ARG B 1 99 ? 4.672 6.84 5.137 1 84.94 99 ARG B C 1
ATOM 2802 O O . ARG B 1 99 ? 5.32 6.316 6.047 1 84.94 99 ARG B O 1
ATOM 2809 N N . PRO B 1 100 ? 3.363 6.816 5.098 1 86.12 100 PRO B N 1
ATOM 2810 C CA . PRO B 1 100 ? 2.697 6.145 6.215 1 86.12 100 PRO B CA 1
ATOM 2811 C C . PRO B 1 100 ? 2.98 4.645 6.254 1 86.12 100 PRO B C 1
ATOM 2813 O O . PRO B 1 100 ? 3.045 4.055 7.336 1 86.12 100 PRO B O 1
ATOM 2816 N N . ALA B 1 101 ? 3.143 4.039 5.133 1 93.06 101 ALA B N 1
ATOM 2817 C CA . ALA B 1 101 ? 3.486 2.621 5.113 1 93.06 101 ALA B CA 1
ATOM 2818 C C . ALA B 1 101 ? 4.863 2.381 5.73 1 93.06 101 ALA B C 1
ATOM 2820 O O . ALA B 1 101 ? 5.035 1.467 6.539 1 93.06 101 ALA B O 1
ATOM 2821 N N . GLY B 1 102 ? 5.805 3.211 5.234 1 90.81 102 GLY B N 1
ATOM 2822 C CA . GLY B 1 102 ? 7.141 3.119 5.801 1 90.81 102 GLY B CA 1
ATOM 2823 C C . GLY B 1 102 ? 7.164 3.309 7.305 1 90.81 102 GLY B C 1
ATOM 2824 O O . GLY B 1 102 ? 7.906 2.621 8.008 1 90.81 102 GLY B O 1
ATOM 2825 N N . PHE B 1 103 ? 6.371 4.145 7.793 1 85.06 103 PHE B N 1
ATOM 2826 C CA . PHE B 1 103 ? 6.262 4.398 9.227 1 85.06 103 PHE B CA 1
ATOM 2827 C C . PHE B 1 103 ? 5.781 3.15 9.961 1 85.06 103 PHE B C 1
ATOM 2829 O O . PHE B 1 103 ? 6.375 2.742 10.961 1 85.06 103 PHE B O 1
ATOM 2836 N N . LEU B 1 104 ? 4.707 2.562 9.461 1 90.44 104 LEU B N 1
ATOM 2837 C CA . LEU B 1 104 ? 4.164 1.368 10.102 1 90.44 104 LEU B CA 1
ATOM 2838 C C . LEU B 1 104 ? 5.176 0.228 10.07 1 90.44 104 LEU B C 1
ATOM 2840 O O . LEU B 1 104 ? 5.312 -0.518 11.039 1 90.44 104 LEU B O 1
ATOM 2844 N N . LEU B 1 105 ? 5.832 0.11 9 1 93.94 105 LEU B N 1
ATOM 2845 C CA . LEU B 1 105 ? 6.828 -0.95 8.875 1 93.94 105 LEU B CA 1
ATOM 2846 C C . LEU B 1 105 ? 7.992 -0.718 9.828 1 93.94 105 LEU B C 1
ATOM 2848 O O . LEU B 1 105 ? 8.484 -1.66 10.453 1 93.94 105 LEU B O 1
ATOM 2852 N N . ALA B 1 106 ? 8.43 0.536 9.898 1 89.38 106 ALA B N 1
ATOM 2853 C CA . ALA B 1 106 ? 9.5 0.875 10.836 1 89.38 106 ALA B CA 1
ATOM 2854 C C . ALA B 1 106 ? 9.07 0.587 12.273 1 89.38 106 ALA B C 1
ATOM 2856 O O . ALA B 1 106 ? 9.844 0.026 13.055 1 89.38 106 ALA B O 1
ATOM 2857 N N . LEU B 1 107 ? 7.914 0.964 12.633 1 87.5 107 LEU B N 1
ATOM 2858 C CA . LEU B 1 107 ? 7.367 0.742 13.969 1 87.5 107 LEU B CA 1
ATOM 2859 C C . LEU B 1 107 ? 7.348 -0.745 14.312 1 87.5 107 LEU B C 1
ATOM 2861 O O . LEU B 1 107 ? 7.598 -1.128 15.453 1 87.5 107 LEU B O 1
ATOM 2865 N N . ALA B 1 108 ? 7.098 -1.548 13.297 1 91.5 108 ALA B N 1
ATOM 2866 C CA . ALA B 1 108 ? 7 -2.992 13.492 1 91.5 108 ALA B CA 1
ATOM 2867 C C . ALA B 1 108 ? 8.375 -3.645 13.477 1 91.5 108 ALA B C 1
ATOM 2869 O O . ALA B 1 108 ? 8.5 -4.855 13.688 1 91.5 108 ALA B O 1
ATOM 2870 N N . GLY B 1 109 ? 9.406 -2.859 13.219 1 90.5 109 GLY B N 1
ATOM 2871 C CA . GLY B 1 109 ? 10.742 -3.426 13.117 1 90.5 109 GLY B CA 1
ATOM 2872 C C . GLY B 1 109 ? 10.93 -4.312 11.906 1 90.5 109 GLY B C 1
ATOM 2873 O O . GLY B 1 109 ? 11.688 -5.277 11.945 1 90.5 109 GLY B O 1
ATOM 2874 N N . THR B 1 110 ? 10.266 -4 10.805 1 94.69 110 THR B N 1
ATOM 2875 C CA . THR B 1 110 ? 10.258 -4.809 9.594 1 94.69 110 THR B CA 1
ATOM 2876 C C . THR B 1 110 ? 11.594 -4.695 8.859 1 94.69 110 THR B C 1
ATOM 2878 O O . THR B 1 110 ? 12.188 -3.615 8.805 1 94.69 110 THR B O 1
ATOM 2881 N N . THR B 1 111 ? 12.023 -5.758 8.266 1 93.38 111 THR B N 1
ATOM 2882 C CA . THR B 1 111 ? 13.281 -5.77 7.535 1 93.38 111 THR B CA 1
ATOM 2883 C C . THR B 1 111 ? 13.047 -5.48 6.055 1 93.38 111 THR B C 1
ATOM 2885 O O . THR B 1 111 ? 11.93 -5.613 5.559 1 93.38 111 THR B O 1
ATOM 2888 N N . LEU B 1 112 ? 14.133 -5.148 5.383 1 91.69 112 LEU B N 1
ATOM 2889 C CA . LEU B 1 112 ? 14.078 -4.984 3.936 1 91.69 112 LEU B CA 1
ATOM 2890 C C . LEU B 1 112 ? 13.781 -6.312 3.25 1 91.69 112 LEU B C 1
ATOM 2892 O O . LEU B 1 112 ? 13.125 -6.344 2.207 1 91.69 112 LEU B O 1
ATOM 2896 N N . ALA B 1 113 ? 14.25 -7.406 3.848 1 93.56 113 ALA B N 1
ATOM 2897 C CA . ALA B 1 113 ? 13.93 -8.734 3.32 1 93.56 113 ALA B CA 1
ATOM 2898 C C . ALA B 1 113 ? 12.43 -8.984 3.316 1 93.56 113 ALA B C 1
ATOM 2900 O O . ALA B 1 113 ? 11.898 -9.602 2.391 1 93.56 113 ALA B O 1
ATOM 2901 N N . ASP B 1 114 ? 11.797 -8.508 4.328 1 96.12 114 ASP B N 1
ATOM 2902 C CA . ASP B 1 114 ? 10.344 -8.617 4.418 1 96.12 114 ASP B CA 1
ATOM 2903 C C . ASP B 1 114 ? 9.664 -7.836 3.295 1 96.12 114 ASP B C 1
ATOM 2905 O O . ASP B 1 114 ? 8.742 -8.344 2.652 1 96.12 114 ASP B O 1
ATOM 2909 N N . VAL B 1 115 ? 10.164 -6.664 2.996 1 95.5 115 VAL B N 1
ATOM 2910 C CA . VAL B 1 115 ? 9.656 -5.832 1.907 1 95.5 115 VAL B CA 1
ATOM 2911 C C . VAL B 1 115 ? 9.867 -6.543 0.573 1 95.5 115 VAL B C 1
ATOM 2913 O O . VAL B 1 115 ? 8.977 -6.57 -0.275 1 95.5 115 VAL B O 1
ATOM 2916 N N . MET B 1 116 ? 11 -7.125 0.424 1 93.88 116 MET B N 1
ATOM 2917 C CA . MET B 1 116 ? 11.305 -7.832 -0.816 1 93.88 116 MET B CA 1
ATOM 2918 C C . MET B 1 116 ? 10.383 -9.039 -0.994 1 93.88 116 MET B C 1
ATOM 2920 O O . MET B 1 116 ? 9.953 -9.328 -2.109 1 93.88 116 MET B O 1
ATOM 2924 N N . THR B 1 117 ? 10.117 -9.719 0.066 1 96.25 117 THR B N 1
ATOM 2925 C CA . THR B 1 117 ? 9.18 -10.828 -0.001 1 96.25 117 THR B CA 1
ATOM 2926 C C . THR B 1 117 ? 7.812 -10.359 -0.487 1 96.25 117 THR B C 1
ATOM 2928 O O . THR B 1 117 ? 7.18 -11.016 -1.318 1 96.25 117 THR B O 1
ATOM 2931 N N . ALA B 1 118 ? 7.355 -9.242 -0.005 1 97.75 118 ALA B N 1
ATOM 2932 C CA . ALA B 1 118 ? 6.074 -8.695 -0.447 1 97.75 118 ALA B CA 1
ATOM 2933 C C . ALA B 1 118 ? 6.098 -8.375 -1.938 1 97.75 118 ALA B C 1
ATOM 2935 O O . ALA B 1 118 ? 5.113 -8.602 -2.646 1 97.75 118 ALA B O 1
ATOM 2936 N N . ARG B 1 119 ? 7.191 -7.859 -2.422 1 97 119 ARG B N 1
ATOM 2937 C CA . ARG B 1 119 ? 7.324 -7.555 -3.842 1 97 119 ARG B CA 1
ATOM 2938 C C . ARG B 1 119 ? 7.145 -8.812 -4.691 1 97 119 ARG B C 1
ATOM 2940 O O . ARG B 1 119 ? 6.672 -8.734 -5.824 1 97 119 ARG B O 1
ATOM 2947 N N . MET B 1 120 ? 7.461 -9.977 -4.125 1 96.75 120 MET B N 1
ATOM 2948 C CA . MET B 1 120 ? 7.328 -11.25 -4.832 1 96.75 120 MET B CA 1
ATOM 2949 C C . MET B 1 120 ? 5.863 -11.609 -5.039 1 96.75 120 MET B C 1
ATOM 2951 O O . MET B 1 120 ? 5.535 -12.422 -5.906 1 96.75 120 MET B O 1
ATOM 2955 N N . GLY B 1 121 ? 5.016 -11.047 -4.254 1 96.81 121 GLY B N 1
ATOM 2956 C CA . GLY B 1 121 ? 3.592 -11.242 -4.465 1 96.81 121 GLY B CA 1
ATOM 2957 C C . GLY B 1 121 ? 3.008 -10.305 -5.508 1 96.81 121 GLY B C 1
ATOM 2958 O O . GLY B 1 121 ? 1.95 -10.586 -6.074 1 96.81 121 GLY B O 1
ATOM 2959 N N . ILE B 1 122 ? 3.713 -9.258 -5.844 1 98.19 122 ILE B N 1
ATOM 2960 C CA . ILE B 1 122 ? 3.172 -8.18 -6.664 1 98.19 122 ILE B CA 1
ATOM 2961 C C . ILE B 1 122 ? 3.703 -8.297 -8.086 1 98.19 122 ILE B C 1
ATOM 2963 O O . ILE B 1 122 ? 2.926 -8.445 -9.039 1 98.19 122 ILE B O 1
ATOM 2967 N N . GLU B 1 123 ? 4.984 -8.305 -8.266 1 98.5 123 GLU B N 1
ATOM 2968 C CA . GLU B 1 123 ? 5.586 -8.133 -9.586 1 98.5 123 GLU B CA 1
ATOM 2969 C C . GLU B 1 123 ? 5.375 -9.367 -10.453 1 98.5 123 GLU B C 1
ATOM 2971 O O . GLU B 1 123 ? 5.039 -9.25 -11.641 1 98.5 123 GLU B O 1
ATOM 2976 N N . PRO B 1 124 ? 5.559 -10.633 -9.914 1 98.56 124 PRO B N 1
ATOM 2977 C CA . PRO B 1 124 ? 5.289 -11.797 -10.758 1 98.56 124 PRO B CA 1
ATOM 2978 C C . PRO B 1 124 ? 3.838 -11.859 -11.234 1 98.56 124 PRO B C 1
ATOM 2980 O O . PRO B 1 124 ? 3.572 -12.203 -12.383 1 98.56 124 PRO B O 1
ATOM 2983 N N . TYR B 1 125 ? 2.924 -11.492 -10.328 1 98.5 125 TYR B N 1
ATOM 2984 C CA . TYR B 1 125 ? 1.522 -11.461 -10.727 1 98.5 125 TYR B CA 1
ATOM 2985 C C . TYR B 1 125 ? 1.286 -10.398 -11.797 1 98.5 125 TYR B C 1
ATOM 2987 O O . TYR B 1 125 ? 0.524 -10.625 -12.742 1 98.5 125 TYR B O 1
ATOM 2995 N N . ALA B 1 126 ? 1.936 -9.242 -11.656 1 98.81 126 ALA B N 1
ATOM 2996 C CA . ALA B 1 126 ? 1.851 -8.203 -12.68 1 98.81 126 ALA B CA 1
ATOM 2997 C C . ALA B 1 126 ? 2.375 -8.703 -14.023 1 98.81 126 ALA B C 1
ATOM 2999 O O . ALA B 1 126 ? 1.817 -8.383 -15.07 1 98.81 126 ALA B O 1
ATOM 3000 N N . ALA B 1 127 ? 3.465 -9.5 -13.984 1 98.88 127 ALA B N 1
ATOM 3001 C CA . ALA B 1 127 ? 4.004 -10.094 -15.203 1 98.88 127 ALA B CA 1
ATOM 3002 C C . ALA B 1 127 ? 2.98 -11.016 -15.867 1 98.88 127 ALA B C 1
ATOM 3004 O O . ALA B 1 127 ? 2.834 -11.008 -17.094 1 98.88 127 ALA B O 1
ATOM 3005 N N . ARG B 1 128 ? 2.271 -11.766 -15.078 1 98.69 128 ARG B N 1
ATOM 3006 C CA . ARG B 1 128 ? 1.206 -12.617 -15.594 1 98.69 128 ARG B CA 1
ATOM 3007 C C . ARG B 1 128 ? 0.117 -11.789 -16.266 1 98.69 128 ARG B C 1
ATOM 3009 O O . ARG B 1 128 ? -0.291 -12.094 -17.391 1 98.69 128 ARG B O 1
ATOM 3016 N N . LEU B 1 129 ? -0.351 -10.773 -15.57 1 98.62 129 LEU B N 1
ATOM 3017 C CA . LEU B 1 129 ? -1.408 -9.93 -16.125 1 98.62 129 LEU B CA 1
ATOM 3018 C C . LEU B 1 129 ? -0.968 -9.297 -17.438 1 98.62 129 LEU B C 1
ATOM 3020 O O . LEU B 1 129 ? -1.746 -9.234 -18.391 1 98.62 129 LEU B O 1
ATOM 3024 N N . LEU B 1 130 ? 0.281 -8.805 -17.438 1 98.81 130 LEU B N 1
ATOM 3025 C CA . LEU B 1 130 ? 0.812 -8.188 -18.656 1 98.81 130 LEU B CA 1
ATOM 3026 C C . LEU B 1 130 ? 0.82 -9.18 -19.812 1 98.81 130 LEU B C 1
ATOM 3028 O O . LEU B 1 130 ? 0.473 -8.828 -20.938 1 98.81 130 LEU B O 1
ATOM 3032 N N . ALA B 1 131 ? 1.216 -10.43 -19.531 1 98.81 131 ALA B N 1
ATOM 3033 C CA . ALA B 1 131 ? 1.234 -11.469 -20.562 1 98.81 131 ALA B CA 1
ATOM 3034 C C . ALA B 1 131 ? -0.177 -11.789 -21.031 1 98.81 131 ALA B C 1
ATOM 3036 O O . ALA B 1 131 ? -0.439 -11.812 -22.234 1 98.81 131 ALA B O 1
ATOM 3037 N N . GLU B 1 132 ? -1.115 -11.914 -20.141 1 98.31 132 GLU B N 1
ATOM 3038 C CA . GLU B 1 132 ? -2.449 -12.422 -20.453 1 98.31 132 GLU B CA 1
ATOM 3039 C C . GLU B 1 132 ? -3.328 -11.32 -21.047 1 98.31 132 GLU B C 1
ATOM 3041 O O . GLU B 1 132 ? -4.094 -11.562 -21.984 1 98.31 132 GLU B O 1
ATOM 3046 N N . ASP B 1 133 ? -3.145 -10.078 -20.531 1 97.44 133 ASP B N 1
ATOM 3047 C CA . ASP B 1 133 ? -4.137 -9.055 -20.828 1 97.44 133 ASP B CA 1
ATOM 3048 C C . ASP B 1 133 ? -3.486 -7.832 -21.469 1 97.44 133 ASP B C 1
ATOM 3050 O O . ASP B 1 133 ? -4.18 -6.926 -21.938 1 97.44 133 ASP B O 1
ATOM 3054 N N . GLY B 1 134 ? -2.154 -7.754 -21.484 1 97.69 134 GLY B N 1
ATOM 3055 C CA . GLY B 1 134 ? -1.46 -6.582 -21.984 1 97.69 134 GLY B CA 1
ATOM 3056 C C . GLY B 1 134 ? -1.684 -6.344 -23.469 1 97.69 134 GLY B C 1
ATOM 3057 O O . GLY B 1 134 ? -1.903 -7.293 -24.234 1 97.69 134 GLY B O 1
ATOM 3058 N N . THR B 1 135 ? -1.587 -5.125 -23.875 1 98 135 THR B N 1
ATOM 3059 C CA . THR B 1 135 ? -1.679 -4.77 -25.281 1 98 135 THR B CA 1
ATOM 3060 C C . THR B 1 135 ? -0.351 -5.02 -26 1 98 135 THR B C 1
ATOM 3062 O O . THR B 1 135 ? 0.688 -5.164 -25.344 1 98 135 THR B O 1
ATOM 3065 N N . VAL B 1 136 ? -0.463 -5.039 -27.281 1 97.75 136 VAL B N 1
ATOM 3066 C CA . VAL B 1 136 ? 0.744 -5.172 -28.094 1 97.75 136 VAL B CA 1
ATOM 3067 C C . VAL B 1 136 ? 1.682 -3.998 -27.828 1 97.75 136 VAL B C 1
ATOM 3069 O O . VAL B 1 136 ? 2.9 -4.172 -27.75 1 97.75 136 VAL B O 1
ATOM 3072 N N . ALA B 1 137 ? 1.127 -2.877 -27.625 1 98.31 137 ALA B N 1
ATOM 3073 C CA . ALA B 1 137 ? 1.926 -1.693 -27.328 1 98.31 137 ALA B CA 1
ATOM 3074 C C . ALA B 1 137 ? 2.65 -1.847 -25.984 1 98.31 137 ALA B C 1
ATOM 3076 O O . ALA B 1 137 ? 3.814 -1.463 -25.859 1 98.31 137 ALA B O 1
ATOM 3077 N N . ALA B 1 138 ? 2.002 -2.389 -25.031 1 98.5 138 ALA B N 1
ATOM 3078 C CA . ALA B 1 138 ? 2.615 -2.615 -23.734 1 98.5 138 ALA B CA 1
ATOM 3079 C C . ALA B 1 138 ? 3.742 -3.639 -23.828 1 98.5 138 ALA B C 1
ATOM 3081 O O . ALA B 1 138 ? 4.797 -3.471 -23.203 1 98.5 138 ALA B O 1
ATOM 3082 N N . HIS B 1 139 ? 3.486 -4.703 -24.625 1 98.56 139 HIS B N 1
ATOM 3083 C CA . HIS B 1 139 ? 4.523 -5.711 -24.828 1 98.56 139 HIS B CA 1
ATOM 3084 C C . HIS B 1 139 ? 5.758 -5.098 -25.484 1 98.56 139 HIS B C 1
ATOM 3086 O O . HIS B 1 139 ? 6.887 -5.379 -25.078 1 98.56 139 HIS B O 1
ATOM 3092 N N . ARG B 1 140 ? 5.543 -4.273 -26.453 1 98.31 140 ARG B N 1
ATOM 3093 C CA . ARG B 1 140 ? 6.637 -3.611 -27.141 1 98.31 140 ARG B CA 1
ATOM 3094 C C . ARG B 1 140 ? 7.398 -2.676 -26.203 1 98.31 140 ARG B C 1
ATOM 3096 O O . ARG B 1 140 ? 8.633 -2.625 -26.234 1 98.31 140 ARG B O 1
ATOM 3103 N N . GLU B 1 141 ? 6.668 -1.996 -25.375 1 98.62 141 GLU B N 1
ATOM 3104 C CA . GLU B 1 141 ? 7.316 -1.09 -24.422 1 98.62 141 GLU B CA 1
ATOM 3105 C C . GLU B 1 141 ? 8.219 -1.852 -23.469 1 98.62 141 GLU B C 1
ATOM 3107 O O . GLU B 1 141 ? 9.305 -1.385 -23.125 1 98.62 141 GLU B O 1
ATOM 3112 N N . LEU B 1 142 ? 7.781 -2.986 -23.031 1 98.62 142 LEU B N 1
ATOM 3113 C CA . LEU B 1 142 ? 8.625 -3.809 -22.172 1 98.62 142 LEU B CA 1
ATOM 3114 C C . LEU B 1 142 ? 9.93 -4.164 -22.859 1 98.62 142 LEU B C 1
ATOM 3116 O O . LEU B 1 142 ? 11.008 -4.039 -22.266 1 98.62 142 LEU B O 1
ATOM 3120 N N . ARG B 1 143 ? 9.844 -4.527 -24.094 1 98.38 143 ARG B N 1
ATOM 3121 C CA . ARG B 1 143 ? 11.031 -4.883 -24.859 1 98.38 143 ARG B CA 1
ATOM 3122 C C . ARG B 1 143 ? 11.945 -3.676 -25.031 1 98.38 143 ARG B C 1
ATOM 3124 O O . ARG B 1 143 ? 13.172 -3.799 -24.938 1 98.38 143 ARG B O 1
ATOM 3131 N N . ASP B 1 144 ? 11.359 -2.572 -25.312 1 98.44 144 ASP B N 1
ATOM 3132 C CA . ASP B 1 144 ? 12.141 -1.348 -25.469 1 98.44 144 ASP B CA 1
ATOM 3133 C C . ASP B 1 144 ? 12.914 -1.03 -24.188 1 98.44 144 ASP B C 1
ATOM 3135 O O . ASP B 1 144 ? 14.07 -0.623 -24.25 1 98.44 144 ASP B O 1
ATOM 3139 N N . LEU B 1 145 ? 12.273 -1.19 -23.062 1 98.31 145 LEU B N 1
ATOM 3140 C CA . LEU B 1 145 ? 12.93 -0.953 -21.781 1 98.31 145 LEU B CA 1
ATOM 3141 C C . LEU B 1 145 ? 14.094 -1.915 -21.578 1 98.31 145 LEU B C 1
ATOM 3143 O O . LEU B 1 145 ? 15.156 -1.516 -21.094 1 98.31 145 LEU B O 1
ATOM 3147 N N . ILE B 1 146 ? 13.906 -3.148 -21.969 1 98.56 146 ILE B N 1
ATOM 3148 C CA . ILE B 1 146 ? 14.945 -4.164 -21.812 1 98.56 146 ILE B CA 1
ATOM 3149 C C . ILE B 1 146 ? 16.109 -3.846 -22.75 1 98.56 146 ILE B C 1
ATOM 3151 O O . ILE B 1 146 ? 17.281 -4.031 -22.375 1 98.56 146 ILE B O 1
ATOM 3155 N N . ASP B 1 147 ? 15.828 -3.305 -23.875 1 97.94 147 ASP B N 1
ATOM 3156 C CA . ASP B 1 147 ? 16.844 -2.971 -24.859 1 97.94 147 ASP B CA 1
ATOM 3157 C C . ASP B 1 147 ? 17.719 -1.815 -24.375 1 97.94 147 ASP B C 1
ATOM 3159 O O . ASP B 1 147 ? 18.797 -1.572 -24.922 1 97.94 147 ASP B O 1
ATOM 3163 N N . GLU B 1 148 ? 17.297 -1.121 -23.344 1 97.38 148 GLU B N 1
ATOM 3164 C CA . GLU B 1 148 ? 18.078 -0.01 -22.781 1 97.38 148 GLU B CA 1
ATOM 3165 C C . GLU B 1 148 ? 19.078 -0.496 -21.75 1 97.38 148 GLU B C 1
ATOM 3167 O O . GLU B 1 148 ? 19.984 0.243 -21.344 1 97.38 148 GLU B O 1
ATOM 3172 N N . ILE B 1 149 ? 18.969 -1.72 -21.328 1 97.31 149 ILE B N 1
ATOM 3173 C CA . ILE B 1 149 ? 19.703 -2.221 -20.172 1 97.31 149 ILE B CA 1
ATOM 3174 C C . ILE B 1 149 ? 21.188 -2.291 -20.5 1 97.31 149 ILE B C 1
ATOM 3176 O O . ILE B 1 149 ? 22.031 -1.903 -19.688 1 97.31 149 ILE B O 1
ATOM 3180 N N . PRO B 1 150 ? 21.594 -2.707 -21.766 1 97.25 150 PRO B N 1
ATOM 3181 C CA . PRO B 1 150 ? 23.016 -2.768 -22.078 1 97.25 150 PRO B CA 1
ATOM 3182 C C . PRO B 1 150 ? 23.703 -1.409 -21.969 1 97.25 150 PRO B C 1
ATOM 3184 O O . PRO B 1 150 ? 24.781 -1.305 -21.375 1 97.25 150 PRO B O 1
ATOM 3187 N N . ALA B 1 151 ? 23.094 -0.412 -22.438 1 96.94 151 ALA B N 1
ATOM 3188 C CA . ALA B 1 151 ? 23.672 0.928 -22.344 1 96.94 151 ALA B CA 1
ATOM 3189 C C . ALA B 1 151 ? 23.797 1.368 -20.891 1 96.94 151 ALA B C 1
ATOM 3191 O O . ALA B 1 151 ? 24.781 1.993 -20.5 1 96.94 151 ALA B O 1
ATOM 3192 N N . ALA B 1 152 ? 22.828 1.058 -20.031 1 94.56 152 ALA B N 1
ATOM 3193 C CA . ALA B 1 152 ? 22.859 1.411 -18.625 1 94.56 152 ALA B CA 1
ATOM 3194 C C . ALA B 1 152 ? 23.984 0.681 -17.891 1 94.56 152 ALA B C 1
ATOM 3196 O O . ALA B 1 152 ? 24.625 1.246 -17 1 94.56 152 ALA B O 1
ATOM 3197 N N . TRP B 1 153 ? 24.156 -0.546 -18.266 1 94.12 153 TRP B N 1
ATOM 3198 C CA . TRP B 1 153 ? 25.25 -1.312 -17.656 1 94.12 153 TRP B CA 1
ATOM 3199 C C . TRP B 1 153 ? 26.594 -0.683 -17.984 1 94.12 153 TRP B C 1
ATOM 3201 O O . TRP B 1 153 ? 27.438 -0.516 -17.109 1 94.12 153 TRP B O 1
ATOM 3211 N N . GLU B 1 154 ? 26.766 -0.252 -19.234 1 94.12 154 GLU B N 1
ATOM 3212 C CA . GLU B 1 154 ? 28.016 0.348 -19.688 1 94.12 154 GLU B CA 1
ATOM 3213 C C . GLU B 1 154 ? 28.281 1.672 -18.984 1 94.12 154 GLU B C 1
ATOM 3215 O O . GLU B 1 154 ? 29.438 2.018 -18.703 1 94.12 154 GLU B O 1
ATOM 3220 N N . THR B 1 155 ? 27.266 2.352 -18.625 1 92.88 155 THR B N 1
ATOM 3221 C CA . THR B 1 155 ? 27.422 3.688 -18.062 1 92.88 155 THR B CA 1
ATOM 3222 C C . THR B 1 155 ? 27.359 3.643 -16.531 1 92.88 155 THR B C 1
ATOM 3224 O O . THR B 1 155 ? 27.375 4.684 -15.875 1 92.88 155 THR B O 1
ATOM 3227 N N . GLY B 1 156 ? 27.219 2.492 -15.992 1 86.94 156 GLY B N 1
ATOM 3228 C CA . GLY B 1 156 ? 27.172 2.359 -14.547 1 86.94 156 GLY B CA 1
ATOM 3229 C C . GLY B 1 156 ? 25.812 2.713 -13.961 1 86.94 156 GLY B C 1
ATOM 3230 O O . GLY B 1 156 ? 25.719 3.037 -12.781 1 86.94 156 GLY B O 1
ATOM 3231 N N . GLU B 1 157 ? 24.75 2.701 -14.742 1 90.19 157 GLU B N 1
ATOM 3232 C CA . GLU B 1 157 ? 23.406 3.074 -14.312 1 90.19 157 GLU B CA 1
ATOM 3233 C C . GLU B 1 157 ? 22.484 1.86 -14.273 1 90.19 157 GLU B C 1
ATOM 3235 O O . GLU B 1 157 ? 21.266 2 -14.352 1 90.19 157 GLU B O 1
ATOM 3240 N N . LEU B 1 158 ? 23.047 0.633 -14.18 1 90.81 158 LEU B N 1
ATOM 3241 C CA . LEU B 1 158 ? 22.281 -0.601 -14.266 1 90.81 158 LEU B CA 1
ATOM 3242 C C . LEU B 1 158 ? 21.281 -0.692 -13.117 1 90.81 158 LEU B C 1
ATOM 3244 O O . LEU B 1 158 ? 20.141 -1.128 -13.32 1 90.81 158 LEU B O 1
ATOM 3248 N N . ALA B 1 159 ? 21.703 -0.256 -11.961 1 85.12 159 ALA B N 1
ATOM 3249 C CA . ALA B 1 159 ? 20.812 -0.337 -10.812 1 85.12 159 ALA B CA 1
ATOM 3250 C C . ALA B 1 159 ? 19.547 0.489 -11.031 1 85.12 159 ALA B C 1
ATOM 3252 O O . ALA B 1 159 ? 18.438 0.003 -10.812 1 85.12 159 ALA B O 1
ATOM 3253 N N . ALA B 1 160 ? 19.734 1.654 -11.5 1 86.62 160 ALA B N 1
ATOM 3254 C CA . ALA B 1 160 ? 18.609 2.545 -11.758 1 86.62 160 ALA B CA 1
ATOM 3255 C C . ALA B 1 160 ? 17.734 2.01 -12.891 1 86.62 160 ALA B C 1
ATOM 3257 O O . ALA B 1 160 ? 16.5 2.035 -12.805 1 86.62 160 ALA B O 1
ATOM 3258 N N . ALA B 1 161 ? 18.328 1.542 -13.922 1 91.69 161 ALA B N 1
ATOM 3259 C CA . ALA B 1 161 ? 17.594 1.003 -15.062 1 91.69 161 ALA B CA 1
ATOM 3260 C C . ALA B 1 161 ? 16.797 -0.237 -14.664 1 91.69 161 ALA B C 1
ATOM 3262 O O . ALA B 1 161 ? 15.656 -0.415 -15.094 1 91.69 161 ALA B O 1
ATOM 3263 N N . SER B 1 162 ? 17.375 -1.114 -13.883 1 92.5 162 SER B N 1
ATOM 3264 C CA . SER B 1 162 ? 16.703 -2.316 -13.398 1 92.5 162 SER B CA 1
ATOM 3265 C C . SER B 1 162 ? 15.508 -1.965 -12.508 1 92.5 162 SER B C 1
ATOM 3267 O O . SER B 1 162 ? 14.422 -2.533 -12.664 1 92.5 162 SER B O 1
ATOM 3269 N N . THR B 1 163 ? 15.75 -0.999 -11.703 1 89.81 163 THR B N 1
ATOM 3270 C CA . THR B 1 163 ? 14.664 -0.534 -10.844 1 89.81 163 THR B CA 1
ATOM 3271 C C . THR B 1 163 ? 13.516 0.024 -11.68 1 89.81 163 THR B C 1
ATOM 3273 O O . THR B 1 163 ? 12.352 -0.271 -11.422 1 89.81 163 THR B O 1
ATOM 3276 N N . GLY B 1 164 ? 13.875 0.8 -12.617 1 92.69 164 GLY B N 1
ATOM 3277 C CA . GLY B 1 164 ? 12.875 1.35 -13.516 1 92.69 164 GLY B CA 1
ATOM 3278 C C . GLY B 1 164 ? 12.102 0.284 -14.273 1 92.69 164 GLY B C 1
ATOM 3279 O O . GLY B 1 164 ? 10.891 0.394 -14.445 1 92.69 164 GLY B O 1
ATOM 3280 N N . LEU B 1 165 ? 12.797 -0.742 -14.703 1 96.94 165 LEU B N 1
ATOM 3281 C CA . LEU B 1 165 ? 12.172 -1.837 -15.438 1 96.94 165 LEU B CA 1
ATOM 3282 C C . LEU B 1 165 ? 11.164 -2.566 -14.562 1 96.94 165 LEU B C 1
ATOM 3284 O O . LEU B 1 165 ? 10.039 -2.838 -15 1 96.94 165 LEU B O 1
ATOM 3288 N N . HIS B 1 166 ? 11.508 -2.873 -13.336 1 96.75 166 HIS B N 1
ATOM 3289 C CA . HIS B 1 166 ? 10.609 -3.57 -12.422 1 96.75 166 HIS B CA 1
ATOM 3290 C C . HIS B 1 166 ? 9.352 -2.75 -12.148 1 96.75 166 HIS B C 1
ATOM 3292 O O . HIS B 1 166 ? 8.242 -3.285 -12.164 1 96.75 166 HIS B O 1
ATOM 3298 N N . ARG B 1 167 ? 9.531 -1.487 -11.945 1 95.06 167 ARG B N 1
ATOM 3299 C CA . ARG B 1 167 ? 8.398 -0.61 -11.688 1 95.06 167 ARG B CA 1
ATOM 3300 C C . ARG B 1 167 ? 7.488 -0.512 -12.906 1 95.06 167 ARG B C 1
ATOM 3302 O O . ARG B 1 167 ? 6.27 -0.636 -12.797 1 95.06 167 ARG B O 1
ATOM 3309 N N . ARG B 1 168 ? 8.078 -0.307 -14.039 1 97.56 168 ARG B N 1
ATOM 3310 C CA . ARG B 1 168 ? 7.301 -0.138 -15.266 1 97.56 168 ARG B CA 1
ATOM 3311 C C . ARG B 1 168 ? 6.59 -1.433 -15.648 1 97.56 168 ARG B C 1
ATOM 3313 O O . ARG B 1 168 ? 5.48 -1.403 -16.188 1 97.56 168 ARG B O 1
ATOM 3320 N N . LEU B 1 169 ? 7.254 -2.557 -15.359 1 98.56 169 LEU B N 1
ATOM 3321 C CA . LEU B 1 169 ? 6.613 -3.848 -15.578 1 98.56 169 LEU B CA 1
ATOM 3322 C C . LEU B 1 169 ? 5.242 -3.895 -14.906 1 98.56 169 LEU B C 1
ATOM 3324 O O . LEU B 1 169 ? 4.254 -4.285 -15.531 1 98.56 169 LEU B O 1
ATOM 3328 N N . VAL B 1 170 ? 5.145 -3.426 -13.703 1 98.56 170 VAL B N 1
ATOM 3329 C CA . VAL B 1 170 ? 3.889 -3.451 -12.961 1 98.56 170 VAL B CA 1
ATOM 3330 C C . VAL B 1 170 ? 2.906 -2.455 -13.578 1 98.56 170 VAL B C 1
ATOM 3332 O O . VAL B 1 170 ? 1.723 -2.762 -13.742 1 98.56 170 VAL B O 1
ATOM 3335 N N . GLU B 1 171 ? 3.398 -1.314 -13.961 1 97.75 171 GLU B N 1
ATOM 3336 C CA . GLU B 1 171 ? 2.543 -0.319 -14.602 1 97.75 171 GLU B CA 1
ATOM 3337 C C . GLU B 1 171 ? 1.947 -0.854 -15.906 1 97.75 171 GLU B C 1
ATOM 3339 O O . GLU B 1 171 ? 0.768 -0.639 -16.188 1 97.75 171 GLU B O 1
ATOM 3344 N N . LEU B 1 172 ? 2.754 -1.577 -16.641 1 98.5 172 LEU B N 1
ATOM 3345 C CA . LEU B 1 172 ? 2.344 -2.08 -17.953 1 98.5 172 LEU B CA 1
ATOM 3346 C C . LEU B 1 172 ? 1.328 -3.209 -17.797 1 98.5 172 LEU B C 1
ATOM 3348 O O . LEU B 1 172 ? 0.657 -3.574 -18.766 1 98.5 172 LEU B O 1
ATOM 3352 N N . SER B 1 173 ? 1.212 -3.789 -16.609 1 98.31 173 SER B N 1
ATOM 3353 C CA . SER B 1 173 ? 0.208 -4.82 -16.359 1 98.31 173 SER B CA 1
ATOM 3354 C C . SER B 1 173 ? -1.203 -4.262 -16.516 1 98.31 173 SER B C 1
ATOM 3356 O O . SER B 1 173 ? -2.162 -5.02 -16.688 1 98.31 173 SER B O 1
ATOM 3358 N N . GLY B 1 174 ? -1.33 -2.949 -16.312 1 97.62 174 GLY B N 1
ATOM 3359 C CA . GLY B 1 174 ? -2.617 -2.287 -16.469 1 97.62 174 GLY B CA 1
ATOM 3360 C C . GLY B 1 174 ? -3.418 -2.227 -15.18 1 97.62 174 GLY B C 1
ATOM 3361 O O . GLY B 1 174 ? -4.504 -1.646 -15.148 1 97.62 174 GLY B O 1
ATOM 3362 N N . ASN B 1 175 ? -3.002 -2.756 -14.156 1 98 175 ASN B N 1
ATOM 3363 C CA . ASN B 1 175 ? -3.693 -2.678 -12.875 1 98 175 ASN B CA 1
ATOM 3364 C C . ASN B 1 175 ? -3.193 -1.502 -12.039 1 98 175 ASN B C 1
ATOM 3366 O O . ASN B 1 175 ? -2.066 -1.522 -11.539 1 98 175 ASN B O 1
ATOM 3370 N N . THR B 1 176 ? -4.023 -0.545 -11.852 1 97.5 176 THR B N 1
ATOM 3371 C CA . THR B 1 176 ? -3.658 0.707 -11.195 1 97.5 176 THR B CA 1
ATOM 3372 C C . THR B 1 176 ? -3.342 0.475 -9.719 1 97.5 176 THR B C 1
ATOM 3374 O O . THR B 1 176 ? -2.42 1.085 -9.18 1 97.5 176 THR B O 1
ATOM 3377 N N . THR B 1 177 ? -4.074 -0.388 -9.086 1 97.75 177 THR B N 1
ATOM 3378 C CA . THR B 1 177 ? -3.852 -0.676 -7.672 1 97.75 177 THR B CA 1
ATOM 3379 C C . THR B 1 177 ? -2.475 -1.298 -7.457 1 97.75 177 THR B C 1
ATOM 3381 O O . THR B 1 177 ? -1.722 -0.864 -6.582 1 97.75 177 THR B O 1
ATOM 3384 N N . LEU B 1 178 ? -2.084 -2.232 -8.273 1 98.5 178 LEU B N 1
ATOM 3385 C CA . LEU B 1 178 ? -0.75 -2.818 -8.203 1 98.5 178 LEU B CA 1
ATOM 3386 C C . LEU B 1 178 ? 0.322 -1.76 -8.43 1 98.5 178 LEU B C 1
ATOM 3388 O O . LEU B 1 178 ? 1.381 -1.794 -7.801 1 98.5 178 LEU B O 1
ATOM 3392 N N . THR B 1 179 ? 0.047 -0.851 -9.344 1 98.06 179 THR B N 1
ATOM 3393 C CA . THR B 1 179 ? 0.984 0.223 -9.656 1 98.06 179 THR B CA 1
ATOM 3394 C C . THR B 1 179 ? 1.232 1.093 -8.422 1 98.06 179 THR B C 1
ATOM 3396 O O . THR B 1 179 ? 2.377 1.427 -8.117 1 98.06 179 THR B O 1
ATOM 3399 N N . VAL B 1 180 ? 0.169 1.37 -7.703 1 96.75 180 VAL B N 1
ATOM 3400 C CA . VAL B 1 180 ? 0.292 2.176 -6.492 1 96.75 180 VAL B CA 1
ATOM 3401 C C . VAL B 1 180 ? 1.104 1.418 -5.445 1 96.75 180 VAL B C 1
ATOM 3403 O O . VAL B 1 180 ? 2.004 1.982 -4.82 1 96.75 180 VAL B O 1
ATOM 3406 N N . ILE B 1 181 ? 0.869 0.148 -5.262 1 98 181 ILE B N 1
ATOM 3407 C CA . ILE B 1 181 ? 1.557 -0.684 -4.281 1 98 181 ILE B CA 1
ATOM 3408 C C . ILE B 1 181 ? 3.037 -0.793 -4.641 1 98 181 ILE B C 1
ATOM 3410 O O . ILE B 1 181 ? 3.906 -0.597 -3.789 1 98 181 ILE B O 1
ATOM 3414 N N . ALA B 1 182 ? 3.27 -1.038 -5.914 1 97.44 182 ALA B N 1
ATOM 3415 C CA . ALA B 1 182 ? 4.652 -1.17 -6.367 1 97.44 182 ALA B CA 1
ATOM 3416 C C . ALA B 1 182 ? 5.414 0.139 -6.188 1 97.44 182 ALA B C 1
ATOM 3418 O O . ALA B 1 182 ? 6.574 0.135 -5.758 1 97.44 182 ALA B O 1
ATOM 3419 N N . GLY B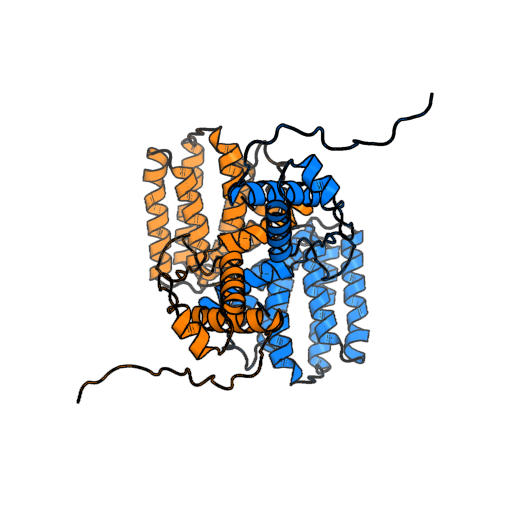 1 183 ? 4.762 1.218 -6.586 1 95.44 183 GLY B N 1
ATOM 3420 C CA . GLY B 1 183 ? 5.387 2.516 -6.383 1 95.44 183 GLY B CA 1
ATOM 3421 C C . GLY B 1 183 ? 5.723 2.799 -4.934 1 95.44 183 GLY B C 1
ATOM 3422 O O . GLY B 1 183 ? 6.805 3.307 -4.629 1 95.44 183 GLY B O 1
ATOM 3423 N N . MET B 1 184 ? 4.812 2.443 -4.059 1 94.19 184 MET B N 1
ATOM 3424 C CA . MET B 1 184 ? 5.012 2.596 -2.619 1 94.19 184 MET B CA 1
ATOM 3425 C C . MET B 1 184 ? 6.215 1.79 -2.146 1 94.19 184 MET B C 1
ATOM 3427 O O . MET B 1 184 ? 7.098 2.322 -1.469 1 94.19 184 MET B O 1
ATOM 3431 N N . LEU B 1 185 ? 6.348 0.563 -2.51 1 95.38 185 LEU B N 1
ATOM 3432 C CA . LEU B 1 185 ? 7.422 -0.319 -2.068 1 95.38 185 LEU B CA 1
ATOM 3433 C C . LEU B 1 185 ? 8.758 0.111 -2.664 1 95.38 185 LEU B C 1
ATOM 3435 O O . LEU B 1 185 ? 9.797 0.008 -2.01 1 95.38 185 LEU B O 1
ATOM 3439 N N . HIS B 1 186 ? 8.641 0.565 -3.904 1 92 186 HIS B N 1
ATOM 3440 C CA . HIS B 1 186 ? 9.844 1.083 -4.547 1 92 186 HIS B CA 1
ATOM 3441 C C . HIS B 1 186 ? 10.406 2.271 -3.779 1 92 186 HIS B C 1
ATOM 3443 O O . HIS B 1 186 ? 11.617 2.338 -3.529 1 92 186 HIS B O 1
ATOM 3449 N N . GLU B 1 187 ? 9.562 3.139 -3.406 1 89.56 187 GLU B N 1
ATOM 3450 C CA . GLU B 1 187 ? 10 4.305 -2.643 1 89.56 187 GLU B CA 1
ATOM 3451 C C . GLU B 1 187 ? 10.633 3.891 -1.32 1 89.56 187 GLU B C 1
ATOM 3453 O O . GLU B 1 187 ? 11.68 4.418 -0.938 1 89.56 187 GLU B O 1
ATOM 3458 N N . ILE B 1 188 ? 10.055 2.963 -0.675 1 89.12 188 ILE B N 1
ATOM 3459 C CA . ILE B 1 188 ? 10.547 2.5 0.618 1 89.12 188 ILE B CA 1
ATOM 3460 C C . ILE B 1 188 ? 11.898 1.812 0.439 1 89.12 188 ILE B C 1
ATOM 3462 O O . ILE B 1 188 ? 12.844 2.082 1.185 1 89.12 188 ILE B O 1
ATOM 3466 N N . PHE B 1 189 ? 12.008 0.992 -0.566 1 85.12 189 PHE B N 1
ATOM 3467 C CA . PHE B 1 189 ? 13.219 0.219 -0.799 1 85.12 189 PHE B CA 1
ATOM 3468 C C . PHE B 1 189 ? 14.352 1.122 -1.27 1 85.12 189 PHE B C 1
ATOM 3470 O O . PHE B 1 189 ? 15.484 1.001 -0.799 1 85.12 189 PHE B O 1
ATOM 3477 N N . GLU B 1 190 ? 14.117 2.039 -2.215 1 80.62 190 GLU B N 1
ATOM 3478 C CA . GLU B 1 190 ? 15.141 2.92 -2.777 1 80.62 190 GLU B CA 1
ATOM 3479 C C . GLU B 1 190 ? 15.742 3.818 -1.704 1 80.62 190 GLU B C 1
ATOM 3481 O O . GLU B 1 190 ? 16.938 4.105 -1.73 1 80.62 190 GLU B O 1
ATOM 3486 N N . ARG B 1 191 ? 15.023 4.207 -0.877 1 78.19 191 ARG B N 1
ATOM 3487 C CA . ARG B 1 191 ? 15.523 5.082 0.176 1 78.19 191 ARG B CA 1
ATOM 3488 C C . ARG B 1 191 ? 16.531 4.348 1.065 1 78.19 191 ARG B C 1
ATOM 3490 O O . ARG B 1 191 ? 17.469 4.953 1.573 1 78.19 191 ARG B O 1
ATOM 3497 N N . HIS B 1 192 ? 16.406 3.146 1.206 1 76.19 192 HIS B N 1
ATOM 3498 C CA . HIS B 1 192 ? 17.328 2.369 2.039 1 76.19 192 HIS B CA 1
ATOM 3499 C C . HIS B 1 192 ? 18.547 1.907 1.241 1 76.19 192 HIS B C 1
ATOM 3501 O O . HIS B 1 192 ? 19.641 1.821 1.781 1 76.19 192 HIS B O 1
ATOM 3507 N N . MET B 1 193 ? 18.281 1.636 -0.01 1 72.69 193 MET B N 1
ATOM 3508 C CA . MET B 1 193 ? 19.406 1.2 -0.824 1 72.69 193 MET B CA 1
ATOM 3509 C C . MET B 1 193 ? 20.375 2.357 -1.092 1 72.69 193 MET B C 1
ATOM 3511 O O . MET B 1 193 ? 21.578 2.166 -1.134 1 72.69 193 MET B O 1
ATOM 3515 N N . THR B 1 194 ? 19.781 3.434 -1.397 1 63.03 194 THR B N 1
ATOM 3516 C CA . THR B 1 194 ? 20.656 4.586 -1.566 1 63.03 194 THR B CA 1
ATOM 3517 C C . THR B 1 194 ? 21.5 4.82 -0.311 1 63.03 194 THR B C 1
ATOM 3519 O O . THR B 1 194 ? 22.688 5.102 -0.4 1 63.03 194 THR B O 1
ATOM 3522 N N . ALA B 1 195 ? 20.922 4.582 0.696 1 56.31 195 ALA B N 1
ATOM 3523 C CA . ALA B 1 195 ? 21.672 4.742 1.947 1 56.31 195 ALA B CA 1
ATOM 3524 C C . ALA B 1 195 ? 22.734 3.662 2.094 1 56.31 195 ALA B C 1
ATOM 3526 O O . ALA B 1 195 ? 23.844 3.938 2.551 1 56.31 195 ALA B O 1
ATOM 3527 N N . ALA B 1 196 ? 22.344 2.496 1.691 1 54.03 196 ALA B N 1
ATOM 3528 C CA . ALA B 1 196 ? 23.25 1.361 1.801 1 54.03 196 ALA B CA 1
ATOM 3529 C C . ALA B 1 196 ? 24.234 1.331 0.633 1 54.03 196 ALA B C 1
ATOM 3531 O O . ALA B 1 196 ? 25.406 0.991 0.808 1 54.03 196 ALA B O 1
ATOM 3532 N N . PHE B 1 197 ? 23.719 1.605 -0.616 1 53.16 197 PHE B N 1
ATOM 3533 C CA . PHE B 1 197 ? 24.516 1.443 -1.822 1 53.16 197 PHE B CA 1
ATOM 3534 C C . PHE B 1 197 ? 25.406 2.664 -2.053 1 53.16 197 PHE B C 1
ATOM 3536 O O . PHE B 1 197 ? 26.375 2.598 -2.807 1 53.16 197 PHE B O 1
ATOM 3543 N N . LEU B 1 198 ? 24.906 3.945 -1.656 1 49.09 198 LEU B N 1
ATOM 3544 C CA . LEU B 1 198 ? 25.891 5.012 -1.812 1 49.09 198 LEU B CA 1
ATOM 3545 C C . LEU B 1 198 ? 27.297 4.512 -1.476 1 49.09 198 LEU B C 1
ATOM 3547 O O . LEU B 1 198 ? 28.281 5.105 -1.901 1 49.09 198 LEU B O 1
ATOM 3551 N N . SER B 1 199 ? 27.281 3.576 -0.764 1 46.53 199 SER B N 1
ATOM 3552 C CA . SER B 1 199 ? 28.672 3.234 -0.448 1 46.53 199 SER B CA 1
ATOM 3553 C C . SER B 1 199 ? 29.266 2.299 -1.497 1 46.53 199 SER B C 1
ATOM 3555 O O . SER B 1 199 ? 30.484 2.102 -1.548 1 46.53 199 SER B O 1
ATOM 3557 N N . VAL B 1 200 ? 28.391 1.499 -2.205 1 47.66 200 VAL B N 1
ATOM 3558 C CA . VAL B 1 200 ? 29.094 0.494 -2.99 1 47.66 200 VAL B CA 1
ATOM 3559 C C . VAL B 1 200 ? 29 0.837 -4.477 1 47.66 200 VAL B C 1
ATOM 3561 O O . VAL B 1 200 ? 27.906 0.943 -5.027 1 47.66 200 VAL B O 1
ATOM 3564 N N . GLN B 1 201 ? 29.734 1.716 -5.035 1 51.38 201 GLN B N 1
ATOM 3565 C CA . GLN B 1 201 ? 29.969 1.891 -6.465 1 51.38 201 GLN B CA 1
ATOM 3566 C C . GLN B 1 201 ? 29.859 0.562 -7.207 1 51.38 201 GLN B C 1
ATOM 3568 O O . GLN B 1 201 ? 30.875 -0.072 -7.516 1 51.38 201 GLN B O 1
ATOM 3573 N N . ASN B 1 202 ? 28.953 -0.483 -6.926 1 57.75 202 ASN B N 1
ATOM 3574 C CA . ASN B 1 202 ? 29.328 -1.831 -7.34 1 57.75 202 ASN B CA 1
ATOM 3575 C C . ASN B 1 202 ? 28.984 -2.08 -8.805 1 57.75 202 ASN B C 1
ATOM 3577 O O . ASN B 1 202 ? 27.844 -1.885 -9.227 1 57.75 202 ASN B O 1
ATOM 3581 N N . VAL B 1 203 ? 30.078 -1.883 -9.664 1 69.81 203 VAL B N 1
ATOM 3582 C CA . VAL B 1 203 ? 30.078 -2.465 -11 1 69.81 203 VAL B CA 1
ATOM 3583 C C . VAL B 1 203 ? 29.547 -3.898 -10.938 1 69.81 203 VAL B C 1
ATOM 3585 O O . VAL B 1 203 ? 30.062 -4.719 -10.172 1 69.81 203 VAL B O 1
ATOM 3588 N N . VAL B 1 204 ? 28.469 -4.094 -11.641 1 83.31 204 VAL B N 1
ATOM 3589 C CA . VAL B 1 204 ? 27.938 -5.449 -11.758 1 83.31 204 VAL B CA 1
ATOM 3590 C C . VAL B 1 204 ? 28.812 -6.27 -12.695 1 83.31 204 VAL B C 1
ATOM 3592 O O . VAL B 1 204 ? 28.953 -5.934 -13.875 1 83.31 204 VAL B O 1
ATOM 3595 N N . PRO B 1 205 ? 29.422 -7.305 -12.203 1 88.94 205 PRO B N 1
ATOM 3596 C CA . PRO B 1 205 ? 30.281 -8.141 -13.055 1 88.94 205 PRO B CA 1
ATOM 3597 C C . PRO B 1 205 ? 29.547 -8.664 -14.289 1 88.94 205 PRO B C 1
ATOM 3599 O O . PRO B 1 205 ? 28.344 -8.906 -14.234 1 88.94 205 PRO B O 1
ATOM 3602 N N . LYS B 1 206 ? 30.297 -8.906 -15.391 1 93.75 206 LYS B N 1
ATOM 3603 C CA . LYS B 1 206 ? 29.75 -9.289 -16.688 1 93.75 206 LYS B CA 1
ATOM 3604 C C . LYS B 1 206 ? 28.922 -10.562 -16.578 1 93.75 206 LYS B C 1
ATOM 3606 O O . LYS B 1 206 ? 27.859 -10.68 -17.203 1 93.75 206 LYS B O 1
ATOM 3611 N N . ALA B 1 207 ? 29.344 -11.523 -15.773 1 94 207 ALA B N 1
ATOM 3612 C CA . ALA B 1 207 ? 28.625 -12.781 -15.617 1 94 207 ALA B CA 1
ATOM 3613 C C . ALA B 1 207 ? 27.234 -12.547 -15.023 1 94 207 ALA B C 1
ATOM 3615 O O . ALA B 1 207 ? 26.25 -13.148 -15.461 1 94 207 ALA B O 1
ATOM 3616 N N . GLN B 1 208 ? 27.203 -11.688 -14.047 1 91.44 208 GLN B N 1
ATOM 3617 C CA . GLN B 1 208 ? 25.922 -11.359 -13.422 1 91.44 208 GLN B CA 1
ATOM 3618 C C . GLN B 1 208 ? 25.031 -10.578 -14.375 1 91.44 208 GLN B C 1
ATOM 3620 O O . GLN B 1 208 ? 23.828 -10.805 -14.43 1 91.44 208 GLN B O 1
ATOM 3625 N N . TYR B 1 209 ? 25.641 -9.703 -15.109 1 94 209 TYR B N 1
ATOM 3626 C CA . TYR B 1 209 ? 24.922 -8.945 -16.125 1 94 209 TYR B CA 1
ATOM 3627 C C . TYR B 1 209 ? 24.328 -9.859 -17.172 1 94 209 TYR B C 1
ATOM 3629 O O . TYR B 1 209 ? 23.156 -9.711 -17.562 1 94 209 TYR B O 1
ATOM 3637 N N . ASN B 1 210 ? 25.062 -10.852 -17.672 1 96.88 210 ASN B N 1
ATOM 3638 C CA . ASN B 1 210 ? 24.578 -11.773 -18.688 1 96.88 210 ASN B CA 1
ATOM 3639 C C . ASN B 1 210 ? 23.391 -12.602 -18.188 1 96.88 210 ASN B C 1
ATOM 3641 O O . ASN B 1 210 ? 22.438 -12.828 -18.922 1 96.88 210 ASN B O 1
ATOM 3645 N N . LYS B 1 211 ? 23.5 -13.016 -16.953 1 96 211 LYS B N 1
ATOM 3646 C CA . LYS B 1 211 ? 22.391 -13.742 -16.344 1 96 211 LYS B CA 1
ATOM 3647 C C . LYS B 1 211 ? 21.141 -12.875 -16.25 1 96 211 LYS B C 1
ATOM 3649 O O . LYS B 1 211 ? 20.031 -13.328 -16.562 1 96 211 LYS B O 1
ATOM 3654 N N . LEU B 1 212 ? 21.344 -11.664 -15.891 1 96.12 212 LEU B N 1
ATOM 3655 C CA . LEU B 1 212 ? 20.25 -10.703 -15.789 1 96.12 212 LEU B CA 1
ATOM 3656 C C . LEU B 1 212 ? 19.594 -10.477 -17.141 1 96.12 212 LEU B C 1
ATOM 3658 O O . LEU B 1 212 ? 18.359 -10.516 -17.266 1 96.12 212 LEU B O 1
ATOM 3662 N N . MET B 1 213 ? 20.406 -10.312 -18.141 1 97.75 213 MET B N 1
ATOM 3663 C CA . MET B 1 213 ? 19.891 -10.039 -19.484 1 97.75 213 MET B CA 1
ATOM 3664 C C . MET B 1 213 ? 19.125 -11.234 -20.031 1 97.75 213 MET B C 1
ATOM 3666 O O . MET B 1 213 ? 18.078 -11.07 -20.656 1 97.75 213 MET B O 1
ATOM 3670 N N . ARG B 1 214 ? 19.625 -12.461 -19.766 1 98.25 214 ARG B N 1
ATOM 3671 C CA . ARG B 1 214 ? 18.906 -13.648 -20.203 1 98.25 214 ARG B CA 1
ATOM 3672 C C . ARG B 1 214 ? 17.531 -13.719 -19.562 1 98.25 214 ARG B C 1
ATOM 3674 O O . ARG B 1 214 ? 16.547 -14.055 -20.219 1 98.25 214 ARG B O 1
ATOM 3681 N N . SER B 1 215 ? 17.531 -13.391 -18.344 1 98.44 215 SER B N 1
ATOM 3682 C CA . SER B 1 215 ? 16.25 -13.414 -17.625 1 98.44 215 SER B CA 1
ATOM 3683 C C . SER B 1 215 ? 15.289 -12.375 -18.172 1 98.44 215 SER B C 1
ATOM 3685 O O . SER B 1 215 ? 14.102 -12.664 -18.375 1 98.44 215 SER B O 1
ATOM 3687 N N . TYR B 1 216 ? 15.766 -11.164 -18.453 1 98.69 216 TYR B N 1
ATOM 3688 C CA . TYR B 1 216 ? 14.922 -10.094 -18.969 1 98.69 216 TYR B CA 1
ATOM 3689 C C . TYR B 1 216 ? 14.398 -10.438 -20.359 1 98.69 216 TYR B C 1
ATOM 3691 O O . TYR B 1 216 ? 13.211 -10.242 -20.656 1 98.69 216 TYR B O 1
ATOM 3699 N N . ILE B 1 217 ? 15.242 -11.008 -21.172 1 98.69 217 ILE B N 1
ATOM 3700 C CA . ILE B 1 217 ? 14.844 -11.383 -22.516 1 98.69 217 ILE B CA 1
ATOM 3701 C C . ILE B 1 217 ? 13.797 -12.492 -22.469 1 98.69 217 ILE B C 1
ATOM 3703 O O . ILE B 1 217 ? 12.797 -12.445 -23.188 1 98.69 217 ILE B O 1
ATOM 3707 N N . ARG B 1 218 ? 14.023 -13.445 -21.609 1 98.81 218 ARG B N 1
ATOM 3708 C CA . ARG B 1 218 ? 13.055 -14.531 -21.453 1 98.81 218 ARG B CA 1
ATOM 3709 C C . ARG B 1 218 ? 11.695 -14 -21.016 1 98.81 218 ARG B C 1
ATOM 3711 O O . ARG B 1 218 ? 10.664 -14.461 -21.5 1 98.81 218 ARG B O 1
ATOM 3718 N N . LEU B 1 219 ? 11.648 -13.047 -20.109 1 98.81 219 LEU B N 1
ATOM 3719 C CA . LEU B 1 219 ? 10.383 -12.438 -19.688 1 98.81 219 LEU B CA 1
ATOM 3720 C C . LEU B 1 219 ? 9.664 -11.82 -20.891 1 98.81 219 LEU B C 1
ATOM 3722 O O . LEU B 1 219 ? 8.469 -12.039 -21.078 1 98.81 219 LEU B O 1
ATOM 3726 N N . ALA B 1 220 ? 10.406 -11.031 -21.656 1 98.75 220 ALA B N 1
ATOM 3727 C CA . ALA B 1 220 ? 9.805 -10.375 -22.812 1 98.75 220 ALA B CA 1
ATOM 3728 C C . ALA B 1 220 ? 9.211 -11.406 -23.781 1 98.75 220 ALA B C 1
ATOM 3730 O O . ALA B 1 220 ? 8.133 -11.188 -24.328 1 98.75 220 ALA B O 1
ATOM 3731 N N . ASP B 1 221 ? 9.914 -12.531 -23.938 1 98.75 221 ASP B N 1
ATOM 3732 C CA . ASP B 1 221 ? 9.43 -13.594 -24.828 1 98.75 221 ASP B CA 1
ATOM 3733 C C . ASP B 1 221 ? 8.141 -14.203 -24.297 1 98.75 221 ASP B C 1
ATOM 3735 O O . ASP B 1 221 ? 7.18 -14.391 -25.047 1 98.75 221 ASP B O 1
ATOM 3739 N N . LEU B 1 222 ? 8.086 -14.492 -23.031 1 98.81 222 LEU B N 1
ATOM 3740 C CA . LEU B 1 222 ? 6.914 -15.102 -22.422 1 98.81 222 LEU B CA 1
ATOM 3741 C C . LEU B 1 222 ? 5.711 -14.164 -22.484 1 98.81 222 LEU B C 1
ATOM 3743 O O . LEU B 1 222 ? 4.582 -14.609 -22.688 1 98.81 222 LEU B O 1
ATOM 3747 N N . VAL B 1 223 ? 5.965 -12.883 -22.312 1 98.75 223 VAL B N 1
ATOM 3748 C CA . VAL B 1 223 ? 4.91 -11.875 -22.391 1 98.75 223 VAL B CA 1
ATOM 3749 C C . VAL B 1 223 ? 4.379 -11.805 -23.828 1 98.75 223 VAL B C 1
ATOM 3751 O O . VAL B 1 223 ? 3.164 -11.781 -24.031 1 98.75 223 VAL B O 1
ATOM 3754 N N . ALA B 1 224 ? 5.227 -11.828 -24.766 1 98.25 224 ALA B N 1
ATOM 3755 C CA . ALA B 1 224 ? 4.832 -11.789 -26.172 1 98.25 224 ALA B CA 1
ATOM 3756 C C . ALA B 1 224 ? 4.039 -13.031 -26.562 1 98.25 224 ALA B C 1
ATOM 3758 O O . ALA B 1 224 ? 3.125 -12.969 -27.391 1 98.25 224 ALA B O 1
ATOM 3759 N N . GLU B 1 225 ? 4.344 -14.164 -25.969 1 98.38 225 GLU B N 1
ATOM 3760 C CA . GLU B 1 225 ? 3.67 -15.438 -26.219 1 98.38 225 GLU B CA 1
ATOM 3761 C C . GLU B 1 225 ? 2.348 -15.516 -25.453 1 98.38 225 GLU B C 1
ATOM 3763 O O . GLU B 1 225 ? 1.593 -16.484 -25.609 1 98.38 225 GLU B O 1
ATOM 3768 N N . ARG B 1 226 ? 2.135 -14.586 -24.594 1 98.62 226 ARG B N 1
ATOM 3769 C CA . ARG B 1 226 ? 0.942 -14.477 -23.75 1 98.62 226 ARG B CA 1
ATOM 3770 C C . ARG B 1 226 ? 0.805 -15.688 -22.844 1 98.62 226 ARG B C 1
ATOM 3772 O O . ARG B 1 226 ? -0.306 -16.156 -22.594 1 98.62 226 ARG B O 1
ATOM 3779 N N . ASP B 1 227 ? 1.956 -16.203 -22.469 1 98.5 227 ASP B N 1
ATOM 3780 C CA . ASP B 1 227 ? 1.988 -17.297 -21.5 1 98.5 227 ASP B CA 1
ATOM 3781 C C . ASP B 1 227 ? 2.07 -16.766 -20.078 1 98.5 227 ASP B C 1
ATOM 3783 O O . ASP B 1 227 ? 3.154 -16.688 -19.5 1 98.5 227 ASP B O 1
ATOM 3787 N N . GLY B 1 228 ? 0.926 -16.484 -19.5 1 98.19 228 GLY B N 1
ATOM 3788 C CA . GLY B 1 228 ? 0.86 -15.852 -18.188 1 98.19 228 GLY B CA 1
ATOM 3789 C C . GLY B 1 228 ? 1.408 -16.719 -17.078 1 98.19 228 GLY B C 1
ATOM 3790 O O . GLY B 1 228 ? 2.109 -16.234 -16.188 1 98.19 228 GLY B O 1
ATOM 3791 N N . THR B 1 229 ? 1.078 -17.984 -17.172 1 97.25 229 THR B N 1
ATOM 3792 C CA . THR B 1 229 ? 1.527 -18.922 -16.141 1 97.25 229 THR B CA 1
ATOM 3793 C C . THR B 1 229 ? 3.053 -18.969 -16.094 1 97.25 229 THR B C 1
ATOM 3795 O O . THR B 1 229 ? 3.646 -18.812 -15.023 1 97.25 229 THR B O 1
ATOM 3798 N N . GLU B 1 230 ? 3.664 -19.109 -17.219 1 98.44 230 GLU B N 1
ATOM 3799 C CA . GLU B 1 230 ? 5.117 -19.219 -17.25 1 98.44 230 GLU B CA 1
ATOM 3800 C C . GLU B 1 230 ? 5.777 -17.875 -17 1 98.44 230 GLU B C 1
ATOM 3802 O O . GLU B 1 230 ? 6.863 -17.812 -16.422 1 98.44 230 GLU B O 1
ATOM 3807 N N . ALA B 1 231 ? 5.176 -16.734 -17.422 1 98.81 231 ALA B N 1
ATOM 3808 C CA . ALA B 1 231 ? 5.711 -15.406 -17.141 1 98.81 231 ALA B CA 1
ATOM 3809 C C . ALA B 1 231 ? 5.785 -15.164 -15.633 1 98.81 231 ALA B C 1
ATOM 3811 O O . ALA B 1 231 ? 6.793 -14.664 -15.125 1 98.81 231 ALA B O 1
ATOM 3812 N N . GLU B 1 232 ? 4.727 -15.531 -14.938 1 98.38 232 GLU B N 1
ATOM 3813 C CA . GLU B 1 232 ? 4.691 -15.375 -13.484 1 98.38 232 GLU B CA 1
ATOM 3814 C C . GLU B 1 232 ? 5.766 -16.219 -12.812 1 98.38 232 GLU B C 1
ATOM 3816 O O . GLU B 1 232 ? 6.516 -15.734 -11.969 1 98.38 232 GLU B O 1
ATOM 3821 N N . ALA B 1 233 ? 5.832 -17.484 -13.227 1 97.69 233 ALA B N 1
ATOM 3822 C CA . ALA B 1 233 ? 6.809 -18.391 -12.641 1 97.69 233 ALA B CA 1
ATOM 3823 C C . ALA B 1 233 ? 8.234 -17.922 -12.898 1 97.69 233 ALA B C 1
ATOM 3825 O O . ALA B 1 233 ? 9.078 -17.922 -12 1 97.69 233 ALA B O 1
ATOM 3826 N N . HIS B 1 234 ? 8.5 -17.516 -14.133 1 98.62 234 HIS B N 1
ATOM 3827 C CA . HIS B 1 234 ? 9.82 -17.047 -14.516 1 98.62 234 HIS B CA 1
ATOM 3828 C C . HIS B 1 234 ? 10.227 -15.812 -13.719 1 98.62 234 HIS B C 1
ATOM 3830 O O . HIS B 1 234 ? 11.344 -15.734 -13.211 1 98.62 234 HIS B O 1
ATOM 3836 N N . TRP B 1 235 ? 9.289 -14.875 -13.586 1 98.56 235 TRP B N 1
ATOM 3837 C CA . TRP B 1 235 ? 9.641 -13.633 -12.898 1 98.56 235 TRP B CA 1
ATOM 3838 C C . TRP B 1 235 ? 9.82 -13.875 -11.406 1 98.56 235 TRP B C 1
ATOM 3840 O O . TRP B 1 235 ? 10.648 -13.219 -10.766 1 98.56 235 TRP B O 1
ATOM 3850 N N . ARG B 1 236 ? 9.094 -14.805 -10.859 1 97.31 236 ARG B N 1
ATOM 3851 C CA . ARG B 1 236 ? 9.305 -15.195 -9.469 1 97.31 236 ARG B CA 1
ATOM 3852 C C . ARG B 1 236 ? 10.719 -15.734 -9.266 1 97.31 236 ARG B C 1
ATOM 3854 O O . ARG B 1 236 ? 11.391 -15.367 -8.297 1 97.31 236 ARG B O 1
ATOM 3861 N N . ARG B 1 237 ? 11.133 -16.594 -10.172 1 97.44 237 ARG B N 1
ATOM 3862 C CA . ARG B 1 237 ? 12.484 -17.125 -10.086 1 97.44 237 ARG B CA 1
ATOM 3863 C C . ARG B 1 237 ? 13.523 -16.016 -10.227 1 97.44 237 ARG B C 1
ATOM 3865 O O . ARG B 1 237 ? 14.508 -15.977 -9.477 1 97.44 237 ARG B O 1
ATOM 3872 N N . HIS B 1 238 ? 13.312 -15.133 -11.164 1 97.88 238 HIS B N 1
ATOM 3873 C CA . HIS B 1 238 ? 14.195 -13.992 -11.367 1 97.88 238 HIS B CA 1
ATOM 3874 C C . HIS B 1 238 ? 14.344 -13.18 -10.078 1 97.88 238 HIS B C 1
ATOM 3876 O O . HIS B 1 238 ? 15.461 -12.867 -9.664 1 97.88 238 HIS B O 1
ATOM 3882 N N . MET B 1 239 ? 13.242 -12.914 -9.453 1 96.69 239 MET B N 1
ATOM 3883 C CA . MET B 1 239 ? 13.242 -12.047 -8.273 1 96.69 239 MET B CA 1
ATOM 3884 C C . MET B 1 239 ? 13.859 -12.75 -7.078 1 96.69 239 MET B C 1
ATOM 3886 O O . MET B 1 239 ? 14.531 -12.125 -6.262 1 96.69 239 MET B O 1
ATOM 3890 N N . LYS B 1 240 ? 13.562 -14.008 -6.949 1 95 240 LYS B N 1
ATOM 3891 C CA . LYS B 1 240 ? 14.18 -14.766 -5.863 1 95 240 LYS B CA 1
ATOM 3892 C C . LYS B 1 240 ? 15.695 -14.703 -5.938 1 95 240 LYS B C 1
ATOM 3894 O O . LYS B 1 240 ? 16.359 -14.406 -4.938 1 95 240 LYS B O 1
ATOM 3899 N N . ASN B 1 241 ? 16.25 -14.898 -7.125 1 92.62 241 ASN B N 1
ATOM 3900 C CA . ASN B 1 241 ? 17.703 -14.859 -7.332 1 92.62 241 ASN B CA 1
ATOM 3901 C C . ASN B 1 241 ? 18.25 -13.453 -7.129 1 92.62 241 ASN B C 1
ATOM 3903 O O . ASN B 1 241 ? 19.266 -13.273 -6.449 1 92.62 241 ASN B O 1
ATOM 3907 N N . ALA B 1 242 ? 17.594 -12.453 -7.699 1 89.38 242 ALA B N 1
ATOM 3908 C CA . ALA B 1 242 ? 18.047 -11.062 -7.621 1 89.38 242 ALA B CA 1
ATOM 3909 C C . ALA B 1 242 ? 18 -10.555 -6.188 1 89.38 242 ALA B C 1
ATOM 3911 O O . ALA B 1 242 ? 18.891 -9.836 -5.746 1 89.38 242 ALA B O 1
ATOM 3912 N N . SER B 1 243 ? 16.938 -10.914 -5.449 1 88.06 243 SER B N 1
ATOM 3913 C CA . SER B 1 243 ? 16.781 -10.469 -4.07 1 88.06 243 SER B CA 1
ATOM 3914 C C . SER B 1 243 ? 17.875 -11.031 -3.172 1 88.06 243 SER B C 1
ATOM 3916 O O . SER B 1 243 ? 18.375 -10.336 -2.287 1 88.06 243 SER B O 1
ATOM 3918 N N . ALA B 1 244 ? 18.234 -12.281 -3.42 1 86.81 244 ALA B N 1
ATOM 3919 C CA . ALA B 1 244 ? 19.312 -12.906 -2.645 1 86.81 244 ALA B CA 1
ATOM 3920 C C . ALA B 1 244 ? 20.625 -12.164 -2.828 1 86.81 244 ALA B C 1
ATOM 3922 O O . ALA B 1 244 ? 21.359 -11.922 -1.86 1 86.81 244 ALA B O 1
ATOM 3923 N N . GLU B 1 245 ? 20.859 -11.805 -3.977 1 82.88 245 GLU B N 1
ATOM 3924 C CA . GLU B 1 245 ? 22.078 -11.07 -4.273 1 82.88 245 GLU B CA 1
ATOM 3925 C C . GLU B 1 245 ? 22.047 -9.664 -3.674 1 82.88 245 GLU B C 1
ATOM 3927 O O . GLU B 1 245 ? 23.031 -9.203 -3.096 1 82.88 245 GLU B O 1
ATOM 3932 N N . LEU B 1 246 ? 20.953 -8.984 -3.783 1 80.88 246 LEU B N 1
ATOM 3933 C CA . LEU B 1 246 ? 20.797 -7.598 -3.357 1 80.88 246 LEU B CA 1
ATOM 3934 C C . LEU B 1 246 ? 20.875 -7.484 -1.838 1 80.88 246 LEU B C 1
ATOM 3936 O O . LEU B 1 246 ? 21.422 -6.512 -1.31 1 80.88 246 LEU B O 1
ATOM 3940 N N . LEU B 1 247 ? 20.406 -8.461 -1.138 1 84.38 247 LEU B N 1
ATOM 3941 C CA . LEU B 1 247 ? 20.281 -8.383 0.313 1 84.38 247 LEU B CA 1
ATOM 3942 C C . LEU B 1 247 ? 21.5 -8.992 1 1 84.38 247 LEU B C 1
ATOM 3944 O O . LEU B 1 247 ? 21.594 -8.984 2.229 1 84.38 247 LEU B O 1
ATOM 3948 N N . LYS B 1 248 ? 22.359 -9.539 0.182 1 82.06 248 LYS B N 1
ATOM 3949 C CA . LYS B 1 248 ? 23.531 -10.164 0.784 1 82.06 248 LYS B CA 1
ATOM 3950 C C . LYS B 1 248 ? 24.25 -9.203 1.718 1 82.06 248 LYS B C 1
ATOM 3952 O O . LYS B 1 248 ? 24.688 -8.125 1.296 1 82.06 248 LYS B O 1
ATOM 3957 N N . GLY B 1 249 ? 24.328 -9.461 2.957 1 78.75 249 GLY B N 1
ATOM 3958 C CA . GLY B 1 249 ? 24.969 -8.625 3.961 1 78.75 249 GLY B CA 1
ATOM 3959 C C . GLY B 1 249 ? 24.016 -7.617 4.578 1 78.75 249 GLY B C 1
ATOM 3960 O O . GLY B 1 249 ? 24.375 -6.906 5.52 1 78.75 249 GLY B O 1
ATOM 3961 N N . TYR B 1 250 ? 22.75 -7.602 4.016 1 80.44 250 TYR B N 1
ATOM 3962 C CA . TYR B 1 250 ? 21.781 -6.625 4.5 1 80.44 250 TYR B CA 1
ATOM 3963 C C . TYR B 1 250 ? 20.469 -7.305 4.902 1 80.44 250 TYR B C 1
ATOM 3965 O O . TYR B 1 250 ? 19.422 -6.668 4.945 1 80.44 250 TYR B O 1
ATOM 3973 N N . GLU B 1 251 ? 20.578 -8.523 5.223 1 81.88 251 GLU B N 1
ATOM 3974 C CA . GLU B 1 251 ? 19.391 -9.328 5.48 1 81.88 251 GLU B CA 1
ATOM 3975 C C . GLU B 1 251 ? 18.641 -8.836 6.715 1 81.88 251 GLU B C 1
ATOM 3977 O O . GLU B 1 251 ? 17.422 -8.984 6.809 1 81.88 251 GLU B O 1
ATOM 3982 N N . LYS B 1 252 ? 19.375 -8.172 7.602 1 85.12 252 LYS B N 1
ATOM 3983 C CA . LYS B 1 252 ? 18.766 -7.781 8.867 1 85.12 252 LYS B CA 1
ATOM 3984 C C . LYS B 1 252 ? 18.547 -6.27 8.938 1 85.12 252 LYS B C 1
ATOM 3986 O O . LYS B 1 252 ? 18.125 -5.742 9.969 1 85.12 252 LYS B O 1
ATOM 3991 N N . THR B 1 253 ? 18.75 -5.676 7.766 1 87.31 253 THR B N 1
ATOM 3992 C CA . THR B 1 253 ? 18.531 -4.23 7.738 1 87.31 253 THR B CA 1
ATOM 3993 C C . THR B 1 253 ? 17.047 -3.898 7.898 1 87.31 253 THR B C 1
ATOM 3995 O O . THR B 1 253 ? 16.203 -4.434 7.176 1 87.31 253 THR B O 1
ATOM 3998 N N . LYS B 1 254 ? 16.781 -3.018 8.836 1 89.44 254 LYS B N 1
ATOM 3999 C CA . LYS B 1 254 ? 15.398 -2.656 9.133 1 89.44 254 LYS B CA 1
ATOM 4000 C C . LYS B 1 254 ? 14.961 -1.445 8.312 1 89.44 254 LYS B C 1
ATOM 4002 O O . LYS B 1 254 ? 15.773 -0.573 8 1 89.44 254 LYS B O 1
ATOM 4007 N N . VAL B 1 255 ? 13.672 -1.5 7.969 1 88.75 255 VAL B N 1
ATOM 4008 C CA . VAL B 1 255 ? 13.07 -0.325 7.348 1 88.75 255 VAL B CA 1
ATOM 4009 C C . VAL B 1 255 ? 13.141 0.859 8.312 1 88.75 255 VAL B C 1
ATOM 4011 O O . VAL B 1 255 ? 12.836 0.719 9.5 1 88.75 255 VAL B O 1
ATOM 4014 N N . GLN B 1 256 ? 13.586 1.967 7.809 1 79.5 256 GLN B N 1
ATOM 4015 C CA . GLN B 1 256 ? 13.617 3.201 8.586 1 79.5 256 GLN B CA 1
ATOM 4016 C C . GLN B 1 256 ? 12.477 4.133 8.18 1 79.5 256 GLN B C 1
ATOM 4018 O O . GLN B 1 256 ? 11.969 4.055 7.062 1 79.5 256 GLN B O 1
ATOM 4023 N N . ASP B 1 257 ? 12 4.855 9.156 1 72.25 257 ASP B N 1
ATOM 4024 C CA . ASP B 1 257 ? 10.961 5.836 8.867 1 72.25 257 ASP B CA 1
ATOM 4025 C C . ASP B 1 257 ? 11.422 6.828 7.801 1 72.25 257 ASP B C 1
ATOM 4027 O O . ASP B 1 257 ? 12.477 7.445 7.938 1 72.25 257 ASP B O 1
ATOM 4031 N N . ILE B 1 258 ? 10.648 6.82 6.672 1 60.38 258 ILE B N 1
ATOM 4032 C CA . ILE B 1 258 ? 11.078 7.582 5.504 1 60.38 258 ILE B CA 1
ATOM 4033 C C . ILE B 1 258 ? 10.43 8.969 5.527 1 60.38 258 ILE B C 1
ATOM 4035 O O . ILE B 1 258 ? 10.367 9.648 4.5 1 60.38 258 ILE B O 1
ATOM 4039 N N . MET B 1 259 ? 9.789 9.508 6.582 1 58.5 259 MET B N 1
ATOM 4040 C CA . MET B 1 259 ? 9.047 10.766 6.617 1 58.5 259 MET B CA 1
ATOM 4041 C C . MET B 1 259 ? 9.922 11.922 6.156 1 58.5 259 MET B C 1
ATOM 4043 O O . MET B 1 259 ? 9.414 12.977 5.762 1 58.5 259 MET B O 1
ATOM 4047 N N . HIS B 1 260 ? 11.25 11.914 6.301 1 51 260 HIS B N 1
ATOM 4048 C CA . HIS B 1 260 ? 11.93 13.125 5.863 1 51 260 HIS B CA 1
ATOM 4049 C C . HIS B 1 260 ? 12.68 12.891 4.555 1 51 260 HIS B C 1
ATOM 4051 O O . HIS B 1 260 ? 13.156 11.789 4.293 1 51 260 HIS B O 1
#

Radius of gyration: 25.75 Å; Cα contacts (8 Å, |Δi|>4): 698; chains: 2; bounding box: 60×70×76 Å

Secondary structure (DSSP, 8-state):
-----S---------------HHHHHHHHHHHHHHHHTTSS-TTPBPPPHHHHHHHHT--HHHHHHHHHHHHHTTSEE--TT-SS-PEE----THHHHHHHHHHHHHTT-BHHHHHHHHHHHHHHHHHHHHHH--HHHHHHHHHHHHTHHHHHHTT-HHHHHHHHHHHHHHHTT-HHHHHHHHHHHHHHHHHHHHHHTT------HHHHHHHHHHHHHHHHHHHTT-HHHHHHHHHHHHHHHHHHHHTT-TTPBPPP---/-----S---------------HHHHHHHHHHHHHHHHTTSS-TTPBPPPHHHHHHHHT--HHHHHHHHHHHHHTTSEE--TT-SS-PEE----THHHHHHHHHHHHHTT-BHHHHHHHHHHHHHHHHHHHHHH--HHHHHHHHHHHHTHHHHHHTT-HHHHHHHHHHHHHHHTT-HHHHHHHHHHHHHHHHHHHHHHTT------HHHHHHHHHHHHHHHHHHHTT-HHHHHHHHHHHHHHHHHHHHTT-TTPBPPP---